Protein AF-0000000080083173 (afdb_homodimer)

InterPro domains:
  IPR003280 Two pore domain potassium channel [PR01333] (122-150)
  IPR003280 Two pore domain potassium channel [PR01333] (221-230)
  IPR003280 Two pore domain potassium channel [PTHR11003] (15-273)
  IPR013099 Potassium channel domain [PF07885] (100-165)
  IPR013099 Potassium channel domain [PF07885] (188-260)

Nearest PDB structures (foldseek):
  8qz1-assembly1_A  TM=6.876E-01  e=3.865E-08  Homo sapiens
  3um7-assembly1_B  TM=7.511E-01  e=3.698E-07  Homo sapiens
  4xdk-assembly1_B  TM=6.452E-01  e=2.897E-08  Homo sapiens
  4xdj-assembly1_B  TM=6.324E-01  e=1.972E-08  Homo sapiens
  8qz4-assembly1_A  TM=6.664E-01  e=2.287E-07  Homo sapiens

Secondary structure (DSSP, 8-state):
--SHHHHHHHHHHHHHHHHHHHHHHHHHHHHHHHHHHHHHHHHHHHHHHHHHHHHHHHHHHHHHHTTS---HHHHHHHHHHHHHHHHHHHHTT---SSS--TTS-----S--HHHHHHHHHHHHTT----SS---SHHHHHHHHHHHHHHHHHHHHHHHHHHHHHHHHH---TT---HHHHHHHHHHHHHHHHHHHHHHHHHH-TT--HHHHHHHHHHHHTT---SSS---S-HHHHHHHHHHHHHHHHHHHHHHHHHHHHHHHHHHHHHHHS-HHHHHHHHH-/-TTHHHHHHHHHHHHHHHHHHHHHHHHHHHHHHHHHHHHHHHHHHHHHHHHHHHHHHHHHHHHHHTTS---HHHHHHHHHHHHHHHHHHHHTT---SSS--TTS-----S--HHHHHHHHHHHHTT----SS---SHHHHHHHHHHHHHHHHHHHHHHHHHHHHHHHHH---TTS--HHHHHHHHHHHHHHHHHHHHHHHHHH-TT--HHHHHHHHHHHHTT---SSS---S-HHHHHHHHHHHHHHHHHHHHHHHHHHHHHHHHHHHHHHHS-HHHHHHHHH-

Structure (mmCIF, N/CA/C/O backbone):
data_AF-0000000080083173-model_v1
#
loop_
_entity.id
_entity.type
_entity.pdbx_description
1 polymer 'Potassium channel domain-containing protein'
#
loop_
_atom_site.group_PDB
_atom_site.id
_atom_site.type_symbol
_atom_site.label_atom_id
_atom_site.label_alt_id
_atom_site.label_comp_id
_atom_site.label_asym_id
_atom_site.label_entity_id
_atom_site.label_seq_id
_atom_site.pdbx_PDB_ins_code
_atom_site.Cartn_x
_atom_site.Cartn_y
_atom_site.Cartn_z
_atom_site.occupancy
_atom_site.B_iso_or_equiv
_atom_site.auth_seq_id
_atom_site.auth_comp_id
_atom_site.auth_asym_id
_atom_site.auth_atom_id
_atom_site.pdbx_PDB_model_num
ATOM 1 N N . MET A 1 1 ? 15.328 51.938 -3.773 1 35.84 1 MET A N 1
ATOM 2 C CA . MET A 1 1 ? 16.094 50.781 -4.238 1 35.84 1 MET A CA 1
ATOM 3 C C . MET A 1 1 ? 16.422 49.844 -3.084 1 35.84 1 MET A C 1
ATOM 5 O O . MET A 1 1 ? 16.891 48.719 -3.301 1 35.84 1 MET A O 1
ATOM 9 N N . SER A 1 2 ? 16.531 50.281 -1.9 1 48.88 2 SER A N 1
ATOM 10 C CA . SER A 1 2 ? 16.984 49.594 -0.703 1 48.88 2 SER A CA 1
ATOM 11 C C . SER A 1 2 ? 15.938 48.562 -0.222 1 48.88 2 SER A C 1
ATOM 13 O O . SER A 1 2 ? 16.281 47.562 0.363 1 48.88 2 SER A O 1
ATOM 15 N N . ASN A 1 3 ? 14.695 48.844 -0.393 1 49.41 3 ASN A N 1
ATOM 16 C CA . ASN A 1 3 ? 13.625 48.031 0.17 1 49.41 3 ASN A CA 1
ATOM 17 C C . ASN A 1 3 ? 13.375 46.781 -0.666 1 49.41 3 ASN A C 1
ATOM 19 O O . ASN A 1 3 ? 12.5 45.969 -0.346 1 49.41 3 ASN A O 1
ATOM 23 N N . ILE A 1 4 ? 13.797 46.781 -1.938 1 50.59 4 ILE A N 1
ATOM 24 C CA . ILE A 1 4 ? 13.578 45.688 -2.879 1 50.59 4 ILE A CA 1
ATOM 25 C C . ILE A 1 4 ? 14.516 44.531 -2.555 1 50.59 4 ILE A C 1
ATOM 27 O O . ILE A 1 4 ? 14.18 43.375 -2.771 1 50.59 4 ILE A O 1
ATOM 31 N N . PHE A 1 5 ? 15.609 44.812 -1.948 1 50.97 5 PHE A N 1
ATOM 32 C CA . PHE A 1 5 ? 16.688 43.875 -1.733 1 50.97 5 PHE A CA 1
ATOM 33 C C . PHE A 1 5 ? 16.312 42.875 -0.644 1 50.97 5 PHE A C 1
ATOM 35 O O . PHE A 1 5 ? 16.531 41.656 -0.794 1 50.97 5 PHE A O 1
ATOM 42 N N . PRO A 1 6 ? 15.773 43.438 0.382 1 53.88 6 PRO A N 1
ATOM 43 C CA . PRO A 1 6 ? 15.422 42.469 1.415 1 53.88 6 PRO A CA 1
ATOM 44 C C . PRO A 1 6 ? 14.359 41.469 0.949 1 53.88 6 PRO A C 1
ATOM 46 O O . PRO A 1 6 ? 14.43 40.312 1.297 1 53.88 6 PRO A O 1
ATOM 49 N N . GLY A 1 7 ? 13.469 41.906 0.109 1 53.84 7 GLY A N 1
ATOM 50 C CA . GLY A 1 7 ? 12.445 41.031 -0.422 1 53.84 7 GLY A CA 1
ATOM 51 C C . GLY A 1 7 ? 12.992 40 -1.368 1 53.84 7 GLY A C 1
ATOM 52 O O . GLY A 1 7 ? 12.617 38.812 -1.293 1 53.84 7 GLY A O 1
ATOM 53 N N . PHE A 1 8 ? 13.922 40.469 -2.18 1 56 8 PHE A N 1
ATOM 54 C CA . PHE A 1 8 ? 14.539 39.562 -3.137 1 56 8 PHE A CA 1
ATOM 55 C C . PHE A 1 8 ? 15.344 38.5 -2.418 1 56 8 PHE A C 1
ATOM 57 O O . PHE A 1 8 ? 15.273 37.312 -2.768 1 56 8 PHE A O 1
ATOM 64 N N . LEU A 1 9 ? 16.172 38.906 -1.441 1 57.62 9 LEU A N 1
ATOM 65 C CA . LEU A 1 9 ? 16.984 37.938 -0.685 1 57.62 9 LEU A CA 1
ATOM 66 C C . LEU A 1 9 ? 16.109 36.969 0.101 1 57.62 9 LEU A C 1
ATOM 68 O O . LEU A 1 9 ? 16.422 35.812 0.222 1 57.62 9 LEU A O 1
ATOM 72 N N . ALA A 1 10 ? 15.039 37.5 0.64 1 58.56 10 ALA A N 1
ATOM 73 C CA . ALA A 1 10 ? 14.086 36.656 1.337 1 58.56 10 ALA A CA 1
ATOM 74 C C . ALA A 1 10 ? 13.469 35.625 0.385 1 58.56 10 ALA A C 1
ATOM 76 O O . ALA A 1 10 ? 13.32 34.469 0.73 1 58.56 10 ALA A O 1
ATOM 77 N N . ASN A 1 11 ? 13.188 36.031 -0.788 1 61.28 11 ASN A N 1
ATOM 78 C CA . ASN A 1 11 ? 12.648 35.125 -1.794 1 61.28 11 ASN A CA 1
ATOM 79 C C . ASN A 1 11 ? 13.688 34.094 -2.229 1 61.28 11 ASN A C 1
ATOM 81 O O . ASN A 1 11 ? 13.344 32.938 -2.457 1 61.28 11 ASN A O 1
ATOM 85 N N . LEU A 1 12 ? 14.82 34.562 -2.307 1 60.84 12 LEU A N 1
ATOM 86 C CA . LEU A 1 12 ? 15.898 33.656 -2.689 1 60.84 12 LEU A CA 1
ATOM 87 C C . LEU A 1 12 ? 16.141 32.625 -1.605 1 60.84 12 LEU A C 1
ATOM 89 O O . LEU A 1 12 ? 16.375 31.438 -1.907 1 60.84 12 LEU A O 1
ATOM 93 N N . ARG A 1 13 ? 16.062 33.094 -0.425 1 62.03 13 ARG A N 1
ATOM 94 C CA . ARG A 1 13 ? 16.234 32.188 0.708 1 62.03 13 ARG A CA 1
ATOM 95 C C . ARG A 1 13 ? 15.125 31.125 0.745 1 62.03 13 ARG A C 1
ATOM 97 O O . ARG A 1 13 ? 15.391 29.953 0.995 1 62.03 13 ARG A O 1
ATOM 104 N N . LEU A 1 14 ? 14 31.609 0.501 1 65.38 14 LEU A N 1
ATOM 105 C CA . LEU A 1 14 ? 12.875 30.688 0.469 1 65.38 14 LEU A CA 1
ATOM 106 C C . LEU A 1 14 ? 13.016 29.688 -0.674 1 65.38 14 LEU A C 1
ATOM 108 O O . LEU A 1 14 ? 12.75 28.5 -0.499 1 65.38 14 LEU A O 1
ATOM 112 N N . ALA A 1 15 ? 13.461 30.219 -1.705 1 69.5 15 ALA A N 1
ATOM 113 C CA . ALA A 1 15 ? 13.68 29.359 -2.867 1 69.5 15 ALA A CA 1
ATOM 114 C C . ALA A 1 15 ? 14.789 28.344 -2.604 1 69.5 15 ALA A C 1
ATOM 116 O O . ALA A 1 15 ? 14.688 27.188 -3.002 1 69.5 15 ALA A O 1
ATOM 117 N N . LEU A 1 16 ? 15.773 28.766 -1.965 1 74.81 16 LEU A N 1
ATOM 118 C CA . LEU A 1 16 ? 16.906 27.891 -1.664 1 74.81 16 LEU A CA 1
ATOM 119 C C . LEU A 1 16 ? 16.5 26.766 -0.722 1 74.81 16 LEU A C 1
ATOM 121 O O . LEU A 1 16 ? 16.938 25.625 -0.881 1 74.81 16 LEU A O 1
ATOM 125 N N . PHE A 1 17 ? 15.609 27.062 0.071 1 76.56 17 PHE A N 1
ATOM 126 C CA . PHE A 1 17 ? 15.148 26.047 1.013 1 76.56 17 PHE A CA 1
ATOM 127 C C . PHE A 1 17 ? 14.367 24.953 0.294 1 76.56 17 PHE A C 1
ATOM 129 O O . PHE A 1 17 ? 14.547 23.766 0.57 1 76.56 17 PHE A O 1
ATOM 136 N N . HIS A 1 18 ? 13.586 25.438 -0.551 1 81.94 18 HIS A N 1
ATOM 137 C CA . HIS A 1 18 ? 12.82 24.484 -1.334 1 81.94 18 HIS A CA 1
ATOM 138 C C . HIS A 1 18 ? 13.734 23.562 -2.135 1 81.94 18 HIS A C 1
ATOM 140 O O . HIS A 1 18 ? 13.508 22.344 -2.188 1 81.94 18 HIS A O 1
ATOM 146 N N . LEU A 1 19 ? 14.734 24.156 -2.615 1 87.81 19 LEU A N 1
ATOM 147 C CA . LEU A 1 19 ? 15.664 23.406 -3.453 1 87.81 19 LEU A CA 1
ATOM 148 C C . LEU A 1 19 ? 16.469 22.422 -2.619 1 87.81 19 LEU A C 1
ATOM 150 O O . LEU A 1 19 ? 16.75 21.312 -3.072 1 87.81 19 LEU A O 1
ATOM 154 N N . VAL A 1 20 ? 16.812 22.797 -1.486 1 88.75 20 VAL A N 1
ATOM 155 C CA . VAL A 1 20 ? 17.578 21.922 -0.607 1 88.75 20 VAL A CA 1
ATOM 156 C C . VAL A 1 20 ? 16.75 20.703 -0.233 1 88.75 20 VAL A C 1
ATOM 158 O O . VAL A 1 20 ? 17.266 19.578 -0.228 1 88.75 20 VAL A O 1
ATOM 161 N N . LEU A 1 21 ? 15.508 20.891 0.07 1 90.12 21 LEU A N 1
ATOM 162 C CA . LEU A 1 21 ? 14.625 19.781 0.434 1 90.12 21 LEU A CA 1
ATOM 163 C C . LEU A 1 21 ? 14.445 18.828 -0.74 1 90.12 21 LEU A C 1
ATOM 165 O O . LEU A 1 21 ? 14.484 17.609 -0.565 1 90.12 21 LEU A O 1
ATOM 169 N N . ILE A 1 22 ? 14.273 19.438 -1.854 1 93.94 22 ILE A N 1
ATOM 170 C CA . ILE A 1 22 ? 14.094 18.641 -3.055 1 93.94 22 ILE A CA 1
ATOM 171 C C . ILE A 1 22 ? 15.352 17.828 -3.328 1 93.94 22 ILE A C 1
ATOM 173 O O . ILE A 1 22 ? 15.281 16.625 -3.578 1 93.94 22 ILE A O 1
ATOM 177 N N . PHE A 1 23 ? 16.484 18.438 -3.25 1 95.31 23 PHE A N 1
ATOM 178 C CA . PHE A 1 23 ? 17.766 17.766 -3.502 1 95.31 23 PHE A CA 1
ATOM 179 C C . PHE A 1 23 ? 18.016 16.672 -2.469 1 95.31 23 PHE A C 1
ATOM 181 O O . PHE A 1 23 ? 18.484 15.594 -2.809 1 95.31 23 PHE A O 1
ATOM 188 N N . ALA A 1 24 ? 17.75 16.984 -1.252 1 95 24 ALA A N 1
ATOM 189 C CA . ALA A 1 24 ? 17.922 15.992 -0.189 1 95 24 ALA A CA 1
ATOM 190 C C . ALA A 1 24 ? 17.031 14.773 -0.425 1 95 24 ALA A C 1
ATOM 192 O O . ALA A 1 24 ? 17.469 13.633 -0.237 1 95 24 ALA A O 1
ATOM 193 N N . THR A 1 25 ? 15.828 15.008 -0.832 1 96.25 25 THR A N 1
ATOM 194 C CA . THR A 1 25 ? 14.898 13.922 -1.086 1 96.25 25 THR A CA 1
ATOM 195 C C . THR A 1 25 ? 15.352 13.086 -2.281 1 96.25 25 THR A C 1
ATOM 197 O O . THR A 1 25 ? 15.352 11.852 -2.223 1 96.25 25 THR A O 1
ATOM 200 N N . VAL A 1 26 ? 15.758 13.766 -3.342 1 97.06 26 VAL A N 1
ATOM 201 C CA . VAL A 1 26 ? 16.219 13.062 -4.539 1 97.06 26 VAL A CA 1
ATOM 202 C C . VAL A 1 26 ? 17.484 12.266 -4.227 1 97.06 26 VAL A C 1
ATOM 204 O O . VAL A 1 26 ? 17.609 11.109 -4.633 1 97.06 26 VAL A O 1
ATOM 207 N N . ALA A 1 27 ? 18.391 12.859 -3.502 1 98.06 27 ALA A N 1
ATOM 208 C CA . ALA A 1 27 ? 19.609 12.164 -3.1 1 98.06 27 ALA A CA 1
ATOM 209 C C . ALA A 1 27 ? 19.297 10.953 -2.232 1 98.06 27 ALA A C 1
ATOM 211 O O . ALA A 1 27 ? 19.922 9.898 -2.381 1 98.06 27 ALA A O 1
ATOM 212 N N . TYR A 1 28 ? 18.375 11.148 -1.348 1 97.94 28 TYR A N 1
ATOM 213 C CA . TYR A 1 28 ? 17.969 10.055 -0.476 1 97.94 28 TYR A CA 1
ATOM 214 C C . TYR A 1 28 ? 17.344 8.922 -1.28 1 97.94 28 TYR A C 1
ATOM 216 O O . TYR A 1 28 ? 17.578 7.746 -0.996 1 97.94 28 TYR A O 1
ATOM 224 N N . ILE A 1 29 ? 16.547 9.242 -2.291 1 98.25 29 ILE A N 1
ATOM 225 C CA . ILE A 1 29 ? 15.93 8.258 -3.172 1 98.25 29 ILE A CA 1
ATOM 226 C C . ILE A 1 29 ? 17 7.484 -3.93 1 98.25 29 ILE A C 1
ATOM 228 O O . ILE A 1 29 ? 16.984 6.25 -3.955 1 98.25 29 ILE A O 1
ATOM 232 N N . ILE A 1 30 ? 17.938 8.18 -4.469 1 98.12 30 ILE A N 1
ATOM 233 C CA . ILE A 1 30 ? 18.984 7.574 -5.285 1 98.12 30 ILE A CA 1
ATOM 234 C C . ILE A 1 30 ? 19.891 6.715 -4.41 1 98.12 30 ILE A C 1
ATOM 236 O O . ILE A 1 30 ? 20.234 5.586 -4.777 1 98.12 30 ILE A O 1
ATOM 240 N N . ALA A 1 31 ? 20.234 7.238 -3.238 1 98.38 31 ALA A N 1
ATOM 241 C CA . ALA A 1 31 ? 21.078 6.48 -2.318 1 98.38 31 ALA A CA 1
ATOM 242 C C . ALA A 1 31 ? 20.391 5.199 -1.869 1 98.38 31 ALA A C 1
ATOM 244 O O . ALA A 1 31 ? 21.016 4.137 -1.812 1 98.38 31 ALA A O 1
ATOM 245 N N . GLY A 1 32 ? 19.141 5.324 -1.536 1 98.56 32 GLY A N 1
ATOM 246 C CA . GLY A 1 32 ? 18.391 4.141 -1.164 1 98.56 32 GLY A CA 1
ATOM 247 C C . GLY A 1 32 ? 18.281 3.121 -2.283 1 98.56 32 GLY A C 1
ATOM 248 O O . GLY A 1 32 ? 18.438 1.92 -2.051 1 98.56 32 GLY A O 1
ATOM 249 N N . ALA A 1 33 ? 18.031 3.65 -3.479 1 98.19 33 ALA A N 1
ATOM 250 C CA . ALA A 1 33 ? 17.922 2.766 -4.637 1 98.19 33 ALA A CA 1
ATOM 251 C C . ALA A 1 33 ? 19.219 1.994 -4.852 1 98.19 33 ALA A C 1
ATOM 253 O O . ALA A 1 33 ? 19.203 0.782 -5.078 1 98.19 33 ALA A O 1
ATOM 254 N N . TYR A 1 34 ? 20.297 2.703 -4.742 1 98.12 34 TYR A N 1
ATOM 255 C CA . TYR A 1 34 ? 21.609 2.084 -4.918 1 98.12 34 TYR A CA 1
ATOM 256 C C . TYR A 1 34 ? 21.844 0.996 -3.879 1 98.12 34 TYR A C 1
ATOM 258 O O . TYR A 1 34 ? 22.281 -0.109 -4.215 1 98.12 34 TYR A O 1
ATOM 266 N N . LEU A 1 35 ? 21.547 1.239 -2.688 1 98.06 35 LEU A N 1
ATOM 267 C CA . LEU A 1 35 ? 21.781 0.29 -1.607 1 98.06 35 LEU A CA 1
ATOM 268 C C . LEU A 1 35 ? 20.844 -0.903 -1.713 1 98.06 35 LEU A C 1
ATOM 270 O O . LEU A 1 35 ? 21.25 -2.045 -1.479 1 98.06 35 LEU A O 1
ATOM 274 N N . PHE A 1 36 ? 19.625 -0.69 -2.074 1 98 36 PHE A N 1
ATOM 275 C CA . PHE A 1 36 ? 18.688 -1.793 -2.227 1 98 36 PHE A CA 1
ATOM 276 C C . PHE A 1 36 ? 19.125 -2.719 -3.359 1 98 36 PHE A C 1
ATOM 278 O O . PHE A 1 36 ? 18.969 -3.939 -3.258 1 98 36 PHE A O 1
ATOM 285 N N . THR A 1 37 ? 19.594 -2.104 -4.457 1 96.88 37 THR A N 1
ATOM 286 C CA . THR A 1 37 ? 20.062 -2.93 -5.562 1 96.88 37 THR A CA 1
ATOM 287 C C . THR A 1 37 ? 21.203 -3.848 -5.109 1 96.88 37 THR A C 1
ATOM 289 O O . THR A 1 37 ? 21.234 -5.027 -5.469 1 96.88 37 THR A O 1
ATOM 292 N N . LYS A 1 38 ? 22.078 -3.359 -4.293 1 96.25 38 LYS A N 1
ATOM 293 C CA . LYS A 1 38 ? 23.234 -4.129 -3.83 1 96.25 38 LYS A CA 1
ATOM 294 C C . LYS A 1 38 ? 22.812 -5.207 -2.836 1 96.25 38 LYS A C 1
ATOM 296 O O . LYS A 1 38 ? 23.312 -6.332 -2.885 1 96.25 38 LYS A O 1
ATOM 301 N N . ILE A 1 39 ? 21.875 -4.934 -2.057 1 96.31 39 ILE A N 1
ATOM 302 C CA . ILE A 1 39 ? 21.484 -5.832 -0.978 1 96.31 39 ILE A CA 1
ATOM 303 C C . ILE A 1 39 ? 20.562 -6.926 -1.523 1 96.31 39 ILE A C 1
ATOM 305 O O . ILE A 1 39 ? 20.688 -8.094 -1.148 1 96.31 39 ILE A O 1
ATOM 309 N N . GLU A 1 40 ? 19.656 -6.559 -2.408 1 96.38 40 GLU A N 1
ATOM 310 C CA . GLU A 1 40 ? 18.562 -7.465 -2.77 1 96.38 40 GLU A CA 1
ATOM 311 C C . GLU A 1 40 ? 18.875 -8.227 -4.055 1 96.38 40 GLU A C 1
ATOM 313 O O . GLU A 1 40 ? 18.25 -9.242 -4.352 1 96.38 40 GLU A O 1
ATOM 318 N N . HIS A 1 41 ? 19.828 -7.758 -4.812 1 92.81 41 HIS A N 1
ATOM 319 C CA . HIS A 1 41 ? 20.125 -8.375 -6.102 1 92.81 41 HIS A CA 1
ATOM 320 C C . HIS A 1 41 ? 20.406 -9.867 -5.945 1 92.81 41 HIS A C 1
ATOM 322 O O . HIS A 1 41 ? 19.734 -10.695 -6.547 1 92.81 41 HIS A O 1
ATOM 328 N N . GLN A 1 42 ? 21.391 -10.188 -5.086 1 91 42 GLN A N 1
ATOM 329 C CA . GLN A 1 42 ? 21.766 -11.586 -4.918 1 91 42 GLN A CA 1
ATOM 330 C C . GLN A 1 42 ? 20.688 -12.375 -4.191 1 91 42 GLN A C 1
ATOM 332 O O . GLN A 1 42 ? 20.453 -13.547 -4.488 1 91 42 GLN A O 1
ATOM 337 N N . ALA A 1 43 ? 20 -11.773 -3.277 1 92.88 43 ALA A N 1
ATOM 338 C CA . ALA A 1 43 ? 18.938 -12.445 -2.529 1 92.88 43 ALA A CA 1
ATOM 339 C C . ALA A 1 43 ? 17.812 -12.891 -3.455 1 92.88 43 ALA A C 1
ATOM 341 O O . ALA A 1 43 ? 17.281 -13.992 -3.311 1 92.88 43 ALA A O 1
ATOM 342 N N . GLU A 1 44 ? 17.422 -12.047 -4.383 1 90.94 44 GLU A N 1
ATOM 343 C CA . GLU A 1 44 ? 16.375 -12.391 -5.332 1 90.94 44 GLU A CA 1
ATOM 344 C C . GLU A 1 44 ? 16.797 -13.531 -6.25 1 90.94 44 GLU A C 1
ATOM 346 O O . GLU A 1 44 ? 16.016 -14.43 -6.543 1 90.94 44 GLU A O 1
ATOM 351 N N . LEU A 1 45 ? 18.031 -13.508 -6.688 1 89.38 45 LEU A N 1
ATOM 352 C CA . LEU A 1 45 ? 18.531 -14.57 -7.555 1 89.38 45 LEU A CA 1
ATOM 353 C C . LEU A 1 45 ? 18.547 -15.906 -6.824 1 89.38 45 LEU A C 1
ATOM 355 O O . LEU A 1 45 ? 18.219 -16.938 -7.406 1 89.38 45 LEU A O 1
ATOM 359 N N . ASP A 1 46 ? 18.953 -15.844 -5.586 1 90.06 46 ASP A N 1
ATOM 360 C CA . ASP A 1 46 ? 18.953 -17.062 -4.777 1 90.06 46 ASP A CA 1
ATOM 361 C C . ASP A 1 46 ? 17.531 -17.609 -4.625 1 90.06 46 ASP A C 1
ATOM 363 O O . ASP A 1 46 ? 17.328 -18.828 -4.645 1 90.06 46 ASP A O 1
ATOM 367 N N . ARG A 1 47 ? 16.609 -16.75 -4.453 1 88.56 47 ARG A N 1
ATOM 368 C CA . ARG A 1 47 ? 15.219 -17.172 -4.332 1 88.56 47 ARG A CA 1
ATOM 369 C C . ARG A 1 47 ? 14.719 -17.781 -5.633 1 88.56 47 ARG A C 1
ATOM 371 O O . ARG A 1 47 ? 14.016 -18.797 -5.613 1 88.56 47 ARG A O 1
ATOM 378 N N . TYR A 1 48 ? 15.062 -17.172 -6.738 1 86.31 48 TYR A N 1
ATOM 379 C CA . TYR A 1 48 ? 14.695 -17.719 -8.039 1 86.31 48 TYR A CA 1
ATOM 380 C C . TYR A 1 48 ? 15.266 -19.125 -8.227 1 86.31 48 TYR A C 1
ATOM 382 O O . TYR A 1 48 ? 14.578 -20.016 -8.719 1 86.31 48 TYR A O 1
ATOM 390 N N . GLN A 1 49 ? 16.469 -19.281 -7.801 1 87.31 49 GLN A N 1
ATOM 391 C CA . GLN A 1 49 ? 17.125 -20.578 -7.953 1 87.31 49 GLN A CA 1
ATOM 392 C C . GLN A 1 49 ? 16.453 -21.625 -7.078 1 87.31 49 GLN A C 1
ATOM 394 O O . GLN A 1 49 ? 16.312 -22.781 -7.492 1 87.31 49 GLN A O 1
ATOM 399 N N . SER A 1 50 ? 16.109 -21.234 -5.918 1 89 50 SER A N 1
ATOM 400 C CA . SER A 1 50 ? 15.43 -22.156 -5.023 1 89 50 SER A CA 1
ATOM 401 C C . SER A 1 50 ? 14.109 -22.641 -5.621 1 89 50 SER A C 1
ATOM 403 O O . SER A 1 50 ? 13.805 -23.844 -5.57 1 89 50 SER A O 1
ATOM 405 N N . TYR A 1 51 ? 13.359 -21.75 -6.188 1 88.5 51 TYR A N 1
ATOM 406 C CA . TYR A 1 51 ? 12.078 -22.125 -6.777 1 88.5 51 TYR A CA 1
ATOM 407 C C . TYR A 1 51 ? 12.289 -22.859 -8.094 1 88.5 51 TYR A C 1
ATOM 409 O O . TYR A 1 51 ? 11.508 -23.75 -8.445 1 88.5 51 TYR A O 1
ATOM 417 N N . HIS A 1 52 ? 13.352 -22.516 -8.789 1 85.81 52 HIS A N 1
ATOM 418 C CA . HIS A 1 52 ? 13.695 -23.234 -10.008 1 85.81 52 HIS A CA 1
ATOM 419 C C . HIS A 1 52 ? 13.883 -24.719 -9.734 1 85.81 52 HIS A C 1
ATOM 421 O O . HIS A 1 52 ? 13.398 -25.562 -10.492 1 85.81 52 HIS A O 1
ATOM 427 N N . SER A 1 53 ? 14.547 -25.047 -8.695 1 88.38 53 SER A N 1
ATOM 428 C CA . SER A 1 53 ? 14.773 -26.438 -8.32 1 88.38 53 SER A CA 1
ATOM 429 C C . SER A 1 53 ? 13.461 -27.141 -7.992 1 88.38 53 SER A C 1
ATOM 431 O O . SER A 1 53 ? 13.266 -28.297 -8.344 1 88.38 53 SER A O 1
ATOM 433 N N . ILE A 1 54 ? 12.602 -26.406 -7.367 1 89.5 54 ILE A N 1
ATOM 434 C CA . ILE A 1 54 ? 11.297 -26.953 -7.016 1 89.5 54 ILE A CA 1
ATOM 435 C C . ILE A 1 54 ? 10.508 -27.25 -8.289 1 89.5 54 ILE A C 1
ATOM 437 O O . ILE A 1 54 ? 9.898 -28.312 -8.414 1 89.5 54 ILE A O 1
ATOM 441 N N . TYR A 1 55 ? 10.555 -26.344 -9.242 1 87.75 55 TYR A N 1
ATOM 442 C CA . TYR A 1 55 ? 9.836 -26.516 -10.5 1 87.75 55 TYR A CA 1
ATOM 443 C C . TYR A 1 55 ? 10.391 -27.672 -11.305 1 87.75 55 TYR A C 1
ATOM 445 O O . TYR A 1 55 ? 9.633 -28.469 -11.875 1 87.75 55 TYR A O 1
ATOM 453 N N . LYS A 1 56 ? 11.703 -27.781 -11.305 1 87.06 56 LYS A N 1
ATOM 454 C CA . LYS A 1 56 ? 12.344 -28.891 -12.023 1 87.06 56 LYS A CA 1
ATOM 455 C C . LYS A 1 56 ? 11.953 -30.234 -11.414 1 87.06 56 LYS A C 1
ATOM 457 O O . LYS A 1 56 ? 11.695 -31.188 -12.148 1 87.06 56 LYS A O 1
ATOM 462 N N . ASN A 1 57 ? 11.953 -30.25 -10.156 1 88.31 57 ASN A N 1
ATOM 463 C CA . ASN A 1 57 ? 11.555 -31.469 -9.484 1 88.31 57 ASN A CA 1
ATOM 464 C C . ASN A 1 57 ? 10.102 -31.828 -9.797 1 88.31 57 ASN A C 1
ATOM 466 O O . ASN A 1 57 ? 9.766 -33 -9.93 1 88.31 57 ASN A O 1
ATOM 470 N N . PHE A 1 58 ? 9.273 -30.844 -9.891 1 87.81 58 PHE A N 1
ATOM 471 C CA . PHE A 1 58 ? 7.871 -31.062 -10.227 1 87.81 58 PHE A CA 1
ATOM 472 C C . PHE A 1 58 ? 7.734 -31.656 -11.625 1 87.81 58 PHE A C 1
ATOM 474 O O . PHE A 1 58 ? 6.98 -32.594 -11.8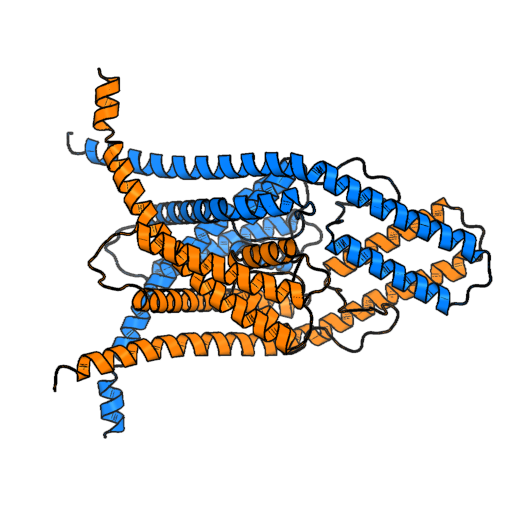44 1 87.81 58 PHE A O 1
ATOM 481 N N . VAL A 1 59 ? 8.438 -31.062 -12.562 1 84.5 59 VAL A N 1
ATOM 482 C CA . VAL A 1 59 ? 8.406 -31.531 -13.945 1 84.5 59 VAL A CA 1
ATOM 483 C C . VAL A 1 59 ? 8.898 -32.969 -14.016 1 84.5 59 VAL A C 1
ATOM 485 O O . VAL A 1 59 ? 8.305 -33.812 -14.695 1 84.5 59 VAL A O 1
ATOM 488 N N . HIS A 1 60 ? 9.969 -33.219 -13.258 1 84.25 60 HIS A N 1
ATOM 489 C CA . HIS A 1 60 ? 10.523 -34.562 -13.219 1 84.25 60 HIS A CA 1
ATOM 490 C C . HIS A 1 60 ? 9.5 -35.562 -12.68 1 84.25 60 HIS A C 1
ATOM 492 O O . HIS A 1 60 ? 9.336 -36.656 -13.25 1 84.25 60 HIS A O 1
ATOM 498 N N . ASN A 1 61 ? 8.781 -35.156 -11.695 1 83.06 61 ASN A N 1
ATOM 499 C CA . ASN A 1 61 ? 7.766 -36.031 -11.109 1 83.06 61 ASN A CA 1
ATOM 500 C C . ASN A 1 61 ? 6.594 -36.25 -12.062 1 83.06 61 ASN A C 1
ATOM 502 O O . ASN A 1 61 ? 6 -37.312 -12.094 1 83.06 61 ASN A O 1
ATOM 506 N N . LEU A 1 62 ? 6.266 -35.219 -12.773 1 79.44 62 LEU A N 1
ATOM 507 C CA . LEU A 1 62 ? 5.164 -35.312 -13.727 1 79.44 62 LEU A CA 1
ATOM 508 C C . LEU A 1 62 ? 5.516 -36.281 -14.867 1 79.44 62 LEU A C 1
ATOM 510 O O . LEU A 1 62 ? 4.664 -37.031 -15.328 1 79.44 62 LEU A O 1
ATOM 514 N N . ILE A 1 63 ? 6.746 -36.219 -15.305 1 75.81 63 ILE A N 1
ATOM 515 C CA . ILE A 1 63 ? 7.18 -37 -16.453 1 75.81 63 ILE A CA 1
ATOM 516 C C . ILE A 1 63 ? 7.43 -38.469 -16.031 1 75.81 63 ILE A C 1
ATOM 518 O O . ILE A 1 63 ? 6.965 -39.375 -16.703 1 75.81 63 ILE A O 1
ATOM 522 N N . TYR A 1 64 ? 8.211 -38.594 -15.055 1 71.69 64 TYR A N 1
ATOM 523 C CA . TYR A 1 64 ? 8.688 -39.906 -14.734 1 71.69 64 TYR A CA 1
ATOM 524 C C . TYR A 1 64 ? 7.648 -40.688 -13.93 1 71.69 64 TYR A C 1
ATOM 526 O O . TYR A 1 64 ? 7.594 -41.906 -13.992 1 71.69 64 TYR A O 1
ATOM 534 N N . ASP A 1 65 ? 6.883 -39.875 -13.164 1 63.31 65 ASP A N 1
ATOM 535 C CA . ASP A 1 65 ? 5.863 -40.625 -12.445 1 63.31 65 ASP A CA 1
ATOM 536 C C . ASP A 1 65 ? 4.664 -40.938 -13.344 1 63.31 65 ASP A C 1
ATOM 538 O O . ASP A 1 65 ? 3.807 -41.75 -13 1 63.31 65 ASP A O 1
ATOM 542 N N . SER A 1 66 ? 4.297 -40.125 -14.336 1 56.81 66 SER A N 1
ATOM 543 C CA . SER A 1 66 ? 3.193 -40.312 -15.273 1 56.81 66 SER A CA 1
ATOM 544 C C . SER A 1 66 ? 3.373 -41.594 -16.062 1 56.81 66 SER A C 1
ATOM 546 O O . SER A 1 66 ? 2.465 -42.031 -16.781 1 56.81 66 SER A O 1
ATOM 548 N N . SER A 1 67 ? 4.688 -42.094 -16.172 1 52.03 67 SER A N 1
ATOM 549 C CA . SER A 1 67 ? 4.82 -43.406 -16.828 1 52.03 67 SER A CA 1
ATOM 550 C C . SER A 1 67 ? 3.932 -44.438 -16.172 1 52.03 67 SER A C 1
ATOM 552 O O . SER A 1 67 ? 3.639 -45.469 -16.781 1 52.03 67 SER A O 1
ATOM 554 N N . GLY A 1 68 ? 3.393 -44.062 -14.992 1 55.66 68 GLY A N 1
ATOM 555 C CA . GLY A 1 68 ? 2.461 -45.031 -14.406 1 55.66 68 GLY A CA 1
ATOM 556 C C . GLY A 1 68 ? 1.019 -44.562 -14.461 1 55.66 68 GLY A C 1
ATOM 557 O O . GLY A 1 68 ? 0.749 -43.406 -14.797 1 55.66 68 GLY A O 1
ATOM 558 N N . ASN A 1 69 ? -0.02 -45.375 -14.562 1 62.28 69 ASN A N 1
ATOM 559 C CA . ASN A 1 69 ? -1.475 -45.281 -14.555 1 62.28 69 ASN A CA 1
ATOM 560 C C . ASN A 1 69 ? -1.96 -44.312 -13.461 1 62.28 69 ASN A C 1
ATOM 562 O O . ASN A 1 69 ? -2.398 -44.75 -12.398 1 62.28 69 ASN A O 1
ATOM 566 N N . ARG A 1 70 ? -1.622 -43.031 -13.609 1 70.88 70 ARG A N 1
ATOM 567 C CA . ARG A 1 70 ? -2.123 -42.125 -12.57 1 70.88 70 ARG A CA 1
ATOM 568 C C . ARG A 1 70 ? -3.619 -41.875 -12.734 1 70.88 70 ARG A C 1
ATOM 570 O O . ARG A 1 70 ? -4.113 -41.75 -13.859 1 70.88 70 ARG A O 1
ATOM 577 N N . SER A 1 71 ? -4.203 -42 -11.57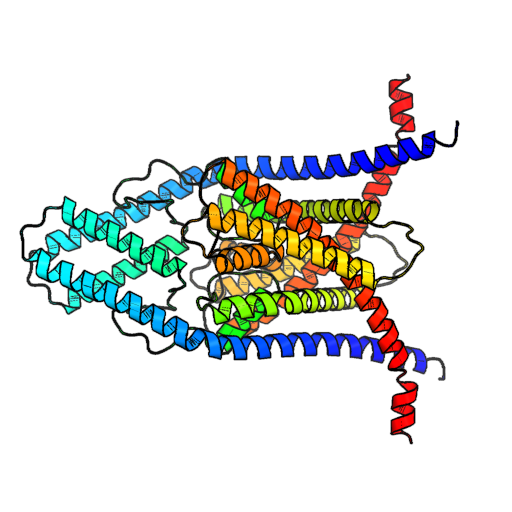8 1 77.56 71 SER A N 1
ATOM 578 C CA . SER A 1 71 ? -5.621 -41.625 -11.547 1 77.56 71 SER A CA 1
ATOM 579 C C . SER A 1 71 ? -5.82 -40.125 -11.719 1 77.56 71 SER A C 1
ATOM 581 O O . SER A 1 71 ? -4.902 -39.344 -11.477 1 77.56 71 SER A O 1
ATOM 583 N N . VAL A 1 72 ? -6.852 -39.75 -12.211 1 79.19 72 VAL A N 1
ATOM 584 C CA . VAL A 1 72 ? -7.238 -38.375 -12.406 1 79.19 72 VAL A CA 1
ATOM 585 C C . VAL A 1 72 ? -7.117 -37.594 -11.094 1 79.19 72 VAL A C 1
ATOM 587 O O . VAL A 1 72 ? -6.641 -36.469 -11.07 1 79.19 72 VAL A O 1
ATOM 590 N N . SER A 1 73 ? -7.395 -38.219 -10.016 1 82.31 73 SER A N 1
ATOM 591 C CA . SER A 1 73 ? -7.363 -37.594 -8.695 1 82.31 73 SER A CA 1
ATOM 592 C C . SER A 1 73 ? -5.934 -37.281 -8.273 1 82.31 73 SER A C 1
ATOM 594 O O . SER A 1 73 ? -5.684 -36.25 -7.629 1 82.31 73 SER A O 1
ATOM 596 N N . GLU A 1 74 ? -5.043 -38.062 -8.648 1 82.69 74 GLU A N 1
ATOM 597 C CA . GLU A 1 74 ? -3.641 -37.812 -8.305 1 82.69 74 GLU A CA 1
ATOM 598 C C . GLU A 1 74 ? -3.078 -36.625 -9.07 1 82.69 74 GLU A C 1
ATOM 600 O O . GLU A 1 74 ? -2.336 -35.812 -8.516 1 82.69 74 GLU A O 1
ATOM 605 N N . VAL A 1 75 ? -3.473 -36.594 -10.328 1 82.62 75 VAL A N 1
ATOM 606 C CA . VAL A 1 75 ? -3.016 -35.469 -11.148 1 82.62 75 VAL A CA 1
ATOM 607 C C . VAL A 1 75 ? -3.613 -34.156 -10.633 1 82.62 75 VAL A C 1
ATOM 609 O O . VAL A 1 75 ? -2.928 -33.125 -10.578 1 82.62 75 VAL A O 1
ATOM 612 N N . GLU A 1 76 ? -4.82 -34.25 -10.18 1 82.75 76 GLU A N 1
ATOM 613 C CA . GLU A 1 76 ? -5.488 -33.094 -9.625 1 82.75 76 GLU A CA 1
ATOM 614 C C . GLU A 1 76 ? -4.797 -32.594 -8.344 1 82.75 76 GLU A C 1
ATOM 616 O O . GLU A 1 76 ? -4.605 -31.406 -8.141 1 82.75 76 GLU A O 1
ATOM 621 N N . ASN A 1 77 ? -4.402 -33.5 -7.566 1 83.75 77 ASN A N 1
ATOM 622 C CA . ASN A 1 77 ? -3.701 -33.156 -6.336 1 83.75 77 ASN A CA 1
ATOM 623 C C . ASN A 1 77 ? -2.332 -32.531 -6.617 1 83.75 77 ASN A C 1
ATOM 625 O O . ASN A 1 77 ? -1.893 -31.641 -5.91 1 83.75 77 ASN A O 1
ATOM 629 N N . MET A 1 78 ? -1.717 -33.062 -7.629 1 84.38 78 MET A N 1
ATOM 630 C CA . MET A 1 78 ? -0.41 -32.531 -8.008 1 84.38 78 MET A CA 1
ATOM 631 C C . MET A 1 78 ? -0.53 -31.094 -8.516 1 84.38 78 MET A C 1
ATOM 633 O O . MET A 1 78 ? 0.303 -30.234 -8.195 1 84.38 78 MET A O 1
ATOM 637 N N . ILE A 1 79 ? -1.583 -30.922 -9.227 1 85.88 79 ILE A N 1
ATOM 638 C CA . ILE A 1 79 ? -1.799 -29.594 -9.789 1 85.88 79 ILE A CA 1
ATOM 639 C C . ILE A 1 79 ? -2.162 -28.609 -8.68 1 85.88 79 ILE A C 1
ATOM 641 O O . ILE A 1 79 ? -1.705 -27.469 -8.672 1 85.88 79 ILE A O 1
ATOM 645 N N . ASP A 1 80 ? -2.881 -29.031 -7.762 1 86.31 80 ASP A N 1
ATOM 646 C CA . ASP A 1 80 ? -3.217 -28.203 -6.613 1 86.31 80 ASP A CA 1
ATOM 647 C C . ASP A 1 80 ? -1.968 -27.828 -5.816 1 86.31 80 ASP A C 1
ATOM 649 O O . ASP A 1 80 ? -1.81 -26.688 -5.391 1 86.31 80 ASP A O 1
ATOM 653 N N . ALA A 1 81 ? -1.169 -28.812 -5.66 1 86.12 81 ALA A N 1
ATOM 654 C CA . ALA A 1 81 ? 0.08 -28.562 -4.941 1 86.12 81 ALA A CA 1
ATOM 655 C C . ALA A 1 81 ? 0.962 -27.578 -5.699 1 86.12 81 ALA A C 1
ATOM 657 O O . ALA A 1 81 ? 1.564 -26.688 -5.094 1 86.12 81 ALA A O 1
ATOM 658 N N . PHE A 1 82 ? 0.952 -27.75 -6.996 1 89.38 82 PHE A N 1
ATOM 659 C CA . PHE A 1 82 ? 1.766 -26.875 -7.824 1 89.38 82 PHE A CA 1
ATOM 660 C C . PHE A 1 82 ? 1.219 -25.453 -7.805 1 89.38 82 PHE A C 1
ATOM 662 O O . PHE A 1 82 ? 1.984 -24.484 -7.797 1 89.38 82 PHE A O 1
ATOM 669 N N . THR A 1 83 ? -0.039 -25.312 -7.824 1 89.31 83 THR A N 1
ATOM 670 C CA . THR A 1 83 ? -0.681 -24.016 -7.734 1 89.31 83 THR A CA 1
ATOM 671 C C . THR A 1 83 ? -0.333 -23.328 -6.414 1 89.31 83 THR A C 1
ATOM 673 O O . THR A 1 83 ? -0.033 -22.125 -6.391 1 89.31 83 THR A O 1
ATOM 676 N N . SER A 1 84 ? -0.306 -24.078 -5.371 1 88.12 84 SER A N 1
ATOM 677 C CA . SER A 1 84 ? 0.038 -23.531 -4.062 1 88.12 84 SER A CA 1
ATOM 678 C C . SER A 1 84 ? 1.486 -23.047 -4.023 1 88.12 84 SER A C 1
ATOM 680 O O . SER A 1 84 ? 1.793 -22.016 -3.414 1 88.12 84 SER A O 1
ATOM 682 N N . ILE A 1 85 ? 2.314 -23.766 -4.68 1 88.62 85 ILE A N 1
ATOM 683 C CA . ILE A 1 85 ? 3.723 -23.391 -4.762 1 88.62 85 ILE A CA 1
ATOM 684 C C . ILE A 1 85 ? 3.865 -22.094 -5.535 1 88.62 85 ILE A C 1
ATOM 686 O O . ILE A 1 85 ? 4.629 -21.203 -5.137 1 88.62 85 ILE A O 1
ATOM 690 N N . ASN A 1 86 ? 3.09 -21.969 -6.605 1 89.75 86 ASN A N 1
ATOM 691 C CA . ASN A 1 86 ? 3.148 -20.75 -7.41 1 89.75 86 ASN A CA 1
ATOM 692 C C . ASN A 1 86 ? 2.645 -19.547 -6.629 1 89.75 86 ASN A C 1
ATOM 694 O O . ASN A 1 86 ? 3.236 -18.469 -6.703 1 89.75 86 ASN A O 1
ATOM 698 N N . PHE A 1 87 ? 1.634 -19.703 -5.895 1 88.31 87 PHE A N 1
ATOM 699 C CA . PHE A 1 87 ? 1.081 -18.594 -5.113 1 88.31 87 PHE A CA 1
ATOM 700 C C . PHE A 1 87 ? 2.045 -18.172 -4.012 1 88.31 87 PHE A C 1
ATOM 702 O O . PHE A 1 87 ? 2.213 -16.984 -3.746 1 88.31 87 PHE A O 1
ATOM 709 N N . ARG A 1 88 ? 2.67 -19.141 -3.438 1 87.12 88 ARG A N 1
ATOM 710 C CA . ARG A 1 88 ? 3.682 -18.844 -2.434 1 87.12 88 ARG A CA 1
ATOM 711 C C . ARG A 1 88 ? 4.875 -18.125 -3.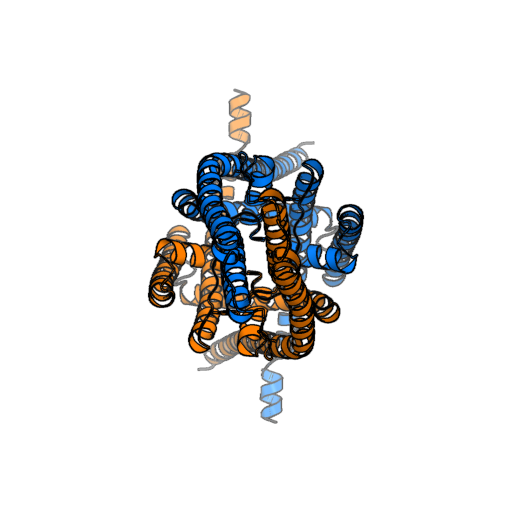061 1 87.12 88 ARG A C 1
ATOM 713 O O . ARG A 1 88 ? 5.441 -17.203 -2.461 1 87.12 88 ARG A O 1
ATOM 720 N N . ALA A 1 89 ? 5.227 -18.625 -4.215 1 88.31 89 ALA A N 1
ATOM 721 C CA . ALA A 1 89 ? 6.336 -18 -4.93 1 88.31 89 ALA A CA 1
ATOM 722 C C . ALA A 1 89 ? 6.031 -16.531 -5.234 1 88.31 89 ALA A C 1
ATOM 724 O O . ALA A 1 89 ? 6.891 -15.664 -5.07 1 88.31 89 ALA A O 1
ATOM 725 N N . PHE A 1 90 ? 4.828 -16.266 -5.602 1 88.06 90 PHE A N 1
ATOM 726 C CA . PHE A 1 90 ? 4.402 -14.898 -5.898 1 88.06 90 PHE A CA 1
ATOM 727 C C . PHE A 1 90 ? 4.434 -14.039 -4.641 1 88.06 90 PHE A C 1
ATOM 729 O O . PHE A 1 90 ? 4.949 -12.922 -4.664 1 88.06 90 PHE A O 1
ATOM 736 N N . LYS A 1 91 ? 3.943 -14.555 -3.615 1 86.25 91 LYS A N 1
ATOM 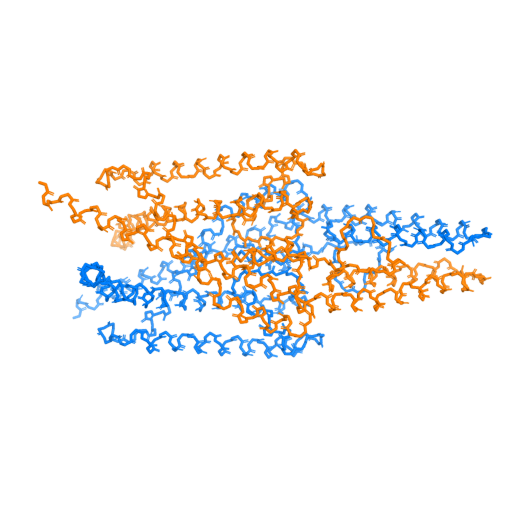737 C CA . LYS A 1 91 ? 3.898 -13.844 -2.342 1 86.25 91 LYS A CA 1
ATOM 738 C C . LYS A 1 91 ? 5.305 -13.555 -1.825 1 86.25 91 LYS A C 1
ATOM 740 O O . LYS A 1 91 ? 5.543 -12.516 -1.208 1 86.25 91 LYS A O 1
ATOM 745 N N . ASP A 1 92 ? 6.188 -14.484 -2.188 1 85.56 92 ASP A N 1
ATOM 746 C CA . ASP A 1 92 ? 7.562 -14.359 -1.724 1 85.56 92 ASP A CA 1
ATOM 747 C C . ASP A 1 92 ? 8.352 -13.391 -2.598 1 85.56 92 ASP A C 1
ATOM 749 O O . ASP A 1 92 ? 9.547 -13.172 -2.375 1 85.56 92 ASP A O 1
ATOM 753 N N . GLY A 1 93 ? 7.68 -12.898 -3.59 1 82.25 93 GLY A N 1
ATOM 754 C CA . GLY A 1 93 ? 8.328 -11.828 -4.328 1 82.25 93 GLY A CA 1
ATOM 755 C C . GLY A 1 93 ? 8.766 -12.242 -5.719 1 82.25 93 GLY A C 1
ATOM 756 O O . GLY A 1 93 ? 9.406 -11.469 -6.434 1 82.25 93 GLY A O 1
ATOM 757 N N . LEU A 1 94 ? 8.469 -13.492 -6.082 1 83.19 94 LEU A N 1
ATOM 758 C CA . LEU A 1 94 ? 8.789 -13.922 -7.441 1 83.19 94 LEU A CA 1
ATOM 759 C C . LEU A 1 94 ? 7.734 -13.438 -8.43 1 83.19 94 LEU A C 1
ATOM 761 O O . LEU A 1 94 ? 6.719 -14.109 -8.633 1 83.19 94 LEU A O 1
ATOM 765 N N . LYS A 1 95 ? 7.914 -12.266 -8.93 1 78.81 95 LYS A N 1
ATOM 766 C CA . LYS A 1 95 ? 6.965 -11.664 -9.859 1 78.81 95 LYS A CA 1
ATOM 767 C C . LYS A 1 95 ? 7.633 -11.336 -11.188 1 78.81 95 LYS A C 1
ATOM 769 O O . LYS A 1 95 ? 8.047 -10.195 -11.414 1 78.81 95 LYS A O 1
ATOM 774 N N . PRO A 1 96 ? 7.824 -12.336 -11.914 1 65.88 96 PRO A N 1
ATOM 775 C CA . PRO A 1 96 ? 8.594 -12.117 -13.141 1 65.88 96 PRO A CA 1
ATOM 776 C C . PRO A 1 96 ? 7.945 -11.078 -14.062 1 65.88 96 PRO A C 1
ATOM 778 O O . PRO A 1 96 ? 6.727 -10.891 -14.023 1 65.88 96 PRO A O 1
ATOM 781 N N . THR A 1 97 ? 8.906 -10.273 -14.617 1 62.94 97 THR A N 1
ATOM 782 C CA . THR A 1 97 ? 8.5 -9.312 -15.641 1 62.94 97 THR A CA 1
ATOM 783 C C . THR A 1 97 ? 8.422 -9.984 -17.016 1 62.94 97 THR A C 1
ATOM 785 O O . THR A 1 97 ? 9.398 -10.57 -17.469 1 62.94 97 THR A O 1
ATOM 788 N N . GLY A 1 98 ? 7.281 -10.172 -17.531 1 57.78 98 GLY A N 1
ATOM 789 C CA . GLY A 1 98 ? 7.148 -10.688 -18.875 1 57.78 98 GLY A CA 1
ATOM 790 C C . GLY A 1 98 ? 7.02 -12.195 -18.938 1 57.78 98 GLY A C 1
ATOM 791 O O . GLY A 1 98 ? 6.48 -12.812 -18.016 1 57.78 98 GLY A O 1
ATOM 792 N N . ARG A 1 99 ? 7.332 -12.789 -20.141 1 54.16 99 ARG A N 1
ATOM 793 C CA . ARG A 1 99 ? 7.215 -14.219 -20.391 1 54.16 99 ARG A CA 1
ATOM 794 C C . ARG A 1 99 ? 8.234 -15.008 -19.578 1 54.16 99 ARG A C 1
ATOM 796 O O . ARG A 1 99 ? 9.438 -14.797 -19.703 1 54.16 99 ARG A O 1
ATOM 803 N N . ILE A 1 100 ? 8.07 -15.266 -18.219 1 56.28 100 ILE A N 1
ATOM 804 C CA . ILE A 1 100 ? 9.062 -15.914 -17.375 1 56.28 100 ILE A CA 1
ATOM 805 C C . ILE A 1 100 ? 9.156 -17.391 -17.734 1 56.28 100 ILE A C 1
ATOM 807 O O . ILE A 1 100 ? 8.141 -18.094 -17.781 1 56.28 100 ILE A O 1
ATOM 811 N N . TYR A 1 101 ? 10.219 -17.719 -18.25 1 62.41 101 TYR A N 1
ATOM 812 C CA . TYR A 1 101 ? 10.656 -19.109 -18.312 1 62.41 101 TYR A CA 1
ATOM 813 C C . TYR A 1 101 ? 11.188 -19.578 -16.953 1 62.41 101 TYR A C 1
ATOM 815 O O . TYR A 1 101 ? 12.328 -19.266 -16.594 1 62.41 101 TYR A O 1
ATOM 823 N N . PHE A 1 102 ? 10.266 -20.031 -16.062 1 64.56 102 PHE A N 1
ATOM 824 C CA . PHE A 1 102 ? 10.617 -20.406 -14.703 1 64.56 102 PHE A CA 1
ATOM 825 C C . PHE A 1 102 ? 11.547 -21.609 -14.703 1 64.56 102 PHE A C 1
ATOM 827 O O . PHE A 1 102 ? 12.234 -21.875 -13.711 1 64.56 102 PHE A O 1
ATOM 834 N N . LEU A 1 103 ? 11.602 -22.172 -15.867 1 70.69 103 LEU A N 1
ATOM 835 C CA . LEU A 1 103 ? 12.445 -23.359 -15.914 1 70.69 103 LEU A CA 1
ATOM 836 C C . LEU A 1 103 ? 13.836 -23.016 -16.453 1 70.69 103 LEU A C 1
ATOM 838 O O . LEU A 1 103 ? 14.688 -23.906 -16.594 1 70.69 103 LEU A O 1
ATOM 842 N N . VAL A 1 104 ? 13.93 -21.734 -16.75 1 69.06 104 VAL A N 1
ATOM 843 C CA . VAL A 1 104 ? 15.266 -21.266 -17.094 1 69.06 104 VAL A CA 1
ATOM 844 C C . VAL A 1 104 ? 15.828 -20.406 -15.961 1 69.06 104 VAL A C 1
ATOM 846 O O . VAL A 1 104 ? 15.141 -19.531 -15.445 1 69.06 104 VAL A O 1
ATOM 849 N N . PRO A 1 105 ? 17 -20.844 -15.578 1 66.31 105 PRO A N 1
ATOM 850 C CA . PRO A 1 105 ? 17.609 -20.047 -14.508 1 66.31 105 PRO A CA 1
ATOM 851 C C . PRO A 1 105 ? 17.688 -18.562 -14.852 1 66.31 105 PRO A C 1
ATOM 853 O O . PRO A 1 105 ? 18.016 -18.203 -15.977 1 66.31 105 PRO A O 1
ATOM 856 N N . GLN A 1 106 ? 17.172 -17.797 -13.953 1 69.62 106 GLN A N 1
ATOM 857 C CA . GLN A 1 106 ? 17.219 -16.344 -14.156 1 69.62 106 GLN A CA 1
ATOM 858 C C . GLN A 1 106 ? 18.594 -15.789 -13.781 1 69.62 106 GLN A C 1
ATOM 860 O O . GLN A 1 106 ? 19.094 -16.062 -12.695 1 69.62 106 GLN A O 1
ATOM 865 N N . GLU A 1 107 ? 19.094 -15.086 -14.75 1 71.38 107 GLU A N 1
ATOM 866 C CA . GLU A 1 107 ? 20.438 -14.547 -14.508 1 71.38 107 GLU A CA 1
ATOM 867 C C . GLU A 1 107 ? 20.359 -13.086 -14.07 1 71.38 107 GLU A C 1
ATOM 869 O O . GLU A 1 107 ? 21.344 -12.523 -13.594 1 71.38 107 GLU A O 1
ATOM 874 N N . THR A 1 108 ? 19.141 -12.57 -14.25 1 78.69 108 THR A N 1
ATOM 875 C CA . THR A 1 108 ? 19.047 -11.164 -13.891 1 78.69 108 THR A CA 1
ATOM 876 C C . THR A 1 108 ? 17.953 -10.938 -12.859 1 78.69 108 THR A C 1
ATOM 878 O O . THR A 1 108 ? 16.938 -11.641 -12.859 1 78.69 108 THR A O 1
ATOM 881 N N . SER A 1 109 ? 18.328 -10.031 -11.945 1 86.5 109 SER A N 1
ATOM 882 C CA . SER A 1 109 ? 17.391 -9.641 -10.898 1 86.5 109 SER A CA 1
ATOM 883 C C . SER A 1 109 ? 16.516 -8.484 -11.359 1 86.5 109 SER A C 1
ATOM 885 O O . SER A 1 109 ? 16.859 -7.754 -12.289 1 86.5 109 SER A O 1
ATOM 887 N N . ARG A 1 110 ? 15.391 -8.352 -10.766 1 88.94 110 ARG A N 1
ATOM 888 C CA . ARG A 1 110 ? 14.492 -7.238 -11.055 1 88.94 110 ARG A CA 1
ATOM 889 C C . ARG A 1 110 ? 14.969 -5.953 -10.398 1 88.94 110 ARG A C 1
ATOM 891 O O . ARG A 1 110 ? 14.453 -4.871 -10.68 1 88.94 110 ARG A O 1
ATOM 898 N N . TRP A 1 111 ? 15.891 -6.164 -9.547 1 92.12 111 TRP A N 1
ATOM 899 C CA . TRP A 1 111 ? 16.422 -5.012 -8.828 1 92.12 111 TRP A CA 1
ATOM 900 C C . TRP A 1 111 ? 17.453 -4.273 -9.672 1 92.12 111 TRP A C 1
ATOM 902 O O . TRP A 1 111 ? 18.641 -4.23 -9.328 1 92.12 111 TRP A O 1
ATOM 912 N N . SER A 1 112 ? 16.922 -3.615 -10.719 1 91.44 112 SER A N 1
ATOM 913 C CA . SER A 1 112 ? 17.734 -2.658 -11.477 1 91.44 112 SER A CA 1
ATOM 914 C C . SER A 1 112 ? 17.688 -1.274 -10.836 1 91.44 112 SER A C 1
ATOM 916 O O . SER A 1 112 ? 16.859 -1.013 -9.961 1 91.44 112 SER A O 1
ATOM 918 N N . MET A 1 113 ? 18.562 -0.422 -11.281 1 94.19 113 MET A N 1
ATOM 919 C CA . MET A 1 113 ? 18.625 0.915 -10.695 1 94.19 113 MET A CA 1
ATOM 920 C C . MET A 1 113 ? 17.297 1.645 -10.883 1 94.19 113 MET A C 1
ATOM 922 O O . MET A 1 113 ? 16.766 2.242 -9.938 1 94.19 113 MET A O 1
ATOM 926 N N . ILE A 1 114 ? 16.688 1.521 -12.031 1 93.38 114 ILE A N 1
ATOM 927 C CA . ILE A 1 114 ? 15.461 2.248 -12.32 1 93.38 114 ILE A CA 1
ATOM 928 C C . ILE A 1 114 ? 14.312 1.655 -11.5 1 93.38 114 ILE A C 1
ATOM 930 O O . ILE A 1 114 ? 13.492 2.391 -10.945 1 93.38 114 ILE A O 1
ATOM 934 N N . SER A 1 115 ? 14.266 0.339 -11.461 1 93.19 115 SER A N 1
ATOM 935 C CA . SER A 1 115 ? 13.219 -0.299 -10.664 1 93.19 115 SER A CA 1
ATOM 936 C C . SER A 1 115 ? 13.391 0.004 -9.18 1 93.19 115 SER A C 1
ATOM 938 O O . SER A 1 115 ? 12.398 0.158 -8.461 1 93.19 115 SER A O 1
ATOM 940 N N . ALA A 1 116 ? 14.664 0.086 -8.781 1 96.12 116 ALA A N 1
ATOM 941 C CA . ALA A 1 116 ? 14.945 0.403 -7.387 1 96.12 116 ALA A CA 1
ATOM 942 C C . ALA A 1 116 ? 14.555 1.843 -7.059 1 96.12 116 ALA A C 1
ATOM 944 O O . ALA A 1 116 ? 14.07 2.129 -5.965 1 96.12 116 ALA A O 1
ATOM 945 N N . ILE A 1 117 ? 14.758 2.725 -7.98 1 97.12 117 ILE A N 1
ATOM 946 C CA . ILE A 1 117 ? 14.367 4.117 -7.781 1 97.12 117 ILE A CA 1
ATOM 947 C C . ILE A 1 117 ? 12.844 4.215 -7.684 1 97.12 117 ILE A C 1
ATOM 949 O O . ILE A 1 117 ? 12.32 4.949 -6.844 1 97.12 117 ILE A O 1
ATOM 953 N N . PHE A 1 118 ? 12.188 3.502 -8.523 1 96.12 118 PHE A N 1
ATOM 954 C CA . PHE A 1 118 ? 10.727 3.473 -8.469 1 96.12 118 PHE A CA 1
ATOM 955 C C . PHE A 1 118 ? 10.25 2.92 -7.129 1 96.12 118 PHE A C 1
ATOM 957 O O . PHE A 1 118 ? 9.336 3.471 -6.516 1 96.12 118 PHE A O 1
ATOM 964 N N . PHE A 1 119 ? 10.938 1.915 -6.68 1 96.44 119 PHE A N 1
ATOM 965 C CA . PHE A 1 119 ? 10.625 1.297 -5.398 1 96.44 119 PHE A CA 1
ATOM 966 C C . PHE A 1 119 ? 10.82 2.289 -4.258 1 96.44 119 PHE A C 1
ATOM 968 O O . PHE A 1 119 ? 9.938 2.455 -3.412 1 96.44 119 PHE A O 1
ATOM 975 N N . THR A 1 120 ? 11.914 2.871 -4.254 1 98.06 120 THR A N 1
ATOM 976 C CA . THR A 1 120 ? 12.211 3.803 -3.17 1 98.06 120 THR A CA 1
ATOM 977 C C . THR A 1 120 ? 11.258 4.992 -3.201 1 98.06 120 THR A C 1
ATOM 979 O O . THR A 1 120 ? 10.836 5.48 -2.152 1 98.06 120 THR A O 1
ATOM 982 N N . THR A 1 121 ? 10.914 5.461 -4.371 1 97.38 121 THR A N 1
ATOM 983 C CA . THR A 1 121 ? 9.945 6.543 -4.492 1 97.38 121 THR A CA 1
ATOM 984 C C . THR A 1 121 ? 8.602 6.137 -3.893 1 97.38 121 THR A C 1
ATOM 986 O O . THR A 1 121 ? 8 6.898 -3.131 1 97.38 121 THR A O 1
ATOM 989 N N . THR A 1 122 ? 8.172 4.957 -4.195 1 96.62 122 THR A N 1
ATOM 990 C CA . THR A 1 122 ? 6.879 4.492 -3.701 1 96.62 122 THR A CA 1
ATOM 991 C C . THR A 1 122 ? 6.93 4.258 -2.193 1 96.62 122 THR A C 1
ATOM 993 O O . THR A 1 122 ? 5.949 4.508 -1.489 1 96.62 122 THR A O 1
ATOM 996 N N . VAL A 1 123 ? 8.039 3.842 -1.689 1 97.62 123 VAL A N 1
ATOM 997 C CA . VAL A 1 123 ? 8.195 3.654 -0.251 1 97.62 123 VAL A CA 1
ATOM 998 C C . VAL A 1 123 ? 8.133 5.008 0.456 1 97.62 123 VAL A C 1
ATOM 1000 O O . VAL A 1 123 ? 7.383 5.172 1.425 1 97.62 123 VAL A O 1
ATOM 1003 N N . LEU A 1 124 ? 8.875 5.93 -0.107 1 97.56 124 LEU A N 1
ATOM 1004 C CA . LEU A 1 124 ? 9.008 7.215 0.57 1 97.56 124 LEU A CA 1
ATOM 1005 C C . LEU A 1 124 ? 7.727 8.031 0.436 1 97.56 124 LEU A C 1
ATOM 1007 O O . LEU A 1 124 ? 7.488 8.961 1.219 1 97.56 124 LEU A O 1
ATOM 1011 N N . THR A 1 125 ? 6.891 7.703 -0.51 1 96.38 125 THR A N 1
ATOM 1012 C CA . THR A 1 125 ? 5.602 8.367 -0.66 1 96.38 125 THR A CA 1
ATOM 1013 C C . THR A 1 125 ? 4.484 7.523 -0.051 1 96.38 125 THR A C 1
ATOM 1015 O O . THR A 1 125 ? 3.303 7.82 -0.234 1 96.38 125 THR A O 1
ATOM 1018 N N . SER A 1 126 ? 4.816 6.387 0.558 1 96.12 126 SER A N 1
ATOM 1019 C CA . SER A 1 126 ? 3.949 5.496 1.324 1 96.12 126 SER A CA 1
ATOM 1020 C C . SER A 1 126 ? 2.904 4.836 0.431 1 96.12 126 SER A C 1
ATOM 1022 O O . SER A 1 126 ? 1.779 4.582 0.866 1 96.12 126 SER A O 1
ATOM 1024 N N . ILE A 1 127 ? 3.045 4.676 -0.799 1 96.06 127 ILE A N 1
ATOM 1025 C CA . ILE A 1 127 ? 2.119 4.02 -1.715 1 96.06 127 ILE A CA 1
ATOM 1026 C C . ILE A 1 127 ? 2.258 2.504 -1.59 1 96.06 127 ILE A C 1
ATOM 1028 O O . ILE A 1 127 ? 1.262 1.796 -1.427 1 96.06 127 ILE A O 1
ATOM 1032 N N . GLY A 1 128 ? 3.355 1.889 -1.594 1 93.94 128 GLY A N 1
ATOM 1033 C CA . GLY A 1 128 ? 3.676 0.488 -1.369 1 93.94 128 GLY A CA 1
ATOM 1034 C C . GLY A 1 128 ? 2.959 -0.449 -2.322 1 93.94 128 GLY A C 1
ATOM 1035 O O . GLY A 1 128 ? 2.166 -1.29 -1.894 1 93.94 128 GLY A O 1
ATOM 1036 N N . TYR A 1 129 ? 3.26 -0.502 -3.57 1 93.44 129 TYR A N 1
ATOM 1037 C CA . TYR A 1 129 ? 2.604 -1.348 -4.559 1 93.44 129 TYR A CA 1
ATOM 1038 C C . TYR A 1 129 ? 2.83 -2.824 -4.254 1 93.44 129 TYR A C 1
ATOM 1040 O O . TYR A 1 129 ? 2.025 -3.676 -4.641 1 93.44 129 TYR A O 1
ATOM 1048 N N . GLY A 1 130 ? 3.988 -3.164 -3.699 1 92.19 130 GLY A N 1
ATOM 1049 C CA . GLY A 1 130 ? 4.285 -4.539 -3.326 1 92.19 130 GLY A CA 1
ATOM 1050 C C . GLY A 1 130 ? 4.859 -5.355 -4.469 1 92.19 130 GLY A C 1
ATOM 1051 O O . GLY A 1 130 ? 5.051 -6.566 -4.34 1 92.19 130 GLY A O 1
ATOM 1052 N N . ASN A 1 131 ? 5.074 -4.734 -5.668 1 89.44 131 ASN A N 1
ATOM 1053 C CA . ASN A 1 131 ? 5.68 -5.438 -6.793 1 89.44 131 ASN A CA 1
ATOM 1054 C C . ASN A 1 131 ? 7.141 -5.781 -6.52 1 89.44 131 ASN A C 1
ATOM 1056 O O . ASN A 1 131 ? 7.609 -6.855 -6.891 1 89.44 131 ASN A O 1
ATOM 1060 N N . LEU A 1 132 ? 7.836 -4.918 -5.973 1 91.81 132 LEU A N 1
ATOM 1061 C CA . LEU A 1 132 ? 9.188 -5.121 -5.457 1 91.81 132 LEU A CA 1
ATOM 1062 C C . LEU A 1 132 ? 9.211 -4.98 -3.938 1 91.81 132 LEU A C 1
ATOM 1064 O O . LEU A 1 132 ? 8.711 -3.994 -3.393 1 91.81 132 LEU A O 1
ATOM 1068 N N . ILE A 1 133 ? 9.656 -6.031 -3.32 1 93.56 133 ILE A N 1
ATOM 1069 C CA . ILE A 1 133 ? 9.68 -6.016 -1.861 1 93.56 133 ILE A CA 1
ATOM 1070 C C . ILE A 1 133 ? 11.023 -6.539 -1.364 1 93.56 133 ILE A C 1
ATOM 1072 O O . ILE A 1 133 ? 11.656 -7.375 -2.02 1 93.56 133 ILE A O 1
ATOM 1076 N N . PRO A 1 134 ? 11.461 -6.039 -0.271 1 94.94 134 PRO A N 1
ATOM 1077 C CA . PRO A 1 134 ? 12.656 -6.641 0.321 1 94.94 134 PRO A CA 1
ATOM 1078 C C . PRO A 1 134 ? 12.414 -8.062 0.816 1 94.94 134 PRO A C 1
ATOM 1080 O O . PRO A 1 134 ? 11.469 -8.312 1.564 1 94.94 134 PRO A O 1
ATOM 1083 N N . ILE A 1 135 ? 13.258 -8.922 0.391 1 93.44 135 ILE A N 1
ATOM 1084 C CA . ILE A 1 135 ? 13.055 -10.32 0.766 1 93.44 135 ILE A CA 1
ATOM 1085 C C . ILE A 1 135 ? 14.188 -10.781 1.685 1 93.44 135 ILE A C 1
ATOM 1087 O O . ILE A 1 135 ? 14.008 -11.711 2.479 1 93.44 135 ILE A O 1
ATOM 1091 N N . SER A 1 136 ? 15.328 -10.117 1.62 1 94.75 136 SER A N 1
ATOM 1092 C CA . SER A 1 136 ? 16.453 -10.492 2.463 1 94.75 136 SER A CA 1
ATOM 1093 C C . SER A 1 136 ? 16.344 -9.875 3.854 1 94.75 136 SER A C 1
ATOM 1095 O O . SER A 1 136 ? 15.633 -8.883 4.039 1 94.75 136 SER A O 1
ATOM 1097 N N . THR A 1 137 ? 17.016 -10.516 4.848 1 95.44 137 THR A N 1
ATOM 1098 C CA . THR A 1 137 ? 17.047 -9.984 6.207 1 95.44 137 THR A CA 1
ATOM 1099 C C . THR A 1 137 ? 17.656 -8.586 6.234 1 95.44 137 THR A C 1
ATOM 1101 O O . THR A 1 137 ? 17.109 -7.68 6.867 1 95.44 137 THR A O 1
ATOM 1104 N N . GLY A 1 138 ? 18.75 -8.484 5.52 1 96.31 138 GLY A N 1
ATOM 1105 C CA . GLY A 1 138 ? 19.375 -7.176 5.434 1 96.31 138 GLY A CA 1
ATOM 1106 C C . GLY A 1 138 ? 18.5 -6.133 4.766 1 96.31 138 GLY A C 1
ATOM 1107 O O . GLY A 1 138 ? 18.484 -4.973 5.18 1 96.31 138 GLY A O 1
ATOM 1108 N N . GLY A 1 139 ? 17.781 -6.539 3.693 1 97 139 GLY A N 1
ATOM 1109 C CA . GLY A 1 139 ? 16.891 -5.633 3.002 1 97 139 GLY A CA 1
ATOM 1110 C C . GLY A 1 139 ? 15.742 -5.148 3.875 1 97 139 GLY A C 1
ATOM 1111 O O . GLY A 1 139 ? 15.383 -3.967 3.846 1 97 139 GLY A O 1
ATOM 1112 N N . LYS A 1 140 ? 15.203 -6.031 4.719 1 96.62 140 LYS A N 1
ATOM 1113 C CA . LYS A 1 140 ? 14.109 -5.664 5.613 1 96.62 140 LYS A CA 1
ATOM 1114 C C . LYS A 1 140 ? 14.578 -4.699 6.695 1 96.62 140 LYS A C 1
ATOM 1116 O O . LYS A 1 140 ? 13.898 -3.721 7.004 1 96.62 140 LYS A O 1
ATOM 1121 N N . ILE A 1 141 ? 15.703 -4.977 7.258 1 96.94 141 ILE A N 1
ATOM 1122 C CA . ILE A 1 141 ? 16.281 -4.105 8.273 1 96.94 141 ILE A CA 1
ATOM 1123 C C . ILE A 1 141 ? 16.562 -2.727 7.68 1 96.94 141 ILE A C 1
ATOM 1125 O O . ILE A 1 141 ? 16.203 -1.703 8.273 1 96.94 141 ILE A O 1
ATOM 1129 N N . PHE A 1 142 ? 17.188 -2.736 6.535 1 97.81 142 PHE A N 1
ATOM 1130 C CA . PHE A 1 142 ? 17.484 -1.478 5.859 1 97.81 142 PHE A CA 1
ATOM 1131 C C . PHE A 1 142 ? 16.203 -0.716 5.543 1 97.81 142 PHE A C 1
ATOM 1133 O O . PHE A 1 142 ? 16.141 0.506 5.699 1 97.81 142 PHE A O 1
ATOM 1140 N N . CYS A 1 143 ? 15.203 -1.421 5.055 1 97.38 143 CYS A N 1
ATOM 1141 C CA . CYS A 1 143 ? 13.938 -0.792 4.707 1 97.38 143 CYS A CA 1
ATOM 1142 C C . CYS A 1 143 ? 13.328 -0.08 5.91 1 97.38 143 CYS A C 1
ATOM 1144 O O . CYS A 1 143 ? 12.805 1.025 5.781 1 97.38 143 CYS A O 1
ATOM 1146 N N . VAL A 1 144 ? 13.453 -0.713 7.078 1 95 144 VAL A N 1
ATOM 1147 C CA . VAL A 1 144 ? 12.922 -0.146 8.312 1 95 144 VAL A CA 1
ATOM 1148 C C . VAL A 1 144 ? 13.625 1.175 8.617 1 95 144 VAL A C 1
ATOM 1150 O O . VAL A 1 144 ? 12.977 2.207 8.789 1 95 144 VAL A O 1
ATOM 1153 N N . GLY A 1 145 ? 14.906 1.157 8.625 1 95.25 145 GLY A N 1
ATOM 1154 C CA . GLY A 1 145 ? 15.664 2.373 8.875 1 95.25 145 GLY A CA 1
ATOM 1155 C C . GLY A 1 145 ? 15.461 3.428 7.801 1 95.25 145 GLY A C 1
ATOM 1156 O O . GLY A 1 145 ? 15.32 4.613 8.109 1 95.25 145 GLY A O 1
ATOM 1157 N N . TYR A 1 146 ? 15.438 2.98 6.562 1 97.12 146 TYR A N 1
ATOM 1158 C CA . TYR A 1 146 ? 15.281 3.846 5.395 1 97.12 146 TYR A CA 1
ATOM 1159 C C . TYR A 1 146 ? 13.945 4.578 5.438 1 97.12 146 TYR A C 1
ATOM 1161 O O . TYR A 1 146 ? 13.883 5.777 5.152 1 97.12 146 TYR A O 1
ATOM 1169 N N . ALA A 1 147 ? 12.938 3.867 5.859 1 95.69 147 ALA A N 1
ATOM 1170 C CA . ALA A 1 147 ? 11.586 4.422 5.855 1 95.69 147 ALA A CA 1
ATOM 1171 C C . ALA A 1 147 ? 11.398 5.418 6.996 1 95.69 147 ALA A C 1
ATOM 1173 O O . ALA A 1 147 ? 10.734 6.445 6.832 1 95.69 147 ALA A O 1
ATOM 1174 N N . ILE A 1 148 ? 11.945 5.172 8.141 1 92.38 148 ILE A N 1
ATOM 1175 C CA . ILE A 1 148 ? 11.781 5.992 9.336 1 92.38 148 ILE A CA 1
ATOM 1176 C C . ILE A 1 148 ? 12.258 7.418 9.055 1 92.38 148 ILE A C 1
ATOM 1178 O O . ILE A 1 148 ? 11.617 8.383 9.469 1 92.38 148 ILE A O 1
ATOM 1182 N N . PHE A 1 149 ? 13.281 7.535 8.234 1 92 149 PHE A N 1
ATOM 1183 C CA . PHE A 1 149 ? 13.844 8.852 7.984 1 92 149 PHE A CA 1
ATOM 1184 C C . PHE A 1 149 ? 13.359 9.406 6.648 1 92 149 PHE A C 1
ATOM 1186 O O . PHE A 1 149 ? 13.125 10.609 6.516 1 92 149 PHE A O 1
ATOM 1193 N N . GLY A 1 150 ? 13.25 8.57 5.766 1 95.62 150 GLY A N 1
ATOM 1194 C CA . GLY A 1 150 ? 12.945 9.008 4.41 1 95.62 150 GLY A CA 1
ATOM 1195 C C . GLY A 1 150 ? 11.516 9.477 4.246 1 95.62 150 GLY A C 1
ATOM 1196 O O . GLY A 1 150 ? 11.25 10.445 3.525 1 95.62 150 GLY A O 1
ATOM 1197 N N . ILE A 1 151 ? 10.555 8.805 4.879 1 94 151 ILE A N 1
ATOM 1198 C CA . ILE A 1 151 ? 9.148 9.125 4.676 1 94 151 ILE A CA 1
ATOM 1199 C C . ILE A 1 151 ? 8.844 10.508 5.242 1 94 151 ILE A C 1
ATOM 1201 O O . ILE A 1 151 ? 8.305 11.375 4.543 1 94 151 ILE A O 1
ATOM 1205 N N . PRO A 1 152 ? 9.25 10.836 6.496 1 89.31 152 PRO A N 1
ATOM 1206 C CA . PRO A 1 152 ? 9.031 12.195 6.988 1 89.31 152 PRO A CA 1
ATOM 1207 C C . PRO A 1 152 ? 9.719 13.25 6.125 1 89.31 152 PRO A C 1
ATOM 1209 O O . PRO A 1 152 ? 9.141 14.32 5.875 1 89.31 152 PRO A O 1
ATOM 1212 N N . LEU A 1 153 ? 10.898 12.992 5.719 1 91.69 153 LEU A N 1
ATOM 1213 C CA . LEU A 1 153 ? 11.609 13.914 4.844 1 91.69 153 LEU A CA 1
ATOM 1214 C C . LEU A 1 153 ? 10.797 14.195 3.58 1 91.69 153 LEU A C 1
ATOM 1216 O O . LEU A 1 153 ? 10.641 15.352 3.182 1 91.69 153 LEU A O 1
ATOM 1220 N N . THR A 1 154 ? 10.312 13.195 2.963 1 94.56 154 THR A N 1
ATOM 1221 C CA . THR A 1 154 ? 9.57 13.336 1.716 1 94.56 154 THR A CA 1
ATOM 1222 C C . THR A 1 154 ? 8.242 14.055 1.951 1 94.56 154 THR A C 1
ATOM 1224 O O . THR A 1 154 ? 7.836 14.898 1.151 1 94.56 154 THR A O 1
ATOM 1227 N N . LEU A 1 155 ? 7.605 13.68 3.033 1 90.81 155 LEU A N 1
ATOM 1228 C CA . LEU A 1 155 ? 6.328 14.32 3.352 1 90.81 155 LEU A CA 1
ATOM 1229 C C . LEU A 1 155 ? 6.508 15.812 3.566 1 90.81 155 LEU A C 1
ATOM 1231 O O . LEU A 1 155 ? 5.68 16.609 3.117 1 90.81 155 LEU A O 1
ATOM 1235 N N . VAL A 1 156 ? 7.535 16.156 4.266 1 87.94 156 VAL A N 1
ATOM 1236 C CA . VAL A 1 156 ? 7.832 17.578 4.496 1 87.94 156 VAL A CA 1
ATOM 1237 C C . VAL A 1 156 ? 8.133 18.266 3.17 1 87.94 156 VAL A C 1
ATOM 1239 O O . VAL A 1 156 ? 7.695 19.391 2.941 1 87.94 156 VAL A O 1
ATOM 1242 N N . THR A 1 157 ? 8.875 17.641 2.387 1 91.81 157 THR A N 1
ATOM 1243 C CA . THR A 1 157 ? 9.203 18.188 1.079 1 91.81 157 THR A CA 1
ATOM 1244 C C . THR A 1 157 ? 7.945 18.422 0.25 1 91.81 157 THR A C 1
ATOM 1246 O O . THR A 1 157 ? 7.77 19.484 -0.347 1 91.81 157 THR A O 1
ATOM 1249 N N . ILE A 1 158 ? 7.074 17.453 0.24 1 92.81 158 ILE A N 1
ATOM 1250 C CA . ILE A 1 158 ? 5.836 17.547 -0.524 1 92.81 158 ILE A CA 1
ATOM 1251 C C . ILE A 1 158 ? 4.965 18.656 0.038 1 92.81 158 ILE A C 1
ATOM 1253 O O . ILE A 1 158 ? 4.398 19.453 -0.718 1 92.81 158 ILE A O 1
ATOM 1257 N N . ALA A 1 159 ? 4.891 18.719 1.313 1 87.38 159 ALA A N 1
ATOM 1258 C CA . ALA A 1 159 ? 4.105 19.766 1.959 1 87.38 159 ALA A CA 1
ATOM 1259 C C . ALA A 1 159 ? 4.656 21.156 1.618 1 87.38 159 ALA A C 1
ATOM 1261 O O . ALA A 1 159 ? 3.893 22.094 1.384 1 87.38 159 ALA A O 1
ATOM 1262 N N . ASP A 1 160 ? 5.949 21.234 1.71 1 87.44 160 ASP A N 1
ATOM 1263 C CA . ASP A 1 160 ? 6.621 22.484 1.384 1 87.44 160 ASP A CA 1
ATOM 1264 C C . ASP A 1 160 ? 6.332 22.906 -0.056 1 87.44 160 ASP A C 1
ATOM 1266 O O . ASP A 1 160 ? 6.055 24.078 -0.323 1 87.44 160 ASP A O 1
ATOM 1270 N N . LEU A 1 161 ? 6.363 22.062 -0.958 1 90.94 161 LEU A N 1
ATOM 1271 C CA . LEU A 1 161 ? 6.098 22.359 -2.363 1 90.94 161 LEU A CA 1
ATOM 1272 C C . LEU A 1 161 ? 4.629 22.688 -2.584 1 90.94 161 LEU A C 1
ATOM 1274 O O . LEU A 1 161 ? 4.297 23.516 -3.428 1 90.94 161 LEU A O 1
ATOM 1278 N N . ALA A 1 162 ? 3.789 21.953 -1.883 1 89.44 162 ALA A N 1
ATOM 1279 C CA . ALA A 1 162 ? 2.361 22.25 -1.971 1 89.44 162 ALA A CA 1
ATOM 1280 C C . ALA A 1 162 ? 2.072 23.688 -1.536 1 89.44 162 ALA A C 1
ATOM 1282 O O . ALA A 1 162 ? 1.283 24.391 -2.174 1 89.44 162 ALA A O 1
ATOM 1283 N N . LYS A 1 163 ? 2.68 24.047 -0.464 1 84.12 163 LYS A N 1
ATOM 1284 C CA . LYS A 1 163 ? 2.525 25.422 0.016 1 84.12 163 LYS A CA 1
ATOM 1285 C C . LYS A 1 163 ? 3.055 26.422 -1.006 1 84.12 163 LYS A C 1
ATOM 1287 O O . LYS A 1 163 ? 2.461 27.484 -1.206 1 84.12 163 LYS A O 1
ATOM 1292 N N . PHE A 1 164 ? 4.148 26.062 -1.556 1 84 164 PHE A N 1
ATOM 1293 C CA . PHE A 1 164 ? 4.738 26.906 -2.582 1 84 164 PHE A CA 1
ATOM 1294 C C . PHE A 1 164 ? 3.773 27.109 -3.746 1 84 164 PHE A C 1
ATOM 1296 O O . PHE A 1 164 ? 3.59 28.219 -4.227 1 84 164 PHE A O 1
ATOM 1303 N N . VAL A 1 165 ? 3.189 26.078 -4.184 1 85.25 165 VAL A N 1
ATOM 1304 C CA . VAL A 1 165 ? 2.24 26.125 -5.293 1 85.25 165 VAL A CA 1
ATOM 1305 C C . VAL A 1 165 ? 1 26.922 -4.875 1 85.25 165 VAL A C 1
ATOM 1307 O O . VAL A 1 165 ? 0.453 27.688 -5.664 1 85.25 165 VAL A O 1
ATOM 1310 N N . ALA A 1 166 ? 0.552 26.719 -3.707 1 82.88 166 ALA A N 1
ATOM 1311 C CA . ALA A 1 166 ? -0.594 27.453 -3.176 1 82.88 166 ALA A CA 1
ATOM 1312 C C . ALA A 1 166 ? -0.341 28.953 -3.199 1 82.88 166 ALA A C 1
ATOM 1314 O O . ALA A 1 166 ? -1.223 29.734 -3.57 1 82.88 166 ALA A O 1
ATOM 1315 N N . ASP A 1 167 ? 0.8 29.297 -2.738 1 77.94 167 ASP A N 1
ATOM 1316 C CA . ASP A 1 167 ? 1.169 30.703 -2.686 1 77.94 167 ASP A CA 1
ATOM 1317 C C . ASP A 1 167 ? 1.225 31.312 -4.086 1 77.94 167 ASP A C 1
ATOM 1319 O O . ASP A 1 167 ? 0.937 32.5 -4.27 1 77.94 167 ASP A O 1
ATOM 1323 N N . MET A 1 168 ? 1.603 30.5 -4.949 1 77.56 168 MET A N 1
ATOM 1324 C CA . MET A 1 168 ? 1.665 30.969 -6.332 1 77.56 168 MET A CA 1
ATOM 1325 C C . MET A 1 168 ? 0.266 31.141 -6.914 1 77.56 168 MET A C 1
ATOM 1327 O O . MET A 1 168 ? 0.035 32.031 -7.75 1 77.56 168 MET A O 1
ATOM 1331 N N . LEU A 1 169 ? -0.561 30.188 -6.531 1 71.5 169 LEU A N 1
ATOM 1332 C CA . LEU A 1 169 ? -1.928 30.25 -7.039 1 71.5 169 LEU A CA 1
ATOM 1333 C C . LEU A 1 169 ? -2.74 31.312 -6.309 1 71.5 169 LEU A C 1
ATOM 1335 O O . LEU A 1 169 ? -3.725 31.828 -6.844 1 71.5 169 LEU A O 1
ATOM 1339 N N . ILE A 1 170 ? -2.615 31.406 -4.859 1 60.34 170 ILE A N 1
ATOM 1340 C CA . ILE A 1 170 ? -3.346 32.375 -4.027 1 60.34 170 ILE A CA 1
ATOM 1341 C C . ILE A 1 170 ? -3.047 33.781 -4.484 1 60.34 170 ILE A C 1
ATOM 1343 O O . ILE A 1 170 ? -1.896 34.219 -4.445 1 60.34 170 ILE A O 1
ATOM 1347 N N . MET A 1 171 ? -3.811 34.156 -5.379 1 52.78 171 MET A N 1
ATOM 1348 C CA . MET A 1 171 ? -4.016 35.594 -5.52 1 52.78 171 MET A CA 1
ATOM 1349 C C . MET A 1 171 ? -4.211 36.25 -4.16 1 52.78 171 MET A C 1
ATOM 1351 O O . MET A 1 171 ? -4.438 35.562 -3.16 1 52.78 171 MET A O 1
ATOM 1355 N N . ASP A 1 172 ? -4.785 37.469 -3.914 1 44.34 172 ASP A N 1
ATOM 1356 C CA . ASP A 1 172 ? -4.914 38.344 -2.76 1 44.34 172 ASP A CA 1
ATOM 1357 C C . ASP A 1 172 ? -5.395 37.562 -1.531 1 44.34 172 ASP A C 1
ATOM 1359 O O . ASP A 1 172 ? -6.5 37.031 -1.528 1 44.34 172 ASP A O 1
ATOM 1363 N N . PRO A 1 173 ? -4.395 37.031 -0.778 1 45.34 173 PRO A N 1
ATOM 1364 C CA . PRO A 1 173 ? -4.715 36.344 0.482 1 45.34 173 PRO A CA 1
ATOM 1365 C C . PRO A 1 173 ? -5.973 36.906 1.145 1 45.34 173 PRO A C 1
ATOM 1367 O O . PRO A 1 173 ? -6.484 36.312 2.1 1 45.34 173 PRO A O 1
ATOM 1370 N N . THR A 1 174 ? -6.074 38.188 1.013 1 42.53 174 THR A N 1
ATOM 1371 C CA . THR A 1 174 ? -7.168 38.875 1.696 1 42.53 174 THR A CA 1
ATOM 1372 C C . THR A 1 174 ? -8.516 38.344 1.212 1 42.53 174 THR A C 1
ATOM 1374 O O . THR A 1 174 ? -9.555 38.656 1.8 1 42.53 174 THR A O 1
ATOM 1377 N N . GLU A 1 175 ? -8.633 38.219 -0.076 1 45.88 175 GLU A N 1
ATOM 1378 C CA . GLU A 1 175 ? -9.984 37.969 -0.558 1 45.88 175 GLU A CA 1
ATOM 1379 C C . GLU A 1 175 ? -10.398 36.5 -0.341 1 45.88 175 GLU A C 1
ATOM 1381 O O . GLU A 1 175 ? -9.672 35.594 -0.72 1 45.88 175 GLU A O 1
ATOM 1386 N N . ASP A 1 176 ? -11.117 36.125 0.629 1 46.78 176 ASP A N 1
ATOM 1387 C CA . ASP A 1 176 ? -11.742 35.094 1.45 1 46.78 176 ASP A CA 1
ATOM 1388 C C . ASP A 1 176 ? -12.234 33.938 0.591 1 46.78 176 ASP A C 1
ATOM 1390 O O . ASP A 1 176 ? -12.953 33.062 1.076 1 46.78 176 ASP A O 1
ATOM 1394 N N . PRO A 1 177 ? -12.789 33.969 -0.663 1 54.72 177 PRO A N 1
ATOM 1395 C CA . PRO A 1 177 ? -13.836 32.969 -0.811 1 54.72 177 PRO A CA 1
ATOM 1396 C C . PRO A 1 177 ? -13.273 31.531 -0.854 1 54.72 177 PRO A C 1
ATOM 1398 O O . PRO A 1 177 ? -12.594 31.172 -1.818 1 54.72 177 PRO A O 1
ATOM 1401 N N . LYS A 1 178 ? -12.969 30.891 0.428 1 60.66 178 LYS A N 1
ATOM 1402 C CA . LYS A 1 178 ? -12.406 29.594 0.778 1 60.66 178 LYS A CA 1
ATOM 1403 C C . LYS A 1 178 ? -12.992 28.484 -0.087 1 60.66 178 LYS A C 1
ATOM 1405 O O . LYS A 1 178 ? -12.273 27.594 -0.552 1 60.66 178 LYS A O 1
ATOM 1410 N N . THR A 1 179 ? -14.164 28.734 -0.645 1 67.31 179 THR A N 1
ATOM 1411 C CA . THR A 1 179 ? -14.852 27.703 -1.403 1 67.31 179 THR A CA 1
ATOM 1412 C C . THR A 1 179 ? -14.391 27.688 -2.855 1 67.31 179 THR A C 1
ATOM 1414 O O . THR A 1 179 ? -14.203 26.625 -3.447 1 67.31 179 THR A O 1
ATOM 1417 N N . GLY A 1 180 ? -14.133 28.828 -3.396 1 74.94 180 GLY A N 1
ATOM 1418 C CA . GLY A 1 180 ? -13.68 28.906 -4.773 1 74.94 180 GLY A CA 1
ATOM 1419 C C . GLY A 1 180 ? -12.312 28.281 -4.988 1 74.94 180 GLY A C 1
ATOM 1420 O O . GLY A 1 180 ? -12.094 27.578 -5.973 1 74.94 180 GLY A O 1
ATOM 1421 N N . ARG A 1 181 ? -11.484 28.453 -4.031 1 77.38 181 ARG A N 1
ATOM 1422 C CA . ARG A 1 181 ? -10.141 27.906 -4.117 1 77.38 181 ARG A CA 1
ATOM 1423 C C . ARG A 1 181 ? -10.172 26.375 -3.994 1 77.38 181 ARG A C 1
ATOM 1425 O O . ARG A 1 181 ? -9.438 25.688 -4.695 1 77.38 181 ARG A O 1
ATOM 1432 N N . GLN A 1 182 ? -10.961 25.969 -3.098 1 79.94 182 GLN A N 1
ATOM 1433 C CA . GLN A 1 182 ? -11.109 24.531 -2.912 1 79.94 182 GLN A CA 1
ATOM 1434 C C . GLN A 1 182 ? -11.578 23.859 -4.195 1 79.94 182 GLN A C 1
ATOM 1436 O O . GLN A 1 182 ? -11.039 22.812 -4.59 1 79.94 182 GLN A O 1
ATOM 1441 N N . LEU A 1 183 ? -12.516 24.453 -4.77 1 83.38 183 LEU A N 1
ATOM 1442 C CA . LEU A 1 183 ? -13.055 23.906 -6.008 1 83.38 183 LEU A CA 1
ATOM 1443 C C . LEU A 1 183 ? -12.008 23.906 -7.113 1 83.38 183 LEU A C 1
ATOM 1445 O O . LEU A 1 183 ? -11.906 22.953 -7.891 1 83.38 183 LEU A O 1
ATOM 1449 N N . LEU A 1 184 ? -11.289 24.906 -7.18 1 86 184 LEU A N 1
ATOM 1450 C CA . LEU A 1 184 ? -10.266 25.031 -8.211 1 86 184 LEU A CA 1
ATOM 1451 C C . LEU A 1 184 ? -9.211 23.938 -8.062 1 86 184 LEU A C 1
ATOM 1453 O O . LEU A 1 184 ? -8.82 23.312 -9.047 1 86 184 LEU A O 1
ATOM 1457 N N . VAL A 1 185 ? -8.719 23.781 -6.852 1 86.94 185 VAL A N 1
ATOM 1458 C CA . VAL A 1 185 ? -7.691 22.781 -6.598 1 86.94 185 VAL A CA 1
ATOM 1459 C C . VAL A 1 185 ? -8.227 21.391 -6.922 1 86.94 185 VAL A C 1
ATOM 1461 O O . VAL A 1 185 ? -7.52 20.562 -7.492 1 86.94 185 VAL A O 1
ATOM 1464 N N . LEU A 1 186 ? -9.438 21.172 -6.605 1 88.38 186 LEU A N 1
ATOM 1465 C CA . LEU A 1 186 ? -10.055 19.875 -6.867 1 88.38 186 LEU A CA 1
ATOM 1466 C C . LEU A 1 186 ? -10.211 19.625 -8.367 1 88.38 186 LEU A C 1
ATOM 1468 O O . LEU A 1 186 ? -9.992 18.516 -8.844 1 88.38 186 LEU A O 1
ATOM 1472 N N . VAL A 1 187 ? -10.555 20.672 -9.062 1 90.94 187 VAL A N 1
ATOM 1473 C CA . VAL A 1 187 ? -10.688 20.578 -10.516 1 90.94 187 VAL A CA 1
ATOM 1474 C C . VAL A 1 187 ? -9.328 20.297 -11.148 1 90.94 187 VAL A C 1
ATOM 1476 O O . VAL A 1 187 ? -9.219 19.484 -12.062 1 90.94 187 VAL A O 1
ATOM 1479 N N . PHE A 1 188 ? -8.289 20.953 -10.609 1 91.75 188 PHE A N 1
ATOM 1480 C CA . PHE A 1 188 ? -6.938 20.719 -11.109 1 91.75 188 PHE A CA 1
ATOM 1481 C C . PHE A 1 188 ? -6.492 19.297 -10.828 1 91.75 188 PHE A C 1
ATOM 1483 O O . PHE A 1 188 ? -5.855 18.656 -11.672 1 91.75 188 PHE A O 1
ATOM 1490 N N . LEU A 1 189 ? -6.812 18.875 -9.656 1 93.5 189 LEU A N 1
ATOM 1491 C CA . LEU A 1 189 ? -6.445 17.5 -9.297 1 93.5 189 LEU A CA 1
ATOM 1492 C C . LEU A 1 189 ? -7.18 16.5 -10.172 1 93.5 189 LEU A C 1
ATOM 1494 O O . LEU A 1 189 ? -6.574 15.547 -10.672 1 93.5 189 LEU A O 1
ATOM 1498 N N . LEU A 1 190 ? -8.414 16.719 -10.398 1 93.75 190 LEU A N 1
ATOM 1499 C CA . LEU A 1 190 ? -9.203 15.82 -11.234 1 93.75 190 LEU A CA 1
ATOM 1500 C C . LEU A 1 190 ? -8.734 15.867 -12.68 1 93.75 190 LEU A C 1
ATOM 1502 O O . LEU A 1 190 ? -8.688 14.836 -13.352 1 93.75 190 LEU A O 1
ATOM 1506 N N . GLY A 1 191 ? -8.508 17.047 -13.172 1 96 191 GLY A N 1
ATOM 1507 C CA . GLY A 1 191 ? -7.945 17.172 -14.508 1 96 191 GLY A CA 1
ATOM 1508 C C . GLY A 1 191 ? -6.621 16.453 -14.672 1 96 191 GLY A C 1
ATOM 1509 O O . GLY A 1 191 ? -6.414 15.75 -15.664 1 96 191 GLY A O 1
ATOM 1510 N N . TYR A 1 192 ? -5.77 16.688 -13.672 1 96.69 192 TYR A N 1
ATOM 1511 C CA . TYR A 1 192 ? -4.473 16.016 -13.688 1 96.69 192 TYR A CA 1
ATOM 1512 C C . TYR A 1 192 ? -4.645 14.5 -13.711 1 96.69 192 TYR A C 1
ATOM 1514 O O . TYR A 1 192 ? -3.963 13.797 -14.461 1 96.69 192 TYR A O 1
ATOM 1522 N N . MET A 1 193 ? -5.512 14 -12.906 1 96.19 193 MET A N 1
ATOM 1523 C CA . MET A 1 193 ? -5.766 12.562 -12.844 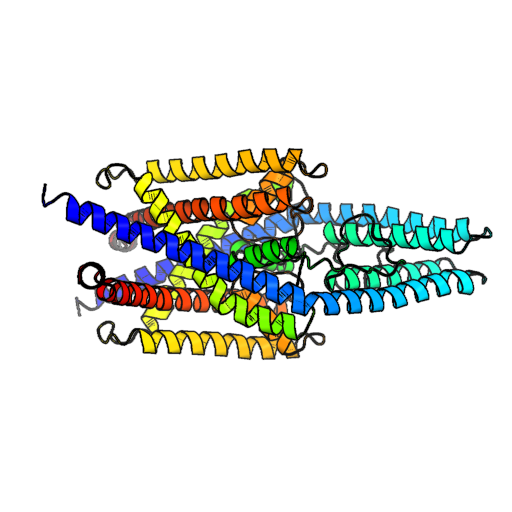1 96.19 193 MET A CA 1
ATOM 1524 C C . MET A 1 193 ? -6.332 12.047 -14.156 1 96.19 193 MET A C 1
ATOM 1526 O O . MET A 1 193 ? -5.98 10.953 -14.609 1 96.19 193 MET A O 1
ATOM 1530 N N . THR A 1 194 ? -7.199 12.805 -14.789 1 96.5 194 THR A N 1
ATOM 1531 C CA . THR A 1 194 ? -7.82 12.398 -16.047 1 96.5 194 THR A CA 1
ATOM 1532 C C . THR A 1 194 ? -6.789 12.344 -17.172 1 96.5 194 THR A C 1
ATOM 1534 O O . THR A 1 194 ? -6.742 11.383 -17.938 1 96.5 194 THR A O 1
ATOM 1537 N N . ILE A 1 195 ? -5.969 13.336 -17.266 1 97 195 ILE A N 1
ATOM 1538 C CA . ILE A 1 195 ? -4.926 13.367 -18.281 1 97 195 ILE A CA 1
ATOM 1539 C C . ILE A 1 195 ? -3.967 12.195 -18.078 1 97 195 ILE A C 1
ATOM 1541 O O . ILE A 1 195 ? -3.619 11.492 -19.031 1 97 195 ILE A O 1
ATOM 1545 N N . SER A 1 196 ? -3.592 12.023 -16.844 1 96.56 196 SER A N 1
ATOM 1546 C CA . SER A 1 196 ? -2.691 10.914 -16.531 1 96.56 196 SER A CA 1
ATOM 1547 C C . SER A 1 196 ? -3.334 9.57 -16.875 1 96.56 196 SER A C 1
ATOM 1549 O O . SER A 1 196 ? -2.67 8.664 -17.391 1 96.56 196 SER A O 1
ATOM 1551 N N . ALA A 1 197 ? -4.613 9.461 -16.531 1 96.69 197 ALA A N 1
ATOM 1552 C CA . ALA A 1 197 ? -5.328 8.227 -16.844 1 96.69 197 ALA A CA 1
ATOM 1553 C C . ALA A 1 197 ? -5.355 7.953 -18.344 1 96.69 197 ALA A C 1
ATOM 1555 O O . ALA A 1 197 ? -5.227 6.805 -18.766 1 96.69 197 ALA A O 1
ATOM 1556 N N . CYS A 1 198 ? -5.5 8.961 -19.141 1 96.25 198 CYS A N 1
ATOM 1557 C CA . CYS A 1 198 ? -5.461 8.812 -20.578 1 96.25 198 CYS A CA 1
ATOM 1558 C C . CYS A 1 198 ? -4.098 8.312 -21.047 1 96.25 198 CYS A C 1
ATOM 1560 O O . CYS A 1 198 ? -4.012 7.406 -21.875 1 96.25 198 CYS A O 1
ATOM 1562 N N . VAL A 1 199 ? -3.09 8.859 -20.484 1 94.81 199 VAL A N 1
ATOM 1563 C CA . VAL A 1 199 ? -1.729 8.477 -20.859 1 94.81 199 VAL A CA 1
ATOM 1564 C C . VAL A 1 199 ? -1.489 7.016 -20.469 1 94.81 199 VAL A C 1
ATOM 1566 O O . VAL A 1 199 ? -0.954 6.238 -21.266 1 94.81 199 VAL A O 1
ATOM 1569 N N . TYR A 1 200 ? -1.937 6.598 -19.25 1 95.25 200 TYR A N 1
ATOM 1570 C CA . TYR A 1 200 ? -1.74 5.223 -18.812 1 95.25 200 TYR A CA 1
ATOM 1571 C C . TYR A 1 200 ? -2.555 4.254 -19.656 1 95.25 200 TYR A C 1
ATOM 1573 O O . TYR A 1 200 ? -2.125 3.125 -19.906 1 95.25 200 TYR A O 1
ATOM 1581 N N . THR A 1 201 ? -3.721 4.68 -20.109 1 95.06 201 THR A N 1
ATOM 1582 C CA . THR A 1 201 ? -4.555 3.836 -20.953 1 95.06 201 THR A CA 1
ATOM 1583 C C . THR A 1 201 ? -3.879 3.576 -22.297 1 95.06 201 THR A C 1
ATOM 1585 O O . THR A 1 201 ? -3.982 2.479 -22.844 1 95.06 201 THR A O 1
ATOM 1588 N N . ILE A 1 202 ? -3.172 4.555 -22.812 1 93.06 202 ILE A N 1
ATOM 1589 C CA . ILE A 1 202 ? -2.49 4.441 -24.094 1 93.06 202 ILE A CA 1
ATOM 1590 C C . ILE A 1 202 ? -1.233 3.586 -23.938 1 93.06 202 ILE A C 1
ATOM 1592 O O . ILE A 1 202 ? -0.923 2.764 -24.812 1 93.06 202 ILE A O 1
ATOM 1596 N N . LEU A 1 203 ? -0.566 3.652 -22.812 1 90.88 203 LEU A N 1
ATOM 1597 C CA . LEU A 1 203 ? 0.733 3.014 -22.625 1 90.88 203 LEU A CA 1
ATOM 1598 C C . LEU A 1 203 ? 0.574 1.604 -22.062 1 90.88 203 LEU A C 1
ATOM 1600 O O . LEU A 1 203 ? 1.49 0.785 -22.156 1 90.88 203 LEU A O 1
ATOM 1604 N N . GLU A 1 204 ? -0.507 1.37 -21.391 1 90.94 204 GLU A N 1
ATOM 1605 C CA . GLU A 1 204 ? -0.809 0.038 -20.875 1 90.94 204 GLU A CA 1
ATOM 1606 C C . GLU A 1 204 ? -1.971 -0.597 -21.625 1 90.94 204 GLU A C 1
ATOM 1608 O O . GLU A 1 204 ? -3.135 -0.377 -21.297 1 90.94 204 GLU A O 1
ATOM 1613 N N . PRO A 1 205 ? -1.692 -1.459 -22.5 1 87.81 205 PRO A N 1
ATOM 1614 C CA . PRO A 1 205 ? -2.727 -1.977 -23.406 1 87.81 205 PRO A CA 1
ATOM 1615 C C . PRO A 1 205 ? -3.773 -2.816 -22.672 1 87.81 205 PRO A C 1
ATOM 1617 O O . PRO A 1 205 ? -4.91 -2.932 -23.141 1 87.81 205 PRO A O 1
ATOM 1620 N N . MET A 1 206 ? -3.443 -3.273 -21.516 1 87.88 206 MET A N 1
ATOM 1621 C CA . MET A 1 206 ? -4.395 -4.145 -20.828 1 87.88 206 MET A CA 1
ATOM 1622 C C . MET A 1 206 ? -5.246 -3.357 -19.844 1 87.88 206 MET A C 1
ATOM 1624 O O . MET A 1 206 ? -6.07 -3.932 -19.141 1 87.88 206 MET A O 1
ATOM 1628 N N . TRP A 1 207 ? -5.035 -2.049 -19.797 1 93.19 207 TRP A N 1
ATOM 1629 C CA . TRP A 1 207 ? -5.789 -1.226 -18.859 1 93.19 207 TRP A CA 1
ATOM 1630 C C . TRP A 1 207 ? -6.926 -0.496 -19.562 1 93.19 207 TRP A C 1
ATOM 1632 O O . TRP A 1 207 ? -6.711 0.163 -20.594 1 93.19 207 TRP A O 1
ATOM 1642 N N . SER A 1 208 ? -8.117 -0.618 -19.094 1 95.56 208 SER A N 1
ATOM 1643 C CA . SER A 1 208 ? -9.195 0.273 -19.516 1 95.56 208 SER A CA 1
ATOM 1644 C C . SER A 1 208 ? -9.023 1.663 -18.906 1 95.56 208 SER A C 1
ATOM 1646 O O . SER A 1 208 ? -8.188 1.866 -18.031 1 95.56 208 SER A O 1
ATOM 1648 N N . PHE A 1 209 ? -9.766 2.586 -19.422 1 96.38 209 PHE A N 1
ATOM 1649 C CA . PHE A 1 209 ? -9.711 3.926 -18.844 1 96.38 209 PHE A CA 1
ATOM 1650 C C . PHE A 1 209 ? -10.07 3.902 -17.359 1 96.38 209 PHE A C 1
ATOM 1652 O O . PHE A 1 209 ? -9.453 4.602 -16.562 1 96.38 209 PHE A O 1
ATOM 1659 N N . LEU A 1 210 ? -11.031 3.096 -17.016 1 96.38 210 LEU A N 1
ATOM 1660 C CA . LEU A 1 210 ? -11.422 2.992 -15.617 1 96.38 210 LEU A CA 1
ATOM 1661 C C . LEU A 1 210 ? -10.281 2.443 -14.773 1 96.38 210 LEU A C 1
ATOM 1663 O O . LEU A 1 210 ? -10.031 2.922 -13.664 1 96.38 210 LEU A O 1
ATOM 1667 N N . ASP A 1 211 ? -9.578 1.473 -15.32 1 96.19 211 ASP A N 1
ATOM 1668 C CA . ASP A 1 211 ? -8.43 0.915 -14.617 1 96.19 211 ASP A CA 1
ATOM 1669 C C . ASP A 1 211 ? -7.363 1.981 -14.375 1 96.19 211 ASP A C 1
ATOM 1671 O O . ASP A 1 211 ? -6.801 2.066 -13.281 1 96.19 211 ASP A O 1
ATOM 1675 N N . SER A 1 212 ? -7.184 2.736 -15.43 1 96.69 212 SER A N 1
ATOM 1676 C CA . SER A 1 212 ? -6.168 3.777 -15.336 1 96.69 212 SER A CA 1
ATOM 1677 C C . SER A 1 212 ? -6.57 4.855 -14.336 1 96.69 212 SER A C 1
ATOM 1679 O O . SER A 1 212 ? -5.742 5.316 -13.547 1 96.69 212 SER A O 1
ATOM 1681 N N . PHE A 1 213 ? -7.781 5.293 -14.406 1 96.94 213 PHE A N 1
ATOM 1682 C CA . PHE A 1 213 ? -8.273 6.305 -13.477 1 96.94 213 PHE A CA 1
ATOM 1683 C C . PHE A 1 213 ? -8.242 5.789 -12.047 1 96.94 213 PHE A C 1
ATOM 1685 O O . PHE A 1 213 ? -7.852 6.508 -11.125 1 96.94 213 PHE A O 1
ATOM 1692 N N . TYR A 1 214 ? -8.719 4.562 -11.906 1 96.56 214 TYR A N 1
ATOM 1693 C CA . TYR A 1 214 ? -8.664 3.871 -10.617 1 96.56 214 TYR A CA 1
ATOM 1694 C C . TYR A 1 214 ? -7.242 3.812 -10.086 1 96.56 214 TYR A C 1
ATOM 1696 O O . TYR A 1 214 ? -6.996 4.117 -8.914 1 96.56 214 TYR A O 1
ATOM 1704 N N . PHE A 1 215 ? -6.324 3.52 -10.914 1 96.81 215 PHE A N 1
ATOM 1705 C CA . PHE A 1 215 ? -4.91 3.453 -10.555 1 96.81 215 PHE A CA 1
ATOM 1706 C C . PHE A 1 215 ? -4.406 4.809 -10.078 1 96.81 215 PHE A C 1
ATOM 1708 O O . PHE A 1 215 ? -3.727 4.902 -9.055 1 96.81 215 PHE A O 1
ATOM 1715 N N . CYS A 1 216 ? -4.75 5.797 -10.836 1 97.12 216 CYS A N 1
ATOM 1716 C CA . CYS A 1 216 ? -4.289 7.141 -10.508 1 97.12 216 CYS A CA 1
ATOM 1717 C C . CYS A 1 216 ? -4.816 7.582 -9.156 1 97.12 216 CYS A C 1
ATOM 1719 O O . CYS A 1 216 ? -4.062 8.094 -8.328 1 97.12 216 CYS A O 1
ATOM 1721 N N . LEU A 1 217 ? -6.043 7.348 -8.906 1 96.19 217 LEU A N 1
ATOM 1722 C CA . LEU A 1 217 ? -6.66 7.781 -7.656 1 96.19 217 LEU A CA 1
ATOM 1723 C C . LEU A 1 217 ? -6.066 7.031 -6.469 1 96.19 217 LEU A C 1
ATOM 1725 O O . LEU A 1 217 ? -5.688 7.648 -5.469 1 96.19 217 LEU A O 1
ATOM 1729 N N . VAL A 1 218 ? -5.945 5.719 -6.598 1 96.5 218 VAL A N 1
ATOM 1730 C CA . VAL A 1 218 ? -5.445 4.863 -5.527 1 96.5 218 VAL A CA 1
ATOM 1731 C C . VAL A 1 218 ? -3.986 5.207 -5.23 1 96.5 218 VAL A C 1
ATOM 1733 O O . VAL A 1 218 ? -3.559 5.172 -4.074 1 96.5 218 VAL A O 1
ATOM 1736 N N . SER A 1 219 ? -3.281 5.586 -6.246 1 96.75 219 SER A N 1
ATOM 1737 C CA . SER A 1 219 ? -1.876 5.934 -6.07 1 96.75 219 SER A CA 1
ATOM 1738 C C . SER A 1 219 ? -1.725 7.316 -5.445 1 96.75 219 SER A C 1
ATOM 1740 O O . SER A 1 219 ? -0.896 7.512 -4.551 1 96.75 219 SER A O 1
ATOM 1742 N N . LEU A 1 220 ? -2.553 8.25 -5.875 1 96.69 220 LEU A N 1
ATOM 1743 C CA . LEU A 1 220 ? -2.4 9.625 -5.414 1 96.69 220 LEU A CA 1
ATOM 1744 C C . LEU A 1 220 ? -2.961 9.789 -4.004 1 96.69 220 LEU A C 1
ATOM 1746 O O . LEU A 1 220 ? -2.57 10.711 -3.279 1 96.69 220 LEU A O 1
ATOM 1750 N N . LEU A 1 221 ? -3.848 8.914 -3.613 1 95.12 221 LEU A N 1
ATOM 1751 C CA . LEU A 1 221 ? -4.297 8.875 -2.225 1 95.12 221 LEU A CA 1
ATOM 1752 C C . LEU A 1 221 ? -3.402 7.965 -1.391 1 95.12 221 LEU A C 1
ATOM 1754 O O . LEU A 1 221 ? -3.676 7.73 -0.211 1 95.12 221 LEU A O 1
ATOM 1758 N N . THR A 1 222 ? -2.352 7.406 -1.972 1 95.56 222 THR A N 1
ATOM 1759 C CA . THR A 1 222 ? -1.246 6.629 -1.421 1 95.56 222 THR A CA 1
ATOM 1760 C C . THR A 1 222 ? -1.749 5.312 -0.836 1 95.56 222 THR A C 1
ATOM 1762 O O . THR A 1 222 ? -1.176 4.797 0.124 1 95.56 222 THR A O 1
ATOM 1765 N N . VAL A 1 223 ? -2.9 4.801 -1.259 1 96.06 223 VAL A N 1
ATOM 1766 C CA . VAL A 1 223 ? -3.398 3.488 -0.86 1 96.06 223 VAL A CA 1
ATOM 1767 C C . VAL A 1 223 ? -2.529 2.395 -1.48 1 96.06 223 VAL A C 1
ATOM 1769 O O . VAL A 1 223 ? -1.929 1.591 -0.765 1 96.06 223 VAL A O 1
ATOM 1772 N N . GLY A 1 224 ? -2.354 2.361 -2.787 1 94.62 224 GLY A N 1
ATOM 1773 C CA . GLY A 1 224 ? -1.454 1.467 -3.498 1 94.62 224 GLY A CA 1
ATOM 1774 C C . GLY A 1 224 ? -1.765 0.001 -3.266 1 94.62 224 GLY A C 1
ATOM 1775 O O . GLY A 1 224 ? -0.994 -0.707 -2.613 1 94.62 224 GLY A O 1
ATOM 1776 N N . PHE A 1 225 ? -2.67 -0.587 -3.945 1 93.94 225 PHE A N 1
ATOM 1777 C CA . PHE A 1 225 ? -3.057 -1.983 -3.783 1 93.94 225 PHE A CA 1
ATOM 1778 C C . PHE A 1 225 ? -2.008 -2.91 -4.383 1 93.94 225 PHE A C 1
ATOM 1780 O O . PHE A 1 225 ? -1.869 -4.059 -3.961 1 93.94 225 PHE A O 1
ATOM 1787 N N . GLY A 1 226 ? -1.41 -2.434 -5.43 1 92.38 226 GLY A N 1
ATOM 1788 C CA . GLY A 1 226 ? -0.397 -3.238 -6.098 1 92.38 226 GLY A CA 1
ATOM 1789 C C . GLY A 1 226 ? -0.965 -4.129 -7.184 1 92.38 226 GLY A C 1
ATOM 1790 O O . GLY A 1 226 ? -0.239 -4.93 -7.781 1 92.38 226 GLY A O 1
ATOM 1791 N N . ASP A 1 227 ? -2.289 -4.059 -7.445 1 91.38 227 ASP A N 1
ATOM 1792 C CA . ASP A 1 227 ? -2.891 -4.816 -8.539 1 91.38 227 ASP A CA 1
ATOM 1793 C C . ASP A 1 227 ? -2.535 -4.203 -9.891 1 91.38 227 ASP A C 1
ATOM 1795 O O . ASP A 1 227 ? -2.385 -4.922 -10.883 1 91.38 227 ASP A O 1
ATOM 1799 N N . LEU A 1 228 ? -2.422 -2.895 -9.875 1 91 228 LEU A N 1
ATOM 1800 C CA . LEU A 1 228 ? -1.974 -2.162 -11.055 1 91 228 LEU A CA 1
ATOM 1801 C C . LEU A 1 228 ? -0.742 -1.321 -10.742 1 91 228 LEU A C 1
ATOM 1803 O O . LEU A 1 228 ? -0.714 -0.61 -9.734 1 91 228 LEU A O 1
ATOM 1807 N N . TYR A 1 229 ? 0.261 -1.526 -11.461 1 88.56 229 TYR A N 1
ATOM 1808 C CA . TYR A 1 229 ? 1.468 -0.718 -11.328 1 88.56 229 TYR A CA 1
ATOM 1809 C C . TYR A 1 229 ? 2.211 -0.631 -12.656 1 88.56 229 TYR A C 1
ATOM 1811 O O . TYR A 1 229 ? 2.131 -1.545 -13.477 1 88.56 229 TYR A O 1
ATOM 1819 N N . PRO A 1 230 ? 2.805 0.451 -12.836 1 86.62 230 PRO A N 1
ATOM 1820 C CA . PRO A 1 230 ? 3.51 0.616 -14.117 1 86.62 230 PRO A CA 1
ATOM 1821 C C . PRO A 1 230 ? 4.723 -0.302 -14.242 1 86.62 230 PRO A C 1
ATOM 1823 O O . PRO A 1 230 ? 5.484 -0.458 -13.281 1 86.62 230 PRO A O 1
ATOM 1826 N N . SER A 1 231 ? 4.715 -1.092 -15.258 1 79.5 231 SER A N 1
ATOM 1827 C CA . SER A 1 231 ? 5.852 -1.942 -15.594 1 79.5 231 SER A CA 1
ATOM 1828 C C . SER A 1 231 ? 6.207 -1.825 -17.078 1 79.5 231 SER A C 1
ATOM 1830 O O . SER A 1 231 ? 5.328 -1.842 -17.938 1 79.5 231 SER A O 1
ATOM 1832 N N . GLY A 1 232 ? 7.316 -1.244 -17.344 1 77.94 232 GLY A N 1
ATOM 1833 C CA . GLY A 1 232 ? 7.68 -1.093 -18.734 1 77.94 232 GLY A CA 1
ATOM 1834 C C . GLY A 1 232 ? 9.062 -0.498 -18.938 1 77.94 232 GLY A C 1
ATOM 1835 O O . GLY A 1 232 ? 10.016 -0.889 -18.266 1 77.94 232 GLY A O 1
ATOM 1836 N N . THR A 1 233 ? 9.062 0.437 -19.812 1 80.75 233 THR A N 1
ATOM 1837 C CA . THR A 1 233 ? 10.336 1.035 -20.188 1 80.75 233 THR A CA 1
ATOM 1838 C C . THR A 1 233 ? 10.836 1.991 -19.109 1 80.75 233 THR A C 1
ATOM 1840 O O . THR A 1 233 ? 10.078 2.373 -18.219 1 80.75 233 THR A O 1
ATOM 1843 N N . VAL A 1 234 ? 12.086 2.307 -19.203 1 83.25 234 VAL A N 1
ATOM 1844 C CA . VAL A 1 234 ? 12.727 3.219 -18.266 1 83.25 234 VAL A CA 1
ATOM 1845 C C . VAL A 1 234 ? 12.008 4.566 -18.281 1 83.25 234 VAL A C 1
ATOM 1847 O O . VAL A 1 234 ? 11.695 5.125 -17.234 1 83.25 234 VAL A O 1
ATOM 1850 N N . GLU A 1 235 ? 11.719 5.039 -19.484 1 82.81 235 GLU A N 1
ATOM 1851 C CA . GLU A 1 235 ? 11.062 6.332 -19.625 1 82.81 235 GLU A CA 1
ATOM 1852 C C . GLU A 1 235 ? 9.672 6.32 -18.984 1 82.81 235 GLU A C 1
ATOM 1854 O O . GLU A 1 235 ? 9.281 7.285 -18.328 1 82.81 235 GLU A O 1
ATOM 1859 N N . TYR A 1 236 ? 9.039 5.238 -19.156 1 88.25 236 TYR A N 1
ATOM 1860 C CA . TYR A 1 236 ? 7.691 5.082 -18.625 1 88.25 236 TYR A CA 1
ATOM 1861 C C . TYR A 1 236 ? 7.711 5.098 -17.094 1 88.25 236 TYR A C 1
ATOM 1863 O O . TYR A 1 236 ? 6.879 5.75 -16.469 1 88.25 236 TYR A O 1
ATOM 1871 N N . MET A 1 237 ? 8.711 4.492 -16.562 1 88.5 237 MET A N 1
ATOM 1872 C CA . MET A 1 237 ? 8.828 4.43 -15.102 1 88.5 237 MET A CA 1
ATOM 1873 C C . MET A 1 237 ? 9.219 5.789 -14.531 1 88.5 237 MET A C 1
ATOM 1875 O O . MET A 1 237 ? 8.695 6.199 -13.492 1 88.5 237 MET A O 1
ATOM 1879 N N . LEU A 1 238 ? 10.078 6.453 -15.219 1 88.44 238 LEU A N 1
ATOM 1880 C CA . LEU A 1 238 ? 10.5 7.777 -14.773 1 88.44 238 LEU A CA 1
ATOM 1881 C C . LEU A 1 238 ? 9.344 8.766 -14.828 1 88.44 238 LEU A C 1
ATOM 1883 O O . LEU A 1 238 ? 9.148 9.562 -13.906 1 88.44 238 LEU A O 1
ATOM 1887 N N . CYS A 1 239 ? 8.578 8.68 -15.883 1 90.62 239 CYS A N 1
ATOM 1888 C CA . CYS A 1 239 ? 7.41 9.547 -16.016 1 90.62 239 CYS A CA 1
ATOM 1889 C C . CYS A 1 239 ? 6.395 9.258 -14.906 1 90.62 239 CYS A C 1
ATOM 1891 O O . CYS A 1 239 ? 5.727 10.172 -14.414 1 90.62 239 CYS A O 1
ATOM 1893 N N . SER A 1 240 ? 6.344 8 -14.562 1 93.88 240 SER A N 1
ATOM 1894 C CA . SER A 1 240 ? 5.426 7.621 -13.492 1 93.88 240 SER A CA 1
ATOM 1895 C C . SER A 1 240 ? 5.871 8.195 -12.148 1 93.88 240 SER A C 1
ATOM 1897 O O . SER A 1 240 ? 5.039 8.523 -11.305 1 93.88 240 SER A O 1
ATOM 1899 N N . ILE A 1 241 ? 7.172 8.359 -11.945 1 95.12 241 ILE A N 1
ATOM 1900 C CA . ILE A 1 241 ? 7.707 8.961 -10.734 1 95.12 241 ILE A CA 1
ATOM 1901 C C . ILE A 1 241 ? 7.301 10.43 -10.664 1 95.12 241 ILE A C 1
ATOM 1903 O O . ILE A 1 241 ? 6.844 10.906 -9.625 1 95.12 241 ILE A O 1
ATOM 1907 N N . VAL A 1 242 ? 7.402 11.062 -11.773 1 94.19 242 VAL A N 1
ATOM 1908 C CA . VAL A 1 242 ? 7.016 12.469 -11.852 1 94.19 242 VAL A CA 1
ATOM 1909 C C . VAL A 1 242 ? 5.516 12.609 -11.602 1 94.19 242 VAL A C 1
ATOM 1911 O O . VAL A 1 242 ? 5.082 13.508 -10.883 1 94.19 242 VAL A O 1
ATOM 1914 N N . PHE A 1 243 ? 4.77 11.711 -12.188 1 95.75 243 PHE A N 1
ATOM 1915 C CA . PHE A 1 243 ? 3.328 11.68 -11.961 1 95.75 243 PHE A CA 1
ATOM 1916 C C . PHE A 1 243 ? 3.016 11.602 -10.469 1 95.75 243 PHE A C 1
ATOM 1918 O O . PHE A 1 243 ? 2.145 12.32 -9.977 1 95.75 243 PHE A O 1
ATOM 1925 N N . ILE A 1 244 ? 3.736 10.781 -9.773 1 96 244 ILE A N 1
ATOM 1926 C CA . ILE A 1 244 ? 3.479 10.547 -8.359 1 96 244 ILE A CA 1
ATOM 1927 C C . ILE A 1 244 ? 3.766 11.812 -7.562 1 96 244 ILE A C 1
ATOM 1929 O O . ILE A 1 244 ? 2.924 12.273 -6.785 1 96 244 ILE A O 1
ATOM 1933 N N . PHE A 1 245 ? 4.871 12.43 -7.809 1 96.62 245 PHE A N 1
ATOM 1934 C CA . PHE A 1 245 ? 5.262 13.586 -7.012 1 96.62 245 PHE A CA 1
ATOM 1935 C C . PHE A 1 245 ? 4.348 14.773 -7.297 1 96.62 245 PHE A C 1
ATOM 1937 O O . PHE A 1 245 ? 3.875 15.43 -6.367 1 96.62 245 PHE A O 1
ATOM 1944 N N . ILE A 1 246 ? 4.055 15.016 -8.555 1 96.12 246 ILE A N 1
ATOM 1945 C CA . ILE A 1 246 ? 3.168 16.109 -8.914 1 96.12 246 ILE A CA 1
ATOM 1946 C C . ILE A 1 246 ? 1.775 15.867 -8.344 1 96.12 246 ILE A C 1
ATOM 1948 O O . ILE A 1 246 ? 1.155 16.766 -7.777 1 96.12 246 ILE A O 1
ATOM 1952 N N . GLY A 1 247 ? 1.329 14.688 -8.516 1 96.88 247 GLY A N 1
ATOM 1953 C CA . GLY A 1 247 ? 0.021 14.328 -7.992 1 96.88 247 GLY A CA 1
ATOM 1954 C C . GLY A 1 247 ? -0.08 14.469 -6.488 1 96.88 247 GLY A C 1
ATOM 1955 O O . GLY A 1 247 ? -1.102 14.93 -5.969 1 96.88 247 GLY A O 1
ATOM 1956 N N . LEU A 1 248 ? 0.944 14.078 -5.777 1 96.81 248 LEU A N 1
ATOM 1957 C CA . LEU A 1 248 ? 0.931 14.148 -4.32 1 96.81 248 LEU A CA 1
ATOM 1958 C C . LEU A 1 248 ? 0.962 15.594 -3.842 1 96.81 248 LEU A C 1
ATOM 1960 O O . LEU A 1 248 ? 0.372 15.922 -2.812 1 96.81 248 LEU A O 1
ATOM 1964 N N . ILE A 1 249 ? 1.67 16.406 -4.57 1 94.25 249 ILE A N 1
ATOM 1965 C CA . ILE A 1 249 ? 1.663 17.828 -4.262 1 94.25 249 ILE A CA 1
ATOM 1966 C C . ILE A 1 249 ? 0.245 18.391 -4.395 1 94.25 249 ILE A C 1
ATOM 1968 O O . ILE A 1 249 ? -0.245 19.078 -3.5 1 94.25 249 ILE A O 1
ATOM 1972 N N . LEU A 1 250 ? -0.416 18.031 -5.453 1 93.75 250 LEU A N 1
ATOM 1973 C CA . LEU A 1 250 ? -1.771 18.5 -5.703 1 93.75 250 LEU A CA 1
ATOM 1974 C C . LEU A 1 250 ? -2.742 17.953 -4.668 1 93.75 250 LEU A C 1
ATOM 1976 O O . LEU A 1 250 ? -3.645 18.656 -4.215 1 93.75 250 LEU A O 1
ATOM 1980 N N . THR A 1 251 ? -2.568 16.719 -4.359 1 93.81 251 THR A N 1
ATOM 1981 C CA . THR A 1 251 ? -3.438 16.109 -3.359 1 93.81 251 THR A CA 1
ATOM 1982 C C . THR A 1 251 ? -3.234 16.766 -1.997 1 93.81 251 THR A C 1
ATOM 1984 O O . THR A 1 251 ? -4.199 17.016 -1.269 1 93.81 251 THR A O 1
ATOM 1987 N N . THR A 1 252 ? -1.993 16.969 -1.621 1 89.81 252 THR A N 1
ATOM 1988 C CA . THR A 1 252 ? -1.693 17.641 -0.366 1 89.81 252 THR A CA 1
ATOM 1989 C C . THR A 1 252 ? -2.305 19.047 -0.348 1 89.81 252 THR A C 1
ATOM 1991 O O . THR A 1 252 ? -2.846 19.484 0.671 1 89.81 252 THR A O 1
ATOM 1994 N N . LEU A 1 253 ? -2.23 19.734 -1.445 1 87.81 253 LEU A N 1
ATOM 1995 C CA . LEU A 1 253 ? -2.846 21.047 -1.578 1 87.81 253 LEU A CA 1
ATOM 1996 C C . LEU A 1 253 ? -4.355 20.969 -1.386 1 87.81 253 LEU A C 1
ATOM 1998 O O . LEU A 1 253 ? -4.949 21.812 -0.726 1 87.81 253 LEU A O 1
ATOM 2002 N N . ALA A 1 254 ? -4.918 20 -1.95 1 87.88 254 ALA A N 1
ATOM 2003 C CA . ALA A 1 254 ? -6.363 19.812 -1.839 1 87.88 254 ALA A CA 1
ATOM 2004 C C . ALA A 1 254 ? -6.773 19.562 -0.39 1 87.88 254 ALA A C 1
ATOM 2006 O O . ALA A 1 254 ? -7.785 20.094 0.072 1 87.88 254 ALA A O 1
ATOM 2007 N N . VAL A 1 255 ? -6.004 18.797 0.32 1 82.94 255 VAL A N 1
ATOM 2008 C CA . VAL A 1 255 ? -6.293 18.5 1.717 1 82.94 255 VAL A CA 1
ATOM 2009 C C . VAL A 1 255 ? -6.113 19.75 2.57 1 82.94 255 VAL A C 1
ATOM 2011 O O . VAL A 1 255 ? -6.906 20 3.479 1 82.94 255 VAL A O 1
ATOM 2014 N N . ASP A 1 256 ? -5.137 20.453 2.291 1 77.38 256 ASP A N 1
ATOM 2015 C CA . ASP A 1 256 ? -4.859 21.672 3.043 1 77.38 256 ASP A CA 1
ATOM 2016 C C . ASP A 1 256 ? -5.996 22.688 2.885 1 77.38 256 ASP A C 1
ATOM 2018 O O . ASP A 1 256 ? -6.434 23.297 3.865 1 77.38 256 ASP A O 1
ATOM 2022 N N . VAL A 1 257 ? -6.414 22.812 1.659 1 75.31 257 VAL A N 1
ATOM 2023 C CA . VAL A 1 257 ? -7.461 23.797 1.38 1 75.31 257 VAL A CA 1
ATOM 2024 C C . VAL A 1 257 ? -8.789 23.312 1.962 1 75.31 257 VAL A C 1
ATOM 2026 O O . VAL A 1 257 ? -9.578 24.109 2.465 1 75.31 257 VAL A O 1
ATOM 2029 N N . SER A 1 258 ? -9.031 22.031 1.934 1 74.56 258 SER A N 1
ATOM 2030 C CA . SER A 1 258 ? -10.266 21.469 2.461 1 74.56 258 SER A CA 1
ATOM 2031 C C . SER A 1 258 ? -10.281 21.5 3.984 1 74.56 258 SER A C 1
ATOM 2033 O O . SER A 1 258 ? -11.344 21.625 4.598 1 74.56 258 SER A O 1
ATOM 2035 N N . GLY A 1 259 ? -9.156 21.125 4.598 1 65.5 259 GLY A N 1
ATOM 2036 C CA . GLY A 1 259 ? -9.062 21.188 6.047 1 65.5 259 GLY A CA 1
ATOM 2037 C C . GLY A 1 259 ? -9.383 22.562 6.602 1 65.5 259 GLY A C 1
ATOM 2038 O O . GLY A 1 259 ? -10.086 22.688 7.605 1 65.5 259 GLY A O 1
ATOM 2039 N N . SER A 1 260 ? -9.023 23.594 5.922 1 60.03 260 SER A N 1
ATOM 2040 C CA . SER A 1 260 ? -9.297 24.969 6.363 1 60.03 260 SER A CA 1
ATOM 2041 C C . SER A 1 260 ? -10.789 25.281 6.273 1 60.03 260 SER A C 1
ATOM 2043 O O . SER A 1 260 ? -11.344 25.922 7.172 1 60.03 260 SER A O 1
ATOM 2045 N N . VAL A 1 261 ? -11.32 24.75 5.281 1 56.38 261 VAL A N 1
ATOM 2046 C CA . VAL A 1 261 ? -12.75 24.984 5.094 1 56.38 261 VAL A CA 1
ATOM 2047 C C . VAL A 1 261 ? -13.547 24.172 6.102 1 56.38 261 VAL A C 1
ATOM 2049 O O . VAL A 1 261 ? -14.547 24.641 6.648 1 56.38 261 VAL A O 1
ATOM 2052 N N . GLY A 1 262 ? -13.07 22.906 6.285 1 57.16 262 GLY A N 1
ATOM 2053 C CA . GLY A 1 262 ? -13.742 22.047 7.246 1 57.16 262 GLY A CA 1
ATOM 2054 C C . GLY A 1 262 ? -13.719 22.609 8.664 1 57.16 262 GLY A C 1
ATOM 2055 O O . GLY A 1 262 ? -14.727 22.578 9.359 1 57.16 262 GLY A O 1
ATOM 2056 N N . ILE A 1 263 ? -12.633 23.094 9.078 1 54.53 263 ILE A N 1
ATOM 2057 C CA . ILE A 1 263 ? -12.516 23.688 10.406 1 54.53 263 ILE A CA 1
ATOM 2058 C C . ILE A 1 263 ? -13.398 24.922 10.5 1 54.53 263 ILE A C 1
ATOM 2060 O O . ILE A 1 263 ? -14.086 25.125 11.508 1 54.53 263 ILE A O 1
ATOM 2064 N N . ALA A 1 264 ? -13.422 25.672 9.422 1 49.75 264 ALA A N 1
ATOM 2065 C CA . ALA A 1 264 ? -14.258 26.859 9.398 1 49.75 264 ALA A CA 1
ATOM 2066 C C . ALA A 1 264 ? -15.742 26.5 9.477 1 49.75 264 ALA A C 1
ATOM 2068 O O . ALA A 1 264 ? -16.516 27.156 10.188 1 49.75 264 ALA A O 1
ATOM 2069 N N . LYS A 1 265 ? -16.031 25.516 8.805 1 52.22 265 LYS A N 1
ATOM 2070 C CA . LYS A 1 265 ? -17.422 25.062 8.812 1 52.22 265 LYS A CA 1
ATOM 2071 C C . LYS A 1 265 ? -17.797 24.453 10.164 1 52.22 265 LYS A C 1
ATOM 2073 O O . LYS A 1 265 ? -18.906 24.656 10.656 1 52.22 265 LYS A O 1
ATOM 2078 N N . MET A 1 266 ? -16.922 23.688 10.648 1 53.34 266 MET A N 1
ATOM 2079 C CA . MET A 1 266 ? -17.172 23.078 11.961 1 53.34 266 MET A CA 1
ATOM 2080 C C . MET A 1 266 ? -17.344 24.156 13.023 1 53.34 266 MET A C 1
ATOM 2082 O O . MET A 1 266 ? -18.203 24.031 13.906 1 53.34 266 MET A O 1
ATOM 2086 N N . HIS A 1 267 ? -16.547 25.141 12.93 1 49.94 267 HIS A N 1
ATOM 2087 C CA . HIS A 1 267 ? -16.703 26.266 13.844 1 49.94 267 HIS A CA 1
ATOM 2088 C C . HIS A 1 267 ? -18.016 27 13.609 1 49.94 267 HIS A C 1
ATOM 2090 O O . HIS A 1 267 ? -18.672 27.438 14.57 1 49.94 267 HIS A O 1
ATOM 2096 N N . SER A 1 268 ? -18.406 26.969 12.375 1 49.09 268 SER A N 1
ATOM 2097 C CA . SER A 1 268 ? -19.672 27.609 12.062 1 49.09 268 SER A CA 1
ATOM 2098 C C . SER A 1 268 ? -20.859 26.781 12.547 1 49.09 268 SER A C 1
ATOM 2100 O O . SER A 1 268 ? -21.828 27.312 13.07 1 49.09 268 SER A O 1
ATOM 2102 N N . ILE A 1 269 ? -20.688 25.484 12.297 1 49.69 269 ILE A N 1
ATOM 2103 C CA . ILE A 1 269 ? -21.719 24.578 12.781 1 49.69 269 ILE A CA 1
ATOM 2104 C C . ILE A 1 269 ? -21.703 24.562 14.312 1 49.69 269 ILE A C 1
ATOM 2106 O O . ILE A 1 269 ? -22.766 24.547 14.938 1 49.69 269 ILE A O 1
ATOM 2110 N N . GLY A 1 270 ? -20.516 24.375 14.859 1 45.25 270 GLY A N 1
ATOM 2111 C CA . GLY A 1 270 ? -20.391 24.453 16.312 1 45.25 270 GLY A CA 1
ATOM 2112 C C . GLY A 1 270 ? -20.969 25.734 16.875 1 45.25 270 GLY A C 1
ATOM 2113 O O . GLY A 1 270 ? -21.641 25.719 17.906 1 45.25 270 GLY A O 1
ATOM 2114 N N . ARG A 1 271 ? -20.703 26.781 16.141 1 48.31 271 ARG A N 1
ATOM 2115 C CA . ARG A 1 271 ? -21.297 28.047 16.578 1 48.31 271 ARG A CA 1
ATOM 2116 C C . ARG A 1 271 ? -22.812 28.031 16.406 1 48.31 271 ARG A C 1
ATOM 2118 O O . ARG A 1 271 ? -23.531 28.656 17.188 1 48.31 271 ARG A O 1
ATOM 2125 N N . GLY A 1 272 ? -23.109 27.297 15.352 1 45.12 272 GLY A N 1
ATOM 2126 C CA . GLY A 1 272 ? -24.547 27.188 15.141 1 45.12 272 GLY A CA 1
ATOM 2127 C C . GLY A 1 272 ? -25.219 26.25 16.125 1 45.12 272 GLY A C 1
ATOM 2128 O O . GLY A 1 272 ? -26.391 26.438 16.453 1 45.12 272 GLY A O 1
ATOM 2129 N N . PHE A 1 273 ? -24.547 25.109 16.234 1 41.72 273 PHE A N 1
ATOM 2130 C CA . PHE A 1 273 ? -25.062 24.219 17.281 1 41.72 273 PHE A CA 1
ATOM 2131 C C . PHE A 1 273 ? -24.906 24.844 18.656 1 41.72 273 PHE A C 1
ATOM 2133 O O . PHE A 1 273 ? -23.953 24.531 19.375 1 41.72 273 PHE A O 1
ATOM 2140 N N . ASP A 1 274 ? -24.844 26.031 18.922 1 39.88 274 ASP A N 1
ATOM 2141 C CA . ASP A 1 274 ? -25.031 26.688 20.219 1 39.88 274 ASP A CA 1
ATOM 2142 C C . ASP A 1 274 ? -25.891 25.828 21.141 1 39.88 274 ASP A C 1
ATOM 2144 O O . ASP A 1 274 ? -27.078 25.609 20.875 1 39.88 274 ASP A O 1
ATOM 2148 N N . ALA A 1 275 ? -25.312 24.859 21.75 1 42.12 275 ALA A N 1
ATOM 2149 C CA . ALA A 1 275 ? -25.797 24.016 22.844 1 42.12 275 ALA A CA 1
ATOM 2150 C C . ALA A 1 275 ? -26.812 24.75 23.703 1 42.12 275 ALA A C 1
ATOM 2152 O O . ALA A 1 275 ? -27.766 24.141 24.188 1 42.12 275 ALA A O 1
ATOM 2153 N N . MET A 1 276 ? -26.516 25.922 23.859 1 43.34 276 MET A N 1
ATOM 2154 C CA . MET A 1 276 ? -27.438 26.688 24.688 1 43.34 276 MET A CA 1
ATOM 2155 C C . MET A 1 276 ? -28.828 26.719 24.078 1 43.34 276 MET A C 1
ATOM 2157 O O . MET A 1 276 ? -29.844 26.641 24.797 1 43.34 276 MET A O 1
ATOM 2161 N N . LYS A 1 277 ? -28.906 26.812 22.766 1 48.31 277 LYS A N 1
ATOM 2162 C CA . LYS A 1 277 ? -30.219 26.828 22.156 1 48.31 277 LYS A CA 1
ATOM 2163 C C . LYS A 1 277 ? -30.859 25.453 22.172 1 48.31 277 LYS A C 1
ATOM 2165 O O . LYS A 1 277 ? -32.062 25.312 22.438 1 48.31 277 LYS A O 1
ATOM 2170 N N . MET A 1 278 ? -30.016 24.438 22.031 1 42.62 278 MET A N 1
ATOM 2171 C CA . MET A 1 278 ? -30.562 23.094 22.094 1 42.62 278 MET A CA 1
ATOM 2172 C C . MET A 1 278 ? -30.938 22.719 23.531 1 42.62 278 MET A C 1
ATOM 2174 O O . MET A 1 278 ? -31.984 22.125 23.781 1 42.62 278 MET A O 1
ATOM 2178 N N . LEU A 1 279 ? -30.062 23.031 24.484 1 42.19 279 LEU A N 1
ATOM 2179 C CA . LEU A 1 279 ? -30.406 22.859 25.891 1 42.19 279 LEU A CA 1
ATOM 2180 C C . LEU A 1 279 ? -31.609 23.734 26.266 1 42.19 279 LEU A C 1
ATOM 2182 O O . LEU A 1 279 ? -32.5 23.281 26.984 1 42.19 279 LEU A O 1
ATOM 2186 N N . ASN A 1 280 ? -31.641 24.891 25.812 1 48.53 280 ASN A N 1
ATOM 2187 C CA . ASN A 1 280 ? -32.812 25.75 26.078 1 48.53 280 ASN A CA 1
ATOM 2188 C C . ASN A 1 280 ? -34.062 25.219 25.375 1 48.53 280 ASN A C 1
ATOM 2190 O O . ASN A 1 280 ? -35.156 25.312 25.922 1 48.53 280 ASN A O 1
ATOM 2194 N N . ALA A 1 281 ? -33.844 24.578 24.219 1 48.19 281 ALA A N 1
ATOM 2195 C CA . ALA A 1 281 ? -34.969 23.969 23.531 1 48.19 281 ALA A CA 1
ATOM 2196 C C . ALA A 1 281 ? -35.438 22.703 24.25 1 48.19 281 ALA A C 1
ATOM 2198 O O . ALA A 1 281 ? -36.656 22.406 24.266 1 48.19 281 ALA A O 1
ATOM 2199 N N . LEU A 1 282 ? -34.531 22.016 24.766 1 43.81 282 LEU A N 1
ATOM 2200 C CA . LEU A 1 282 ? -34.938 20.844 25.562 1 43.81 282 LEU A CA 1
ATOM 2201 C C . LEU A 1 282 ? -35.5 21.281 26.906 1 43.81 282 LEU A C 1
ATOM 2203 O O . LEU A 1 282 ? -36.25 20.516 27.531 1 43.81 282 LEU A O 1
ATOM 2207 N N . ARG A 1 283 ? -35.062 22.359 27.438 1 45.06 283 ARG A N 1
ATOM 2208 C CA . ARG A 1 283 ? -35.656 22.875 28.672 1 45.06 283 ARG A CA 1
ATOM 2209 C C . ARG A 1 283 ? -37 23.562 28.422 1 45.06 283 ARG A C 1
ATOM 2211 O O . ARG A 1 283 ? -37.75 23.828 29.359 1 45.06 283 ARG A O 1
ATOM 2218 N N . SER A 1 284 ? -37.156 23.875 27.141 1 40.16 284 SER A N 1
ATOM 2219 C CA . SER A 1 284 ? -38.5 24.391 26.938 1 40.16 284 SER A CA 1
ATOM 2220 C C . SER A 1 284 ? -39.469 23.266 26.625 1 40.16 284 SER A C 1
ATOM 2222 O O . SER A 1 284 ? -40.656 23.344 26.984 1 40.16 284 SER A O 1
ATOM 2224 N N . MET B 1 1 ? -18.844 29 41.5 1 36.5 1 MET B N 1
ATOM 2225 C CA . MET B 1 1 ? -19.516 27.875 40.875 1 36.5 1 MET B CA 1
ATOM 2226 C C . MET B 1 1 ? -19.797 28.156 39.406 1 36.5 1 MET B C 1
ATOM 2228 O O . MET B 1 1 ? -20.172 27.266 38.656 1 36.5 1 MET B O 1
ATOM 2232 N N . SER B 1 2 ? -19.969 29.359 39 1 49.22 2 SER B N 1
ATOM 2233 C CA . SER B 1 2 ? -20.406 29.828 37.688 1 49.22 2 SER B CA 1
ATOM 2234 C C . SER B 1 2 ? -19.312 29.641 36.656 1 49.22 2 SER B C 1
ATOM 2236 O O . SER B 1 2 ? -19.594 29.422 35.469 1 49.22 2 SER B O 1
ATOM 2238 N N . ASN B 1 3 ? -18.094 29.75 37.031 1 49.5 3 ASN B N 1
ATOM 2239 C CA . ASN B 1 3 ? -17 29.75 36.062 1 49.5 3 ASN B CA 1
ATOM 2240 C C . ASN B 1 3 ? -16.625 28.328 35.625 1 49.5 3 ASN B C 1
ATOM 2242 O O . ASN B 1 3 ? -15.719 28.156 34.812 1 49.5 3 ASN B O 1
ATOM 2246 N N . ILE B 1 4 ? -17 27.328 36.438 1 50.91 4 ILE B N 1
ATOM 2247 C CA . ILE B 1 4 ? -16.656 25.922 36.188 1 50.91 4 ILE B CA 1
ATOM 2248 C C . ILE B 1 4 ? -17.516 25.375 35.062 1 50.91 4 ILE B C 1
ATOM 2250 O O . ILE B 1 4 ? -17.062 24.531 34.281 1 50.91 4 ILE B O 1
ATOM 2254 N N . PHE B 1 5 ? -18.641 25.953 34.875 1 50.81 5 PHE B N 1
ATOM 2255 C CA . PHE B 1 5 ? -19.656 25.422 33.938 1 50.81 5 PHE B CA 1
ATOM 2256 C C . PHE B 1 5 ? -19.25 25.672 32.5 1 50.81 5 PHE B C 1
ATOM 2258 O O . PHE B 1 5 ? -19.375 24.781 31.656 1 50.81 5 PHE B O 1
ATOM 2265 N N . PRO B 1 6 ? -18.766 26.875 32.312 1 53.88 6 PRO B N 1
ATOM 2266 C CA . PRO B 1 6 ? -18.391 27.078 30.922 1 53.88 6 PRO B CA 1
ATOM 2267 C C . PRO B 1 6 ? -17.25 26.172 30.484 1 53.88 6 PRO B C 1
ATOM 2269 O O . PRO B 1 6 ? -17.234 25.688 29.344 1 53.88 6 PRO B O 1
ATOM 2272 N N . GLY B 1 7 ? -16.359 25.875 31.375 1 53.88 7 GLY B N 1
ATOM 2273 C CA . GLY B 1 7 ? -15.25 24.984 31.062 1 53.88 7 GLY B CA 1
ATOM 2274 C C . GLY B 1 7 ? -15.695 23.547 30.828 1 53.88 7 GLY B C 1
ATOM 2275 O O . GLY B 1 7 ? -15.234 22.906 29.891 1 53.88 7 GLY B O 1
ATOM 2276 N N . PHE B 1 8 ? -16.625 23.156 31.688 1 56.09 8 PHE B N 1
ATOM 2277 C CA . PHE B 1 8 ? -17.141 21.797 31.562 1 56.09 8 PHE B CA 1
ATOM 2278 C C . PHE B 1 8 ? -17.891 21.625 30.25 1 56.09 8 PHE B C 1
ATOM 2280 O O . PHE B 1 8 ? -17.719 20.609 29.562 1 56.09 8 PHE B O 1
ATOM 2287 N N . LEU B 1 9 ? -18.781 22.578 29.922 1 57.69 9 LEU B N 1
ATOM 2288 C CA . LEU B 1 9 ? -19.547 22.5 28.688 1 57.69 9 LEU B CA 1
ATOM 2289 C C . LEU B 1 9 ? -18.625 22.562 27.469 1 57.69 9 LEU B C 1
ATOM 2291 O O . LEU B 1 9 ? -18.859 21.891 26.469 1 57.69 9 LEU B O 1
ATOM 2295 N N . ALA B 1 10 ? -17.625 23.391 27.578 1 58.62 10 ALA B N 1
ATOM 2296 C CA . ALA B 1 10 ? -16.625 23.453 26.5 1 58.62 10 ALA B CA 1
ATOM 2297 C C . ALA B 1 10 ? -15.898 22.125 26.344 1 58.62 10 ALA B C 1
ATOM 2299 O O . ALA B 1 10 ? -15.68 21.656 25.219 1 58.62 10 ALA B O 1
ATOM 2300 N N . ASN B 1 11 ? -15.617 21.516 27.406 1 61.44 11 ASN B N 1
ATOM 2301 C CA . ASN B 1 11 ? -14.984 20.203 27.359 1 61.44 11 ASN B CA 1
ATOM 2302 C C . ASN B 1 11 ? -15.922 19.141 26.797 1 61.44 11 ASN B C 1
ATOM 2304 O O . ASN B 1 11 ? -15.492 18.25 26.062 1 61.44 11 ASN B O 1
ATOM 2308 N N . LEU B 1 12 ? -17.094 19.281 27.172 1 60.91 12 LEU B N 1
ATOM 2309 C CA . LEU B 1 12 ? -18.078 18.328 26.688 1 60.91 12 LEU B CA 1
ATOM 2310 C C . LEU B 1 12 ? -18.281 18.5 25.188 1 60.91 12 LEU B C 1
ATOM 2312 O O . LEU B 1 12 ? -18.422 17.5 24.453 1 60.91 12 LEU B O 1
ATOM 2316 N N . ARG B 1 13 ? -18.266 19.719 24.797 1 62.19 13 ARG B N 1
ATOM 2317 C CA . ARG B 1 13 ? -18.406 20 23.375 1 62.19 13 ARG B CA 1
ATOM 2318 C C . ARG B 1 13 ? -17.234 19.453 22.594 1 62.19 13 ARG B C 1
ATOM 2320 O O . ARG B 1 13 ? -17.406 18.875 21.516 1 62.19 13 ARG B O 1
ATOM 2327 N N . LEU B 1 14 ? -16.141 19.641 23.141 1 65.62 14 LEU B N 1
ATOM 2328 C CA . LEU B 1 14 ? -14.938 19.125 22.5 1 65.62 14 LEU B CA 1
ATOM 2329 C C . LEU B 1 14 ? -14.977 17.594 22.453 1 65.62 14 LEU B C 1
ATOM 2331 O O . LEU B 1 14 ? -14.633 17 21.422 1 65.62 14 LEU B O 1
ATOM 2335 N N . ALA B 1 15 ? -15.422 17.109 23.5 1 69.94 15 ALA B N 1
ATOM 2336 C CA . ALA B 1 15 ? -15.539 15.648 23.562 1 69.94 15 ALA B CA 1
ATOM 2337 C C . ALA B 1 15 ? -16.578 15.133 22.578 1 69.94 15 ALA B C 1
ATOM 2339 O O . ALA B 1 15 ? -16.391 14.102 21.938 1 69.94 15 ALA B O 1
ATOM 2340 N N . LEU B 1 16 ? -17.609 15.828 22.469 1 74.81 16 LEU B N 1
ATOM 2341 C CA . LEU B 1 16 ? -18.688 15.422 21.562 1 74.81 16 LEU B CA 1
ATOM 2342 C C . LEU B 1 16 ? -18.234 15.461 20.109 1 74.81 16 LEU B C 1
ATOM 2344 O O . LEU B 1 16 ? -18.578 14.578 19.328 1 74.81 16 LEU B O 1
ATOM 2348 N N . PHE B 1 17 ? -17.391 16.312 19.859 1 77 17 PHE B N 1
ATOM 2349 C CA . PHE B 1 17 ? -16.906 16.422 18.484 1 77 17 PHE B CA 1
ATOM 2350 C C . PHE B 1 17 ? -16.016 15.234 18.141 1 77 17 PHE B C 1
ATOM 2352 O O . PHE B 1 17 ? -16.125 14.68 17.047 1 77 17 PHE B O 1
ATOM 2359 N N . HIS B 1 18 ? -15.242 14.953 19.078 1 82.19 18 HIS B N 1
ATOM 2360 C CA . HIS B 1 18 ? -14.383 13.797 18.859 1 82.19 18 HIS B CA 1
ATOM 2361 C C . HIS B 1 18 ? -15.203 12.523 18.641 1 82.19 18 HIS B C 1
ATOM 2363 O O . HIS B 1 18 ? -14.891 11.734 17.75 1 82.19 18 HIS B O 1
ATOM 2369 N N . LEU B 1 19 ? -16.219 12.469 19.375 1 88 19 LEU B N 1
ATOM 2370 C CA . LEU B 1 19 ? -17.062 11.281 19.312 1 88 19 LEU B CA 1
ATOM 2371 C C . LEU B 1 19 ? -17.828 11.227 18 1 88 19 LEU B C 1
ATOM 2373 O O . LEU B 1 19 ? -18.016 10.156 17.422 1 88 19 LEU B O 1
ATOM 2377 N N . VAL B 1 20 ? -18.234 12.312 17.547 1 88.81 20 VAL B N 1
ATOM 2378 C CA . VAL B 1 20 ? -18.969 12.375 16.281 1 88.81 20 VAL B CA 1
ATOM 2379 C C . VAL B 1 20 ? -18.078 11.938 15.133 1 88.81 20 VAL B C 1
ATOM 2381 O O . VAL B 1 20 ? -18.5 11.188 14.25 1 88.81 20 VAL B O 1
ATOM 2384 N N . LEU B 1 21 ? -16.859 12.391 15.133 1 90.31 21 LEU B N 1
ATOM 2385 C CA . LEU B 1 21 ? -15.914 12.031 14.078 1 90.31 21 LEU B CA 1
ATOM 2386 C C . LEU B 1 21 ? -15.617 10.531 14.102 1 90.31 21 LEU B C 1
ATOM 2388 O O . LEU B 1 21 ? -15.578 9.891 13.055 1 90.31 21 LEU B O 1
ATOM 2392 N N . ILE B 1 22 ? -15.461 10.094 15.289 1 94.06 22 ILE B N 1
ATOM 2393 C CA . ILE B 1 22 ? -15.172 8.672 15.445 1 94.06 22 ILE B CA 1
ATOM 2394 C C . ILE B 1 22 ? -16.359 7.852 14.953 1 94.06 22 ILE B C 1
ATOM 2396 O O . ILE B 1 22 ? -16.203 6.898 14.188 1 94.06 22 ILE B O 1
ATOM 2400 N N . PHE B 1 23 ? -17.547 8.211 15.344 1 95.38 23 PHE B N 1
ATOM 2401 C CA . PHE B 1 23 ? -18.75 7.496 14.945 1 95.38 23 PHE B CA 1
ATOM 2402 C C . PHE B 1 23 ? -18.953 7.574 13.438 1 95.38 23 PHE B C 1
ATOM 2404 O O . PHE B 1 23 ? -19.344 6.586 12.805 1 95.38 23 PHE B O 1
ATOM 2411 N N . ALA B 1 24 ? -18.75 8.727 12.898 1 95 24 ALA B N 1
ATOM 2412 C CA . ALA B 1 24 ? -18.891 8.906 11.453 1 95 24 ALA B CA 1
ATOM 2413 C C . ALA B 1 24 ? -17.922 8.008 10.695 1 95 24 ALA B C 1
ATOM 2415 O O . ALA B 1 24 ? -18.281 7.395 9.688 1 95 24 ALA B O 1
ATOM 2416 N N . THR B 1 25 ? -16.719 7.941 11.172 1 96.25 25 THR B N 1
ATOM 2417 C CA . THR B 1 25 ? -15.703 7.117 10.531 1 96.25 25 THR B CA 1
ATOM 2418 C C . THR B 1 25 ? -16.062 5.637 10.641 1 96.25 25 THR B C 1
ATOM 2420 O O . THR B 1 25 ? -15.969 4.898 9.656 1 96.25 25 THR B O 1
ATOM 2423 N N . VAL B 1 26 ? -16.484 5.227 11.828 1 97.12 26 VAL B N 1
ATOM 2424 C CA . VAL B 1 26 ? -16.844 3.828 12.047 1 97.12 26 VAL B CA 1
ATOM 2425 C C . VAL B 1 26 ? -18.062 3.471 11.188 1 97.12 26 VAL B C 1
ATOM 2427 O O . VAL B 1 26 ? -18.094 2.412 10.555 1 97.12 26 VAL B O 1
ATOM 2430 N N . ALA B 1 27 ? -19.031 4.336 11.148 1 98 27 ALA B N 1
ATOM 2431 C CA . ALA B 1 27 ? -20.219 4.113 10.32 1 98 27 ALA B CA 1
ATOM 2432 C C . ALA B 1 27 ? -19.844 4.031 8.844 1 98 27 ALA B C 1
ATOM 2434 O O . ALA B 1 27 ? -20.375 3.197 8.109 1 98 27 ALA B O 1
ATOM 2435 N N . TYR B 1 28 ? -18.969 4.895 8.453 1 97.88 28 TYR B N 1
ATOM 2436 C CA . TYR B 1 28 ? -18.516 4.898 7.066 1 97.88 28 TYR B CA 1
ATOM 2437 C C . TYR B 1 28 ? -17.781 3.607 6.73 1 97.88 28 TYR B C 1
ATOM 2439 O O . TYR B 1 28 ? -17.938 3.061 5.637 1 97.88 28 TYR B O 1
ATOM 2447 N N . ILE B 1 29 ? -16.984 3.09 7.648 1 98.25 29 ILE B N 1
ATOM 2448 C CA . ILE B 1 29 ? -16.266 1.836 7.48 1 98.25 29 ILE B CA 1
ATOM 2449 C C . ILE B 1 29 ? -17.25 0.682 7.332 1 98.25 29 ILE B C 1
ATOM 2451 O O . ILE B 1 29 ? -17.141 -0.12 6.402 1 98.25 29 ILE B O 1
ATOM 2455 N N . ILE B 1 30 ? -18.219 0.645 8.18 1 98.12 30 ILE B N 1
ATOM 2456 C CA . ILE B 1 30 ? -19.188 -0.448 8.203 1 98.12 30 ILE B CA 1
ATOM 2457 C C . ILE B 1 30 ? -20.062 -0.386 6.949 1 98.12 30 ILE B C 1
ATOM 2459 O O . ILE B 1 30 ? -20.312 -1.41 6.305 1 98.12 30 ILE B O 1
ATOM 2463 N N . ALA B 1 31 ? -20.484 0.823 6.59 1 98.38 31 ALA B N 1
ATOM 2464 C CA . ALA B 1 31 ? -21.297 0.988 5.391 1 98.38 31 ALA B CA 1
ATOM 2465 C C . ALA B 1 31 ? -20.531 0.568 4.141 1 98.38 31 ALA B C 1
ATOM 2467 O O . ALA B 1 31 ? -21.078 -0.112 3.27 1 98.38 31 ALA B O 1
ATOM 2468 N N . GLY B 1 32 ? -19.312 0.998 4.062 1 98.56 32 GLY B N 1
ATOM 2469 C CA . GLY B 1 32 ? -18.484 0.587 2.941 1 98.56 32 GLY B CA 1
ATOM 2470 C C . GLY B 1 32 ? -18.266 -0.913 2.875 1 98.56 32 GLY B C 1
ATOM 2471 O O . GLY B 1 32 ? -18.328 -1.509 1.799 1 98.56 32 GLY B O 1
ATOM 2472 N N . ALA B 1 33 ? -18.016 -1.481 4.059 1 98.19 33 ALA B N 1
ATOM 2473 C CA . ALA B 1 33 ? -17.812 -2.926 4.121 1 98.19 33 ALA B CA 1
ATOM 2474 C C . ALA B 1 33 ? -19.031 -3.68 3.625 1 98.19 33 ALA B C 1
ATOM 2476 O O . ALA B 1 33 ? -18.922 -4.621 2.838 1 98.19 33 ALA B O 1
ATOM 2477 N N . TYR B 1 34 ? -20.156 -3.219 4.062 1 98.12 34 TYR B N 1
ATOM 2478 C CA . TYR B 1 34 ? -21.406 -3.848 3.656 1 98.12 34 TYR B CA 1
ATOM 2479 C C . TYR B 1 34 ? -21.609 -3.758 2.148 1 98.12 34 TYR B C 1
ATOM 2481 O O . TYR B 1 34 ? -21.938 -4.75 1.498 1 98.12 34 TYR B O 1
ATOM 2489 N N . LEU B 1 35 ? -21.359 -2.662 1.577 1 98.12 35 LEU B N 1
ATOM 2490 C CA . LEU B 1 35 ? -21.562 -2.453 0.148 1 98.12 35 LEU B CA 1
ATOM 2491 C C . LEU B 1 35 ? -20.531 -3.225 -0.667 1 98.12 35 LEU B C 1
ATOM 2493 O O . LEU B 1 35 ? -20.859 -3.803 -1.706 1 98.12 35 LEU B O 1
ATOM 2497 N N . PHE B 1 36 ? -19.344 -3.279 -0.229 1 98 36 PHE B N 1
ATOM 2498 C CA . PHE B 1 36 ? -18.312 -4.027 -0.944 1 98 36 PHE B CA 1
ATOM 2499 C C . PHE B 1 36 ? -18.625 -5.52 -0.948 1 98 36 PHE B C 1
ATOM 2501 O O . PHE B 1 36 ? -18.406 -6.207 -1.944 1 98 36 PHE B O 1
ATOM 2508 N N . THR B 1 37 ? -19.125 -6 0.214 1 96.88 37 THR B N 1
ATOM 2509 C CA . THR B 1 37 ? -19.484 -7.414 0.271 1 96.88 37 THR B CA 1
ATOM 2510 C C . THR B 1 37 ? -20.562 -7.73 -0.761 1 96.88 37 THR B C 1
ATOM 2512 O O . THR B 1 37 ? -20.5 -8.758 -1.438 1 96.88 37 THR B O 1
ATOM 2515 N N . LYS B 1 38 ? -21.516 -6.867 -0.936 1 96.31 38 LYS B N 1
ATOM 2516 C CA . LYS B 1 38 ? -22.609 -7.09 -1.863 1 96.31 38 LYS B CA 1
ATOM 2517 C C . LYS B 1 38 ? -22.156 -6.984 -3.312 1 96.31 38 LYS B C 1
ATOM 2519 O O . LYS B 1 38 ? -22.562 -7.777 -4.16 1 96.31 38 LYS B O 1
ATOM 2524 N N . ILE B 1 39 ? -21.25 -6.137 -3.576 1 96.38 39 ILE B N 1
ATOM 2525 C CA . ILE B 1 39 ? -20.828 -5.855 -4.945 1 96.38 39 ILE B CA 1
ATOM 2526 C C . ILE B 1 39 ? -19.828 -6.902 -5.402 1 96.38 39 ILE B C 1
ATOM 2528 O O . ILE B 1 39 ? -19.875 -7.371 -6.543 1 96.38 39 ILE B O 1
ATOM 2532 N N . GLU B 1 40 ? -18.922 -7.277 -4.52 1 96.38 40 GLU B N 1
ATOM 2533 C CA . GLU B 1 40 ? -17.75 -8.047 -4.945 1 96.38 40 GLU B CA 1
ATOM 2534 C C . GLU B 1 40 ? -17.969 -9.547 -4.719 1 96.38 40 GLU B C 1
ATOM 2536 O O . GLU B 1 40 ? -17.25 -10.375 -5.285 1 96.38 40 GLU B O 1
ATOM 2541 N N . HIS B 1 41 ? -18.906 -9.898 -3.908 1 92.88 41 HIS B N 1
ATOM 2542 C CA . HIS B 1 41 ? -19.125 -11.297 -3.572 1 92.88 41 HIS B CA 1
ATOM 2543 C C . HIS B 1 41 ? -19.297 -12.148 -4.828 1 92.88 41 HIS B C 1
ATOM 2545 O O . HIS B 1 41 ? -18.547 -13.086 -5.062 1 92.88 41 HIS B O 1
ATOM 2551 N N . GLN B 1 42 ? -20.281 -11.766 -5.66 1 91 42 GLN B N 1
ATOM 2552 C CA . GLN B 1 42 ? -20.562 -12.555 -6.859 1 91 42 GLN B CA 1
ATOM 2553 C C . GLN B 1 42 ? -19.453 -12.406 -7.887 1 91 42 GLN B C 1
ATOM 2555 O O . GLN B 1 42 ? -19.125 -13.359 -8.594 1 91 42 GLN B O 1
ATOM 2560 N N . ALA B 1 43 ? -18.844 -11.273 -7.984 1 92.94 43 ALA B N 1
ATOM 2561 C CA . ALA B 1 43 ? -17.766 -11.039 -8.945 1 92.94 43 ALA B CA 1
ATOM 2562 C C . ALA B 1 43 ? -16.578 -11.953 -8.656 1 92.94 43 ALA B C 1
ATOM 2564 O O . ALA B 1 43 ? -15.961 -12.5 -9.586 1 92.94 43 ALA B O 1
ATOM 2565 N N . GLU B 1 44 ? -16.234 -12.102 -7.398 1 90.88 44 GLU B N 1
ATOM 2566 C CA . GLU B 1 44 ? -15.117 -12.969 -7.027 1 90.88 44 GLU B CA 1
ATOM 2567 C C . GLU B 1 44 ? -15.43 -14.43 -7.336 1 90.88 44 GLU B C 1
ATOM 2569 O O . GLU B 1 44 ? -14.57 -15.172 -7.824 1 90.88 44 GLU B O 1
ATOM 2574 N N . LEU B 1 45 ? -16.625 -14.844 -7.09 1 89.31 45 LEU B N 1
ATOM 2575 C CA . LEU B 1 45 ? -17.016 -16.219 -7.375 1 89.31 45 LEU B CA 1
ATOM 2576 C C . LEU B 1 45 ? -16.969 -16.5 -8.875 1 89.31 45 LEU B C 1
ATOM 2578 O O . LEU B 1 45 ? -16.547 -17.578 -9.289 1 89.31 45 LEU B O 1
ATOM 2582 N N . ASP B 1 46 ? -17.422 -15.547 -9.625 1 90.06 46 ASP B N 1
ATOM 2583 C CA . ASP B 1 46 ? -17.344 -15.688 -11.07 1 90.06 46 ASP B CA 1
ATOM 2584 C C . ASP B 1 46 ? -15.906 -15.812 -11.547 1 90.06 46 ASP B C 1
ATOM 2586 O O . ASP B 1 46 ? -15.617 -16.578 -12.469 1 90.06 46 ASP B O 1
ATOM 2590 N N . ARG B 1 47 ? -15.062 -15.062 -10.969 1 88.5 47 ARG B N 1
ATOM 2591 C CA . ARG B 1 47 ? -13.648 -15.133 -11.32 1 88.5 47 ARG B CA 1
ATOM 2592 C C . ARG B 1 47 ? -13.055 -16.484 -10.953 1 88.5 47 ARG B C 1
ATOM 2594 O O . ARG B 1 47 ? -12.281 -17.062 -11.727 1 88.5 47 ARG B O 1
ATOM 2601 N N . TYR B 1 48 ? -13.406 -16.984 -9.789 1 86.31 48 TYR B N 1
ATOM 2602 C CA . TYR B 1 48 ? -12.953 -18.297 -9.375 1 86.31 48 TYR B CA 1
ATOM 2603 C C . TYR B 1 48 ? -13.414 -19.375 -10.359 1 86.31 48 TYR B C 1
ATOM 2605 O O . TYR B 1 48 ? -12.648 -20.266 -10.719 1 86.31 48 TYR B O 1
ATOM 2613 N N . GLN B 1 49 ? -14.617 -19.234 -10.789 1 87.12 49 GLN B N 1
ATOM 2614 C CA . GLN B 1 49 ? -15.172 -20.219 -11.719 1 87.12 49 GLN B CA 1
ATOM 2615 C C . GLN B 1 49 ? -14.453 -20.156 -13.07 1 87.12 49 GLN B C 1
ATOM 2617 O O . GLN B 1 49 ? -14.211 -21.203 -13.688 1 87.12 49 GLN B O 1
ATOM 2622 N N . SER B 1 50 ? -14.164 -18.984 -13.492 1 89 50 SER B N 1
ATOM 2623 C CA . SER B 1 50 ? -13.453 -18.828 -14.75 1 89 50 SER B CA 1
ATOM 2624 C C . SER B 1 50 ? -12.086 -19.5 -14.695 1 89 50 SER B C 1
ATOM 2626 O O . SER B 1 50 ? -11.688 -20.188 -15.641 1 89 50 SER B O 1
ATOM 2628 N N . TYR B 1 51 ? -11.383 -19.312 -13.602 1 88.5 51 TYR B N 1
ATOM 2629 C CA . TYR B 1 51 ? -10.062 -19.922 -13.484 1 88.5 51 TYR B CA 1
ATOM 2630 C C . TYR B 1 51 ? -10.172 -21.422 -13.219 1 88.5 51 TYR B C 1
ATOM 2632 O O . TYR B 1 51 ? -9.32 -22.203 -13.656 1 88.5 51 TYR B O 1
ATOM 2640 N N . HIS B 1 52 ? -11.25 -21.812 -12.562 1 85.81 52 HIS B N 1
ATOM 2641 C CA . HIS B 1 52 ? -11.492 -23.234 -12.367 1 85.81 52 HIS B CA 1
ATOM 2642 C C . HIS B 1 52 ? -11.586 -23.969 -13.695 1 85.81 52 HIS B C 1
ATOM 2644 O O . HIS B 1 52 ? -11.016 -25.047 -13.852 1 85.81 52 HIS B O 1
ATOM 2650 N N . SER B 1 53 ? -12.25 -23.406 -14.625 1 88.31 53 SER B N 1
ATOM 2651 C CA . SER B 1 53 ? -12.383 -24.016 -15.953 1 88.31 53 SER B CA 1
ATOM 2652 C C . SER B 1 53 ? -11.031 -24.109 -16.656 1 88.31 53 SER B C 1
ATOM 2654 O O . SER B 1 53 ? -10.75 -25.109 -17.328 1 88.31 53 SER B O 1
ATOM 2656 N N . ILE B 1 54 ? -10.242 -23.109 -16.438 1 89.38 54 ILE B N 1
ATOM 2657 C CA . ILE B 1 54 ? -8.914 -23.094 -17.031 1 89.38 54 ILE B CA 1
ATOM 2658 C C . ILE B 1 54 ? -8.062 -24.203 -16.438 1 89.38 54 ILE B C 1
ATOM 2660 O O . ILE B 1 54 ? -7.375 -24.922 -17.156 1 89.38 54 ILE B O 1
ATOM 2664 N N . TYR B 1 55 ? -8.156 -24.375 -15.141 1 87.69 55 TYR B N 1
ATOM 2665 C CA . TYR B 1 55 ? -7.387 -25.406 -14.445 1 87.69 55 TYR B CA 1
ATOM 2666 C C . TYR B 1 55 ? -7.836 -26.797 -14.852 1 87.69 55 TYR B C 1
ATOM 2668 O O . TYR B 1 55 ? -7.004 -27.688 -15.078 1 87.69 55 TYR B O 1
ATOM 2676 N N . LYS B 1 56 ? -9.133 -26.953 -14.977 1 87 56 LYS B N 1
ATOM 2677 C CA . LYS B 1 56 ? -9.672 -28.25 -15.398 1 87 56 LYS B CA 1
ATOM 2678 C C . LYS B 1 56 ? -9.203 -28.594 -16.812 1 87 56 LYS B C 1
ATOM 2680 O O . LYS B 1 56 ? -8.859 -29.75 -17.078 1 87 56 LYS B O 1
ATOM 2685 N N . ASN B 1 57 ? -9.242 -27.641 -17.625 1 88.31 57 ASN B N 1
ATOM 2686 C CA . ASN B 1 57 ? -8.773 -27.859 -18.984 1 88.31 57 ASN B CA 1
ATOM 2687 C C . ASN B 1 57 ? -7.293 -28.234 -19.016 1 88.31 57 ASN B C 1
ATOM 2689 O O . ASN B 1 57 ? -6.875 -29.062 -19.828 1 88.31 57 ASN B O 1
ATOM 2693 N N . PHE B 1 58 ? -6.531 -27.609 -18.156 1 87.69 58 PHE B N 1
ATOM 2694 C CA . PHE B 1 58 ? -5.109 -27.922 -18.078 1 87.69 58 PHE B CA 1
ATOM 2695 C C . PHE B 1 58 ? -4.887 -29.359 -17.625 1 87.69 58 PHE B C 1
ATOM 2697 O O . PHE B 1 58 ? -4.059 -30.078 -18.203 1 87.69 58 PHE B O 1
ATOM 2704 N N . VAL B 1 59 ? -5.602 -29.766 -16.609 1 84.5 59 VAL B N 1
ATOM 2705 C CA . VAL B 1 59 ? -5.496 -31.125 -16.094 1 84.5 59 VAL B CA 1
ATOM 2706 C C . VAL B 1 59 ? -5.879 -32.125 -17.188 1 84.5 59 VAL B C 1
ATOM 2708 O O . VAL B 1 59 ? -5.199 -33.125 -17.375 1 84.5 59 VAL B O 1
ATOM 2711 N N . HIS B 1 60 ? -6.941 -31.766 -17.891 1 84.31 60 HIS B N 1
ATOM 2712 C CA . HIS B 1 60 ? -7.398 -32.625 -18.984 1 84.31 60 HIS B CA 1
ATOM 2713 C C . HIS B 1 60 ? -6.324 -32.781 -20.047 1 84.31 60 HIS B C 1
ATOM 2715 O O . HIS B 1 60 ? -6.055 -33.875 -20.531 1 84.31 60 HIS B O 1
ATOM 2721 N N . ASN B 1 61 ? -5.672 -31.703 -20.328 1 83.19 61 ASN B N 1
ATOM 2722 C CA . ASN B 1 61 ? -4.609 -31.734 -21.344 1 83.19 61 ASN B CA 1
ATOM 2723 C C . ASN B 1 61 ? -3.396 -32.531 -20.859 1 83.19 61 ASN B C 1
ATOM 2725 O O . ASN B 1 61 ? -2.729 -33.188 -21.656 1 83.19 61 ASN B O 1
ATOM 2729 N N . LEU B 1 62 ? -3.133 -32.406 -19.609 1 79.56 62 LEU B N 1
ATOM 2730 C CA . LEU B 1 62 ? -1.996 -33.094 -19.047 1 79.56 62 LEU B CA 1
ATOM 2731 C C . LEU B 1 62 ? -2.236 -34.625 -19.062 1 79.56 62 LEU B C 1
ATOM 2733 O O . LEU B 1 62 ? -1.318 -35.375 -19.328 1 79.56 62 LEU B O 1
ATOM 2737 N N . ILE B 1 63 ? -3.443 -35 -18.797 1 75.88 63 ILE B N 1
ATOM 2738 C CA . ILE B 1 63 ? -3.779 -36.406 -18.688 1 75.88 63 ILE B CA 1
ATOM 2739 C C . ILE B 1 63 ? -3.928 -37.031 -20.094 1 75.88 63 ILE B C 1
ATOM 2741 O O . ILE B 1 63 ? -3.367 -38.094 -20.375 1 75.88 63 ILE B O 1
ATOM 2745 N N . TYR B 1 64 ? -4.738 -36.406 -20.828 1 71.69 64 TYR B N 1
ATOM 2746 C CA . TYR B 1 64 ? -5.117 -37.031 -22.094 1 71.69 64 TYR B CA 1
ATOM 2747 C C . TYR B 1 64 ? -4.039 -36.812 -23.156 1 71.69 64 TYR B C 1
ATOM 2749 O O . TYR B 1 64 ? -3.881 -37.656 -24.047 1 71.69 64 TYR B O 1
ATOM 2757 N N . ASP B 1 65 ? -3.367 -35.656 -22.984 1 63.38 65 ASP B N 1
ATOM 2758 C CA . ASP B 1 65 ? -2.312 -35.5 -23.984 1 63.38 65 ASP B CA 1
ATOM 2759 C C . ASP B 1 65 ? -1.065 -36.281 -23.578 1 63.38 65 ASP B C 1
ATOM 2761 O O . ASP B 1 65 ? -0.154 -36.469 -24.391 1 63.38 65 ASP B O 1
ATOM 2765 N N . SER B 1 66 ? -0.744 -36.531 -22.297 1 56.81 66 SER B N 1
ATOM 2766 C CA . SER B 1 66 ? 0.394 -37.312 -21.812 1 56.81 66 SER B CA 1
ATOM 2767 C C . SER B 1 66 ? 0.327 -38.75 -22.297 1 56.81 66 SER B C 1
ATOM 2769 O O . SER B 1 66 ? 1.28 -39.5 -22.125 1 56.81 66 SER B O 1
ATOM 2771 N N . SER B 1 67 ? -0.943 -39.219 -22.672 1 52.25 67 SER B N 1
ATOM 2772 C CA . SER B 1 67 ? -0.971 -40.562 -23.25 1 52.25 67 SER B CA 1
ATOM 2773 C C . SER B 1 67 ? -0.03 -40.656 -24.438 1 52.25 67 SER B C 1
ATOM 2775 O O . SER B 1 67 ? 0.352 -41.781 -24.844 1 52.25 67 SER B O 1
ATOM 2777 N N . GLY B 1 68 ? 0.445 -39.469 -24.906 1 55.81 68 GLY B N 1
ATOM 2778 C CA . GLY B 1 68 ? 1.417 -39.562 -25.984 1 55.81 68 GLY B CA 1
ATOM 2779 C C . GLY B 1 68 ? 2.828 -39.219 -25.547 1 55.81 68 GLY B C 1
ATOM 2780 O O . GLY B 1 68 ? 3.035 -38.719 -24.438 1 55.81 68 GLY B O 1
ATOM 2781 N N . ASN B 1 69 ? 3.914 -39.719 -26.109 1 62.41 69 ASN B N 1
ATOM 2782 C CA . ASN B 1 69 ? 5.355 -39.562 -25.984 1 62.41 69 ASN B CA 1
ATOM 2783 C C . ASN B 1 69 ? 5.738 -38.094 -25.938 1 62.41 69 ASN B C 1
ATOM 2785 O O . ASN B 1 69 ? 6.172 -37.5 -26.938 1 62.41 69 ASN B O 1
ATOM 2789 N N . ARG B 1 70 ? 5.316 -37.406 -24.859 1 70.81 70 ARG B N 1
ATOM 2790 C CA . ARG B 1 70 ? 5.719 -36 -24.812 1 70.81 70 ARG B CA 1
ATOM 2791 C C . ARG B 1 70 ? 7.199 -35.875 -24.469 1 70.81 70 ARG B C 1
ATOM 2793 O O . ARG B 1 70 ? 7.719 -36.594 -23.625 1 70.81 70 ARG B O 1
ATOM 2800 N N . SER B 1 71 ? 7.746 -35 -25.25 1 77.56 71 SER B N 1
ATOM 2801 C CA . SER B 1 71 ? 9.133 -34.656 -24.953 1 77.56 71 SER B CA 1
ATOM 2802 C C . SER B 1 71 ? 9.227 -33.812 -23.688 1 77.56 71 SER B C 1
ATOM 2804 O O . SER B 1 71 ? 8.25 -33.188 -23.266 1 77.56 71 SER B O 1
ATOM 2806 N N . VAL B 1 72 ? 10.234 -33.875 -23.031 1 79.25 72 VAL B N 1
ATOM 2807 C CA . VAL B 1 72 ? 10.531 -33.125 -21.812 1 79.25 72 VAL B CA 1
ATOM 2808 C C . VAL B 1 72 ? 10.312 -31.641 -22.062 1 79.25 72 VAL B C 1
ATOM 2810 O O . VAL B 1 72 ? 9.75 -30.938 -21.219 1 79.25 72 VAL B O 1
ATOM 2813 N N . SER B 1 73 ? 10.602 -31.203 -23.219 1 82.31 73 SER B N 1
ATOM 2814 C CA . SER B 1 73 ? 10.477 -29.781 -23.578 1 82.31 73 SER B CA 1
ATOM 2815 C C . SER B 1 73 ? 9.016 -29.359 -23.641 1 82.31 73 SER B C 1
ATOM 2817 O O . SER B 1 73 ? 8.68 -28.234 -23.266 1 82.31 73 SER B O 1
ATOM 2819 N N . GLU B 1 74 ? 8.195 -30.203 -24.031 1 82.81 74 GLU B N 1
ATOM 2820 C CA . GLU B 1 74 ? 6.773 -29.891 -24.109 1 82.81 74 GLU B CA 1
ATOM 2821 C C . GLU B 1 74 ? 6.152 -29.766 -22.734 1 82.81 74 GLU B C 1
ATOM 2823 O O . GLU B 1 74 ? 5.336 -28.875 -22.484 1 82.81 74 GLU B O 1
ATOM 2828 N N . VAL B 1 75 ? 6.586 -30.672 -21.891 1 82.75 75 VAL B N 1
ATOM 2829 C CA . VAL B 1 75 ? 6.078 -30.641 -20.516 1 82.75 75 VAL B CA 1
ATOM 2830 C C . VAL B 1 75 ? 6.562 -29.375 -19.812 1 82.75 75 VAL B C 1
ATOM 2832 O O . VAL B 1 75 ? 5.801 -28.734 -19.094 1 82.75 75 VAL B O 1
ATOM 2835 N N . GLU B 1 76 ? 7.75 -29 -20.125 1 82.94 76 GLU B N 1
ATOM 2836 C CA . GLU B 1 76 ? 8.312 -27.781 -19.547 1 82.94 76 GLU B CA 1
ATOM 2837 C C . GLU B 1 76 ? 7.551 -26.547 -20.016 1 82.94 76 GLU B C 1
ATOM 2839 O O . GLU B 1 76 ? 7.27 -25.656 -19.219 1 82.94 76 GLU B O 1
ATOM 2844 N N . ASN B 1 77 ? 7.195 -26.531 -21.219 1 83.81 77 ASN B N 1
ATOM 2845 C CA . ASN B 1 77 ? 6.438 -25.422 -21.75 1 83.81 77 ASN B CA 1
ATOM 2846 C C . ASN B 1 77 ? 5.039 -25.344 -21.141 1 83.81 77 ASN B C 1
ATOM 2848 O O . ASN B 1 77 ? 4.516 -24.25 -20.906 1 83.81 77 ASN B O 1
ATOM 2852 N N . MET B 1 78 ? 4.492 -26.484 -20.922 1 84.56 78 MET B N 1
ATOM 2853 C CA . MET B 1 78 ? 3.162 -26.531 -20.328 1 84.56 78 MET B CA 1
ATOM 2854 C C . MET B 1 78 ? 3.197 -26.016 -18.891 1 84.56 78 MET B C 1
ATOM 2856 O O . MET B 1 78 ? 2.299 -25.297 -18.469 1 84.56 78 MET B O 1
ATOM 2860 N N . ILE B 1 79 ? 4.246 -26.391 -18.266 1 85.94 79 ILE B N 1
ATOM 2861 C CA . ILE B 1 79 ? 4.387 -25.969 -16.875 1 85.94 79 ILE B CA 1
ATOM 2862 C C . ILE B 1 79 ? 4.648 -24.469 -16.812 1 85.94 79 ILE B C 1
ATOM 2864 O O . ILE B 1 79 ? 4.109 -23.781 -15.945 1 85.94 79 ILE B O 1
ATOM 2868 N N . ASP B 1 80 ? 5.367 -24 -17.703 1 86.38 80 ASP B N 1
ATOM 2869 C CA . ASP B 1 80 ? 5.609 -22.547 -17.766 1 86.38 80 ASP B CA 1
ATOM 2870 C C . ASP B 1 80 ? 4.316 -21.797 -18.031 1 86.38 80 ASP B C 1
ATOM 2872 O O . ASP B 1 80 ? 4.062 -20.75 -17.422 1 86.38 80 ASP B O 1
ATOM 2876 N N . ALA B 1 81 ? 3.584 -22.328 -18.906 1 86.12 81 ALA B N 1
ATOM 2877 C CA . ALA B 1 81 ? 2.301 -21.703 -19.203 1 86.12 81 ALA B CA 1
ATOM 2878 C C . ALA B 1 81 ? 1.374 -21.734 -18 1 86.12 81 ALA B C 1
ATOM 2880 O O . ALA B 1 81 ? 0.696 -20.734 -17.719 1 86.12 81 ALA B O 1
ATOM 2881 N N . PHE B 1 82 ? 1.438 -22.844 -17.312 1 89.38 82 PHE B N 1
ATOM 2882 C CA . PHE B 1 82 ? 0.589 -22.984 -16.141 1 89.38 82 PHE B CA 1
ATOM 2883 C C . PHE B 1 82 ? 1.038 -22.031 -15.031 1 89.38 82 PHE B C 1
ATOM 2885 O O . PHE B 1 82 ? 0.208 -21.469 -14.312 1 89.38 82 PHE B O 1
ATOM 2892 N N . THR B 1 83 ? 2.283 -21.875 -14.883 1 89.25 83 THR B N 1
ATOM 2893 C CA . THR B 1 83 ? 2.83 -20.938 -13.906 1 89.25 83 THR B CA 1
ATOM 2894 C C . THR B 1 83 ? 2.393 -19.516 -14.219 1 89.25 83 THR B C 1
ATOM 2896 O O . THR B 1 83 ? 2.008 -18.766 -13.32 1 89.25 83 THR B O 1
ATOM 2899 N N . SER B 1 84 ? 2.381 -19.172 -15.453 1 88.06 84 SER B N 1
ATOM 2900 C CA . SER B 1 84 ? 1.957 -17.844 -15.867 1 88.06 84 SER B CA 1
ATOM 2901 C C . SER B 1 84 ? 0.478 -17.609 -15.57 1 88.06 84 SER B C 1
ATOM 2903 O O . SER B 1 84 ? 0.081 -16.516 -15.172 1 88.06 84 SER B O 1
ATOM 2905 N N . ILE B 1 85 ? -0.266 -18.625 -15.742 1 88.56 85 ILE B N 1
ATOM 2906 C CA . ILE B 1 85 ? -1.693 -18.547 -15.453 1 88.56 85 ILE B CA 1
ATOM 2907 C C . ILE B 1 85 ? -1.906 -18.344 -13.961 1 88.56 85 ILE B C 1
ATOM 2909 O O . ILE B 1 85 ? -2.742 -17.531 -13.555 1 88.56 85 ILE B O 1
ATOM 2913 N N . ASN B 1 86 ? -1.117 -19.031 -13.164 1 89.81 86 ASN B N 1
ATOM 2914 C CA . ASN B 1 86 ? -1.237 -18.906 -11.719 1 89.81 86 ASN B CA 1
ATOM 2915 C C . ASN B 1 86 ? -0.846 -17.5 -11.25 1 89.81 86 ASN B C 1
ATOM 2917 O O . ASN B 1 86 ? -1.508 -16.922 -10.391 1 89.81 86 ASN B O 1
ATOM 2921 N N . PHE B 1 87 ? 0.153 -16.969 -11.789 1 88.31 87 PHE B N 1
ATOM 2922 C CA . PHE B 1 87 ? 0.602 -15.633 -11.414 1 88.31 87 PHE B CA 1
ATOM 2923 C C . PHE B 1 87 ? -0.425 -14.578 -11.82 1 88.31 87 PHE B C 1
ATOM 2925 O O . PHE B 1 87 ? -0.687 -13.641 -11.062 1 88.31 87 PHE B O 1
ATOM 2932 N N . ARG B 1 88 ? -1.001 -14.773 -12.938 1 87.12 88 ARG B N 1
ATOM 2933 C CA . ARG B 1 88 ? -2.062 -13.875 -13.375 1 87.12 88 ARG B CA 1
ATOM 2934 C C . ARG B 1 88 ? -3.287 -13.992 -12.469 1 87.12 88 ARG B C 1
ATOM 2936 O O . ARG B 1 88 ? -3.934 -12.992 -12.156 1 87.12 88 ARG B O 1
ATOM 2943 N N . ALA B 1 89 ? -3.555 -15.234 -12.148 1 88.25 89 ALA B N 1
ATOM 2944 C CA . ALA B 1 89 ? -4.684 -15.469 -11.25 1 88.25 89 ALA B CA 1
ATOM 2945 C C . ALA B 1 89 ? -4.477 -14.766 -9.914 1 88.25 89 ALA B C 1
ATOM 2947 O O . ALA B 1 89 ? -5.398 -14.148 -9.375 1 88.25 89 ALA B O 1
ATOM 2948 N N . PHE B 1 90 ? -3.301 -14.805 -9.43 1 88 90 PHE B N 1
ATOM 2949 C CA . PHE B 1 90 ? -2.963 -14.148 -8.172 1 88 90 PHE B CA 1
ATOM 2950 C C . PHE B 1 90 ? -3.098 -12.633 -8.297 1 88 90 PHE B C 1
ATOM 2952 O O . PHE B 1 90 ? -3.693 -11.984 -7.438 1 88 90 PHE B O 1
ATOM 2959 N N . LYS B 1 91 ? -2.594 -12.133 -9.328 1 86.06 91 LYS B N 1
ATOM 2960 C CA . LYS B 1 91 ? -2.641 -10.695 -9.578 1 86.06 91 LYS B CA 1
ATOM 2961 C C . LYS B 1 91 ? -4.078 -10.211 -9.734 1 86.06 91 LYS B C 1
ATOM 2963 O O . LYS B 1 91 ? -4.41 -9.102 -9.32 1 86.06 91 LYS B O 1
ATOM 2968 N N . ASP B 1 92 ? -4.879 -11.125 -10.258 1 85.5 92 ASP B N 1
ATOM 2969 C CA . ASP B 1 92 ? -6.277 -10.781 -10.508 1 85.5 92 ASP B CA 1
ATOM 2970 C C . ASP B 1 92 ? -7.109 -10.906 -9.234 1 85.5 92 ASP B C 1
ATOM 2972 O O . ASP B 1 92 ? -8.32 -10.68 -9.25 1 85.5 92 ASP B O 1
ATOM 2976 N N . GLY B 1 93 ? -6.445 -11.336 -8.195 1 82.38 93 GLY B N 1
ATOM 2977 C CA . GLY B 1 93 ? -7.148 -11.273 -6.926 1 82.38 93 GLY B CA 1
ATOM 2978 C C . GLY B 1 93 ? -7.508 -12.641 -6.379 1 82.38 93 GLY B C 1
ATOM 2979 O O . GLY B 1 93 ? -8.18 -12.75 -5.352 1 82.38 93 GLY B O 1
ATOM 2980 N N . LEU B 1 94 ? -7.105 -13.688 -7.105 1 83.5 94 LEU B N 1
ATOM 2981 C CA . LEU B 1 94 ? -7.355 -15.031 -6.586 1 83.5 94 LEU B CA 1
ATOM 2982 C C . LEU B 1 94 ? -6.309 -15.414 -5.547 1 83.5 94 LEU B C 1
ATOM 2984 O O . LEU B 1 94 ? -5.246 -15.938 -5.898 1 83.5 94 LEU B O 1
ATOM 2988 N N . LYS B 1 95 ? -6.566 -15.086 -4.34 1 79.06 95 LYS B N 1
ATOM 2989 C CA . LYS B 1 95 ? -5.637 -15.352 -3.248 1 79.06 95 LYS B CA 1
ATOM 2990 C C . LYS B 1 95 ? -6.293 -16.219 -2.17 1 79.06 95 LYS B C 1
ATOM 2992 O O . LYS B 1 95 ? -6.773 -15.695 -1.16 1 79.06 95 LYS B O 1
ATOM 2997 N N . PRO B 1 96 ? -6.387 -17.422 -2.486 1 66.75 96 PRO B N 1
ATOM 2998 C CA . PRO B 1 96 ? -7.133 -18.266 -1.56 1 66.75 96 PRO B CA 1
ATOM 2999 C C . PRO B 1 96 ? -6.539 -18.266 -0.154 1 66.75 96 PRO B C 1
ATOM 3001 O O . PRO B 1 96 ? -5.336 -18.047 0.012 1 66.75 96 PRO B O 1
ATOM 3004 N N . THR B 1 97 ? -7.547 -18.266 0.792 1 63.09 97 THR B N 1
ATOM 3005 C CA . THR B 1 97 ? -7.18 -18.406 2.195 1 63.09 97 THR B CA 1
ATOM 3006 C C . THR B 1 97 ? -6.996 -19.891 2.555 1 63.09 97 THR B C 1
ATOM 3008 O O . THR B 1 97 ? -7.914 -20.688 2.379 1 63.09 97 THR B O 1
ATOM 3011 N N . GLY B 1 98 ? -5.816 -20.344 2.752 1 58.19 98 GLY B N 1
ATOM 3012 C CA . GLY B 1 98 ? -5.59 -21.703 3.211 1 58.19 98 GLY B CA 1
ATOM 3013 C C . GLY B 1 98 ? -5.352 -22.672 2.078 1 58.19 98 GLY B C 1
ATOM 3014 O O . GLY B 1 98 ? -4.797 -22.312 1.04 1 58.19 98 GLY B O 1
ATOM 3015 N N . ARG B 1 99 ? -5.57 -24.016 2.369 1 54.94 99 ARG B N 1
ATOM 3016 C CA . ARG B 1 99 ? -5.34 -25.094 1.424 1 54.94 99 ARG B CA 1
ATOM 3017 C C . ARG B 1 99 ? -6.309 -25.016 0.248 1 54.94 99 ARG B C 1
ATOM 3019 O O . ARG B 1 99 ? -7.527 -25 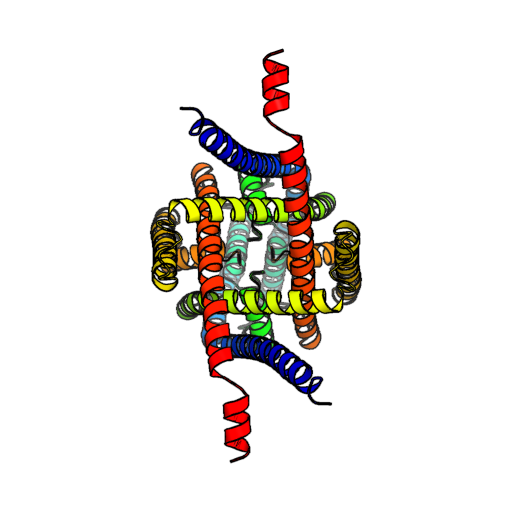0.439 1 54.94 99 ARG B O 1
ATOM 3026 N N . ILE B 1 100 ? -6.082 -24.172 -0.848 1 56.28 100 ILE B N 1
ATOM 3027 C CA . ILE B 1 100 ? -7.004 -23.953 -1.955 1 56.28 100 ILE B CA 1
ATOM 3028 C C . ILE B 1 100 ? -7.082 -25.203 -2.822 1 56.28 100 ILE B C 1
ATOM 3030 O O . ILE B 1 100 ? -6.055 -25.734 -3.266 1 56.28 100 ILE B O 1
ATOM 3034 N N . TYR B 1 101 ? -8.156 -25.812 -2.744 1 62.44 101 TYR B N 1
ATOM 3035 C CA . TYR B 1 101 ? -8.523 -26.781 -3.777 1 62.44 101 TYR B CA 1
ATOM 3036 C C . TYR B 1 101 ? -9.055 -26.062 -5.016 1 62.44 101 TYR B C 1
ATOM 3038 O O . TYR B 1 101 ? -10.219 -25.641 -5.047 1 62.44 101 TYR B O 1
ATOM 3046 N N . PHE B 1 102 ? -8.117 -25.625 -5.902 1 64.44 102 PHE B N 1
ATOM 3047 C CA . PHE B 1 102 ? -8.484 -24.844 -7.074 1 64.44 102 PHE B CA 1
ATOM 3048 C C . PHE B 1 102 ? -9.344 -25.656 -8.031 1 64.44 102 PHE B C 1
ATOM 3050 O O . PHE B 1 102 ? -10.055 -25.109 -8.875 1 64.44 102 PHE B O 1
ATOM 3057 N N . LEU B 1 103 ? -9.312 -26.922 -7.723 1 69.25 103 LEU B N 1
ATOM 3058 C CA . LEU B 1 103 ? -10.086 -27.75 -8.633 1 69.25 103 LEU B CA 1
ATOM 3059 C C . LEU B 1 103 ? -11.469 -28.047 -8.062 1 69.25 103 LEU B C 1
ATOM 3061 O O . LEU B 1 103 ? -12.258 -28.766 -8.68 1 69.25 103 LEU B O 1
ATOM 3065 N N . VAL B 1 104 ? -11.633 -27.484 -6.867 1 68 104 VAL B N 1
ATOM 3066 C CA . VAL B 1 104 ? -12.977 -27.547 -6.316 1 68 104 VAL B CA 1
ATOM 3067 C C . VAL B 1 104 ? -13.641 -26.172 -6.398 1 68 104 VAL B C 1
ATOM 3069 O O . VAL B 1 104 ? -13.031 -25.172 -6.035 1 68 104 VAL B O 1
ATOM 3072 N N . PRO B 1 105 ? -14.797 -26.25 -7.02 1 65.56 105 PRO B N 1
ATOM 3073 C CA . PRO B 1 105 ? -15.492 -24.953 -7.105 1 65.56 105 PRO B CA 1
ATOM 3074 C C . PRO B 1 105 ? -15.656 -24.281 -5.746 1 65.56 105 PRO B C 1
ATOM 3076 O O . PRO B 1 105 ? -15.992 -24.938 -4.762 1 65.56 105 PRO B O 1
ATOM 3079 N N . GLN B 1 106 ? -15.211 -23.078 -5.707 1 69.12 106 GLN B N 1
ATOM 3080 C CA . GLN B 1 106 ? -15.359 -22.312 -4.473 1 69.12 106 GLN B CA 1
ATOM 3081 C C . GLN B 1 106 ? -16.781 -21.766 -4.324 1 69.12 106 GLN B C 1
ATOM 3083 O O . GLN B 1 106 ? -17.297 -21.141 -5.25 1 69.12 106 GLN B O 1
ATOM 3088 N N . GLU B 1 107 ? -17.297 -22.125 -3.186 1 71.31 107 GLU B N 1
ATOM 3089 C CA . GLU B 1 107 ? -18.672 -21.688 -2.965 1 71.31 107 GLU B CA 1
ATOM 3090 C C . GLU B 1 107 ? -18.734 -20.422 -2.115 1 71.31 107 GLU B C 1
ATOM 3092 O O . GLU B 1 107 ? -19.766 -19.766 -2.025 1 71.31 107 GLU B O 1
ATOM 3097 N N . THR B 1 108 ? -17.562 -20.141 -1.568 1 79 108 THR B N 1
ATOM 3098 C CA . THR B 1 108 ? -17.594 -18.969 -0.708 1 79 108 THR B CA 1
ATOM 3099 C C . THR B 1 108 ? -16.547 -17.938 -1.151 1 79 108 THR B C 1
ATOM 3101 O O . THR B 1 108 ? -15.492 -18.312 -1.653 1 79 108 THR B O 1
ATOM 3104 N N . SER B 1 109 ? -17.016 -16.688 -1.06 1 86.75 109 SER B N 1
ATOM 3105 C CA . SER B 1 109 ? -16.141 -15.57 -1.39 1 86.75 109 SER B CA 1
ATOM 3106 C C . SER B 1 109 ? -15.336 -15.125 -0.177 1 86.75 109 SER B C 1
ATOM 3108 O O . SER B 1 109 ? -15.719 -15.398 0.964 1 86.75 109 SER B O 1
ATOM 3110 N N . ARG B 1 110 ? -14.258 -14.508 -0.408 1 89 110 ARG B N 1
ATOM 3111 C CA . ARG B 1 110 ? -13.43 -13.969 0.664 1 89 110 ARG B CA 1
ATOM 3112 C C . ARG B 1 110 ? -14.023 -12.68 1.217 1 89 110 ARG B C 1
ATOM 3114 O O . ARG B 1 110 ? -13.578 -12.172 2.25 1 89 110 ARG B O 1
ATOM 3121 N N . TRP B 1 111 ? -14.953 -12.219 0.487 1 92.25 111 TRP B N 1
ATOM 3122 C CA . TRP B 1 111 ? -15.594 -10.977 0.896 1 92.25 111 TRP B CA 1
ATOM 3123 C C . TRP B 1 111 ? -16.656 -11.234 1.967 1 92.25 111 TRP B C 1
ATOM 3125 O O . TRP B 1 111 ? -17.844 -11.031 1.732 1 92.25 111 TRP B O 1
ATOM 3135 N N . SER B 1 112 ? -16.141 -11.578 3.146 1 91.38 112 SER B N 1
ATOM 3136 C CA . SER B 1 112 ? -16.984 -11.609 4.336 1 91.38 112 SER B CA 1
ATOM 3137 C C . SER B 1 112 ? -17.062 -10.234 4.996 1 91.38 112 SER B C 1
ATOM 3139 O O . SER B 1 112 ? -16.281 -9.336 4.664 1 91.38 112 SER B O 1
ATOM 3141 N N . MET B 1 113 ? -17.984 -10.102 5.91 1 94.19 113 MET B N 1
ATOM 3142 C CA . MET B 1 113 ? -18.156 -8.805 6.559 1 94.19 113 MET B CA 1
ATOM 3143 C C . MET B 1 113 ? -16.875 -8.391 7.285 1 94.19 113 MET B C 1
ATOM 3145 O O . MET B 1 113 ? -16.438 -7.246 7.16 1 94.19 113 MET B O 1
ATOM 3149 N N . ILE B 1 114 ? -16.234 -9.312 7.941 1 93.31 114 ILE B N 1
ATOM 3150 C CA . ILE B 1 114 ? -15.047 -8.977 8.719 1 93.31 114 ILE B CA 1
ATOM 3151 C C . ILE B 1 114 ? -13.891 -8.641 7.785 1 93.31 114 ILE B C 1
ATOM 3153 O O . ILE B 1 114 ? -13.141 -7.691 8.023 1 93.31 114 ILE B O 1
ATOM 3157 N N . SER B 1 115 ? -13.75 -9.453 6.742 1 93.19 115 SER B N 1
ATOM 3158 C CA . SER B 1 115 ? -12.688 -9.172 5.781 1 93.19 115 SER B CA 1
ATOM 3159 C C . SER B 1 115 ? -12.93 -7.852 5.062 1 93.19 115 SER B C 1
ATOM 3161 O O . SER B 1 115 ? -11.977 -7.125 4.754 1 93.19 115 SER B O 1
ATOM 3163 N N . ALA B 1 116 ? -14.211 -7.582 4.824 1 96.12 116 ALA B N 1
ATOM 3164 C CA . ALA B 1 116 ? -14.57 -6.324 4.168 1 96.12 116 ALA B CA 1
ATOM 3165 C C . ALA B 1 116 ? -14.297 -5.133 5.082 1 96.12 116 ALA B C 1
ATOM 3167 O O . ALA B 1 116 ? -13.867 -4.074 4.617 1 96.12 116 ALA B O 1
ATOM 3168 N N . ILE B 1 117 ? -14.523 -5.297 6.34 1 97.12 117 ILE B N 1
ATOM 3169 C CA . ILE B 1 117 ? -14.242 -4.234 7.297 1 97.12 117 ILE B CA 1
ATOM 3170 C C . ILE B 1 117 ? -12.734 -3.984 7.363 1 97.12 117 ILE B C 1
ATOM 3172 O O . ILE B 1 117 ? -12.297 -2.834 7.406 1 97.12 117 ILE B O 1
ATOM 3176 N N . PHE B 1 118 ? -12 -5.035 7.371 1 96.12 118 PHE B N 1
ATOM 3177 C CA . PHE B 1 118 ? -10.547 -4.902 7.359 1 96.12 118 PHE B CA 1
ATOM 3178 C C . PHE B 1 118 ? -10.078 -4.191 6.094 1 96.12 118 PHE B C 1
ATOM 3180 O O . PHE B 1 118 ? -9.227 -3.299 6.156 1 96.12 118 PHE B O 1
ATOM 3187 N N . PHE B 1 119 ? -10.703 -4.531 5.016 1 96.44 119 PHE B N 1
ATOM 3188 C CA . PHE B 1 119 ? -10.391 -3.916 3.732 1 96.44 119 PHE B CA 1
ATOM 3189 C C . PHE B 1 119 ? -10.703 -2.424 3.76 1 96.44 119 PHE B C 1
ATOM 3191 O O . PHE B 1 119 ? -9.867 -1.604 3.377 1 96.44 119 PHE B O 1
ATOM 3198 N N . THR B 1 120 ? -11.828 -2.125 4.168 1 98.06 120 THR B N 1
ATOM 3199 C CA . THR B 1 120 ? -12.234 -0.723 4.18 1 98.06 120 THR B CA 1
ATOM 3200 C C . THR B 1 120 ? -11.375 0.081 5.148 1 98.06 120 THR B C 1
ATOM 3202 O O . THR B 1 120 ? -11.023 1.23 4.871 1 98.06 120 THR B O 1
ATOM 3205 N N . THR B 1 121 ? -11.023 -0.493 6.277 1 97.44 121 THR B N 1
ATOM 3206 C CA . THR B 1 121 ? -10.133 0.172 7.219 1 97.44 121 THR B CA 1
ATOM 3207 C C . THR B 1 121 ? -8.789 0.475 6.57 1 97.44 121 THR B C 1
ATOM 3209 O O . THR B 1 121 ? -8.273 1.588 6.691 1 97.44 121 THR B O 1
ATOM 3212 N N . THR B 1 122 ? -8.258 -0.471 5.867 1 96.69 122 THR B N 1
ATOM 3213 C CA . THR B 1 122 ? -6.957 -0.29 5.238 1 96.69 122 THR B CA 1
ATOM 3214 C C . THR B 1 122 ? -7.039 0.716 4.094 1 96.69 122 THR B C 1
ATOM 3216 O O . THR B 1 122 ? -6.109 1.494 3.877 1 96.69 122 THR B O 1
ATOM 3219 N N . VAL B 1 123 ? -8.125 0.752 3.416 1 97.62 123 VAL B N 1
ATOM 3220 C CA . VAL B 1 123 ? -8.32 1.727 2.348 1 97.62 123 VAL B CA 1
ATOM 3221 C C . VAL B 1 123 ? -8.383 3.135 2.936 1 97.62 123 VAL B C 1
ATOM 3223 O O . VAL B 1 123 ? -7.688 4.039 2.469 1 97.62 123 VAL B O 1
ATOM 3226 N N . LEU B 1 124 ? -9.172 3.238 3.977 1 97.62 124 LEU B N 1
ATOM 3227 C CA . LEU B 1 124 ? -9.422 4.566 4.527 1 97.62 124 LEU B CA 1
ATOM 3228 C C . LEU B 1 124 ? -8.203 5.078 5.285 1 97.62 124 LEU B C 1
ATOM 3230 O O . LEU B 1 124 ? -8.07 6.285 5.508 1 97.62 124 LEU B O 1
ATOM 3234 N N . THR B 1 125 ? -7.32 4.203 5.66 1 96.38 125 THR B N 1
ATOM 3235 C CA . THR B 1 125 ? -6.074 4.605 6.309 1 96.38 125 THR B CA 1
ATOM 3236 C C . THR B 1 125 ? -4.926 4.625 5.309 1 96.38 125 THR B C 1
ATOM 3238 O O . THR B 1 125 ? -3.762 4.762 5.695 1 96.38 125 THR B O 1
ATOM 3241 N N . SER B 1 126 ? -5.195 4.352 4.031 1 96.06 126 SER B N 1
ATOM 3242 C CA . SER B 1 126 ? -4.293 4.445 2.889 1 96.06 126 SER B CA 1
ATOM 3243 C C . SER B 1 126 ? -3.176 3.41 2.979 1 96.06 126 SER B C 1
ATOM 3245 O O . SER B 1 126 ? -2.053 3.662 2.539 1 96.06 126 SER B O 1
ATOM 3247 N N . ILE B 1 127 ? -3.268 2.355 3.646 1 96 127 ILE B N 1
ATOM 3248 C CA . ILE B 1 127 ? -2.268 1.298 3.752 1 96 127 ILE B CA 1
ATOM 3249 C C . ILE B 1 127 ? -2.303 0.427 2.498 1 96 127 ILE B C 1
ATOM 3251 O O . ILE B 1 127 ? -1.271 0.196 1.865 1 96 127 ILE B O 1
ATOM 3255 N N . GLY B 1 128 ? -3.33 -0.088 1.997 1 93.81 128 GLY B N 1
ATOM 3256 C CA . GLY B 1 128 ? -3.559 -0.84 0.773 1 93.81 128 GLY B CA 1
ATOM 3257 C C . GLY B 1 128 ? -2.734 -2.111 0.692 1 93.81 128 GLY B C 1
ATOM 3258 O O . GLY B 1 128 ? -1.891 -2.256 -0.194 1 93.81 128 GLY B O 1
ATOM 3259 N N . TYR B 1 129 ? -2.988 -3.123 1.415 1 93.5 129 TYR B N 1
ATOM 3260 C CA . TYR B 1 129 ? -2.236 -4.375 1.422 1 93.5 129 TYR B CA 1
ATOM 3261 C C . TYR B 1 129 ? -2.365 -5.094 0.085 1 93.5 129 TYR B C 1
ATOM 3263 O O . TYR B 1 129 ? -1.487 -5.871 -0.295 1 93.5 129 TYR B O 1
ATOM 3271 N N . GLY B 1 130 ? -3.508 -4.969 -0.564 1 92.31 130 GLY B N 1
ATOM 3272 C CA . GLY B 1 130 ? -3.717 -5.582 -1.866 1 92.31 130 GLY B CA 1
ATOM 3273 C C . GLY B 1 130 ? -4.188 -7.02 -1.777 1 92.31 130 GLY B C 1
ATOM 3274 O O . GLY B 1 130 ? -4.297 -7.707 -2.795 1 92.31 130 GLY B O 1
ATOM 3275 N N . ASN B 1 131 ? -4.402 -7.559 -0.544 1 89.56 131 ASN B N 1
ATOM 3276 C CA . ASN B 1 131 ? -4.914 -8.914 -0.385 1 89.56 131 ASN B CA 1
ATOM 3277 C C . ASN B 1 131 ? -6.359 -9.031 -0.865 1 89.56 131 ASN B C 1
ATOM 3279 O O . ASN B 1 131 ? -6.742 -10.039 -1.461 1 89.56 131 ASN B O 1
ATOM 3283 N N . LEU B 1 132 ? -7.129 -8.109 -0.594 1 92.06 132 LEU B N 1
ATOM 3284 C CA . LEU B 1 132 ? -8.477 -7.938 -1.125 1 92.06 132 LEU B CA 1
ATOM 3285 C C . LEU B 1 132 ? -8.562 -6.68 -1.985 1 92.06 132 LEU B C 1
ATOM 3287 O O . LEU B 1 132 ? -8.141 -5.602 -1.563 1 92.06 132 LEU B O 1
ATOM 3291 N N . ILE B 1 133 ? -8.961 -6.898 -3.197 1 93.69 133 ILE B N 1
ATOM 3292 C CA . ILE B 1 133 ? -9.039 -5.766 -4.117 1 93.69 133 ILE B CA 1
ATOM 3293 C C . ILE B 1 133 ? -10.359 -5.816 -4.883 1 93.69 133 ILE B C 1
ATOM 3295 O O . ILE B 1 133 ? -10.898 -6.895 -5.133 1 93.69 133 ILE B O 1
ATOM 3299 N N . PRO B 1 134 ? -10.867 -4.703 -5.215 1 95 134 PRO B N 1
ATOM 3300 C CA . PRO B 1 134 ? -12.039 -4.715 -6.098 1 95 134 PRO B CA 1
ATOM 3301 C C . PRO B 1 134 ? -11.719 -5.227 -7.5 1 95 134 PRO B C 1
ATOM 3303 O O . PRO B 1 134 ? -10.773 -4.742 -8.133 1 95 134 PRO B O 1
ATOM 3306 N N . ILE B 1 135 ? -12.484 -6.148 -7.914 1 93.44 135 ILE B N 1
ATOM 3307 C CA . ILE B 1 135 ? -12.188 -6.734 -9.219 1 93.44 135 ILE B CA 1
ATOM 3308 C C . ILE B 1 135 ? -13.312 -6.398 -10.203 1 93.44 135 ILE B C 1
ATOM 3310 O O . ILE B 1 135 ? -13.094 -6.367 -11.414 1 93.44 135 ILE B O 1
ATOM 3314 N N . SER B 1 136 ? -14.492 -6.109 -9.688 1 94.75 136 SER B N 1
ATOM 3315 C CA . SER B 1 136 ? -15.625 -5.781 -10.547 1 94.75 136 SER B CA 1
ATOM 3316 C C . SER B 1 136 ? -15.594 -4.312 -10.961 1 94.75 136 SER B C 1
ATOM 3318 O O . SER B 1 136 ? -14.977 -3.486 -10.289 1 94.75 136 SER B O 1
ATOM 3320 N N . THR B 1 137 ? -16.266 -3.998 -12.109 1 95.5 137 THR B N 1
ATOM 3321 C CA . THR B 1 137 ? -16.375 -2.619 -12.57 1 95.5 137 THR B CA 1
ATOM 3322 C C . THR B 1 137 ? -17.078 -1.756 -11.531 1 95.5 137 THR B C 1
ATOM 3324 O O . THR B 1 137 ? -16.625 -0.653 -11.219 1 95.5 137 THR B O 1
ATOM 3327 N N . GLY B 1 138 ? -18.156 -2.318 -11.023 1 96.31 138 GLY B N 1
ATOM 3328 C CA . GLY B 1 138 ? -18.875 -1.602 -9.984 1 96.31 138 GLY B CA 1
ATOM 3329 C C . GLY B 1 138 ? -18.047 -1.389 -8.727 1 96.31 138 GLY B C 1
ATOM 3330 O O . GLY B 1 138 ? -18.141 -0.332 -8.094 1 96.31 138 GLY B O 1
ATOM 3331 N N . GLY B 1 139 ? -17.281 -2.42 -8.336 1 97.06 139 GLY B N 1
ATOM 3332 C CA . GLY B 1 139 ? -16.422 -2.311 -7.168 1 97.06 139 GLY B CA 1
ATOM 3333 C C . GLY B 1 139 ? -15.344 -1.25 -7.316 1 97.06 139 GLY B C 1
ATOM 3334 O O . GLY B 1 139 ? -15.07 -0.498 -6.375 1 97.06 139 GLY B O 1
ATOM 3335 N N . LYS B 1 140 ? -14.773 -1.126 -8.508 1 96.69 140 LYS B N 1
ATOM 3336 C CA . LYS B 1 140 ? -13.734 -0.126 -8.766 1 96.69 140 LYS B CA 1
ATOM 3337 C C . LYS B 1 140 ? -14.32 1.285 -8.727 1 96.69 140 LYS B C 1
ATOM 3339 O O . LYS B 1 140 ? -13.719 2.193 -8.141 1 96.69 140 LYS B O 1
ATOM 3344 N N . ILE B 1 141 ? -15.43 1.464 -9.336 1 97 141 ILE B N 1
ATOM 3345 C CA . ILE B 1 141 ? -16.109 2.76 -9.328 1 97 141 ILE B CA 1
ATOM 3346 C C . ILE B 1 141 ? -16.453 3.152 -7.898 1 97 141 ILE B C 1
ATOM 3348 O O . ILE B 1 141 ? -16.203 4.285 -7.48 1 97 141 ILE B O 1
ATOM 3352 N N . PHE B 1 142 ? -17.047 2.223 -7.203 1 97.81 142 PHE B N 1
ATOM 3353 C CA . PHE B 1 142 ? -17.406 2.482 -5.816 1 97.81 142 PHE B CA 1
ATOM 3354 C C . PHE B 1 142 ? -16.172 2.814 -4.984 1 97.81 142 PHE B C 1
ATOM 3356 O O . PHE B 1 142 ? -16.203 3.717 -4.145 1 97.81 142 PHE B O 1
ATOM 3363 N N . CYS B 1 143 ? -15.109 2.07 -5.184 1 97.38 143 CYS B N 1
ATOM 3364 C CA . CYS B 1 143 ? -13.883 2.293 -4.434 1 97.38 143 CYS B CA 1
ATOM 3365 C C . CYS B 1 143 ? -13.367 3.713 -4.637 1 97.38 143 CYS B C 1
ATOM 3367 O O . CYS B 1 143 ? -12.922 4.355 -3.688 1 97.38 143 CYS B O 1
ATOM 3369 N N . VAL B 1 144 ? -13.484 4.191 -5.871 1 95.06 144 VAL B N 1
ATOM 3370 C CA . VAL B 1 144 ? -13.039 5.539 -6.207 1 95.06 144 VAL B CA 1
ATOM 3371 C C . VAL B 1 144 ? -13.844 6.562 -5.41 1 95.06 144 VAL B C 1
ATOM 3373 O O . VAL B 1 144 ? -13.273 7.398 -4.707 1 95.06 144 VAL B O 1
ATOM 3376 N N . GLY B 1 145 ? -15.125 6.473 -5.469 1 95.31 145 GLY B N 1
ATOM 3377 C CA . GLY B 1 145 ? -15.977 7.379 -4.719 1 95.31 145 GLY B CA 1
ATOM 3378 C C . GLY B 1 145 ? -15.82 7.242 -3.217 1 95.31 145 GLY B C 1
ATOM 3379 O O . GLY B 1 145 ? -15.773 8.242 -2.498 1 95.31 145 GLY B O 1
ATOM 3380 N N . TYR B 1 146 ? -15.719 6.012 -2.766 1 97.12 146 TYR B N 1
ATOM 3381 C CA . TYR B 1 146 ? -15.586 5.68 -1.353 1 97.12 146 TYR B CA 1
ATOM 3382 C C . TYR B 1 146 ? -14.305 6.273 -0.768 1 97.12 146 TYR B C 1
ATOM 3384 O O . TYR B 1 146 ? -14.32 6.824 0.337 1 97.12 146 TYR B O 1
ATOM 3392 N N . ALA B 1 147 ? -13.273 6.219 -1.552 1 95.69 147 ALA B N 1
ATOM 3393 C CA . ALA B 1 147 ? -11.969 6.672 -1.074 1 95.69 147 ALA B CA 1
ATOM 3394 C C . ALA B 1 147 ? -11.891 8.195 -1.039 1 95.69 147 ALA B C 1
ATOM 3396 O O . ALA B 1 147 ? -11.305 8.773 -0.121 1 95.69 147 ALA B O 1
ATOM 3397 N N . ILE B 1 148 ? -12.453 8.859 -1.98 1 92.31 148 ILE B N 1
ATOM 3398 C CA . ILE B 1 148 ? -12.391 10.312 -2.111 1 92.31 148 ILE B CA 1
ATOM 3399 C C . ILE B 1 148 ? -12.953 10.969 -0.856 1 92.31 148 ILE B C 1
ATOM 3401 O O . ILE B 1 148 ? -12.406 11.953 -0.359 1 92.31 148 ILE B O 1
ATOM 3405 N N . PHE B 1 149 ? -13.961 10.352 -0.276 1 92 149 PHE B N 1
ATOM 3406 C CA . PHE B 1 149 ? -14.609 10.953 0.879 1 92 149 PHE B CA 1
ATOM 3407 C C . PHE B 1 149 ? -14.117 10.32 2.174 1 92 149 PHE B C 1
ATOM 3409 O O . PHE B 1 149 ? -13.969 11 3.189 1 92 149 PHE B O 1
ATOM 3416 N N . GLY B 1 150 ? -13.914 9.125 2.098 1 95.69 150 GLY B N 1
ATOM 3417 C CA . GLY B 1 150 ? -13.594 8.383 3.309 1 95.69 150 GLY B CA 1
ATOM 3418 C C . GLY B 1 150 ? -12.195 8.656 3.826 1 95.69 150 GLY B C 1
ATOM 3419 O O . GLY B 1 150 ? -11.984 8.734 5.039 1 95.69 150 GLY B O 1
ATOM 3420 N N . ILE B 1 151 ? -11.219 8.773 2.941 1 94.06 151 ILE B N 1
ATOM 3421 C CA . ILE B 1 151 ? -9.836 8.922 3.365 1 94.06 151 ILE B CA 1
ATOM 3422 C C . ILE B 1 151 ? -9.648 10.258 4.078 1 94.06 151 ILE B C 1
ATOM 3424 O O . ILE B 1 151 ? -9.156 10.305 5.211 1 94.06 151 ILE B O 1
ATOM 3428 N N . PRO B 1 152 ? -10.117 11.391 3.51 1 89.31 152 PRO B N 1
ATOM 3429 C CA . PRO B 1 152 ? -10.016 12.656 4.25 1 89.31 152 PRO B CA 1
ATOM 3430 C C . PRO B 1 152 ? -10.742 12.609 5.59 1 89.31 152 PRO B C 1
ATOM 3432 O O . PRO B 1 152 ? -10.234 13.141 6.586 1 89.31 152 PRO B O 1
ATOM 3435 N N . LEU B 1 153 ? -11.883 12.039 5.605 1 91.69 153 LEU B N 1
ATOM 3436 C CA . LEU B 1 153 ? -12.625 11.906 6.855 1 91.69 153 LEU B CA 1
ATOM 3437 C C . LEU B 1 153 ? -11.797 11.172 7.902 1 91.69 153 LEU B C 1
ATOM 3439 O O . LEU B 1 153 ? -11.711 11.617 9.055 1 91.69 153 LEU B O 1
ATOM 3443 N N . THR B 1 154 ? -11.227 10.109 7.551 1 94.56 154 THR B N 1
ATOM 3444 C CA . THR B 1 154 ? -10.453 9.281 8.477 1 94.56 154 THR B CA 1
ATOM 3445 C C . THR B 1 154 ? -9.188 10.016 8.922 1 94.56 154 THR B C 1
ATOM 3447 O O . THR B 1 154 ? -8.82 9.969 10.094 1 94.56 154 THR B O 1
ATOM 3450 N N . LEU B 1 155 ? -8.562 10.656 7.965 1 90.75 155 LEU B N 1
ATOM 3451 C CA . LEU B 1 155 ? -7.352 11.391 8.289 1 90.75 155 LEU B CA 1
ATOM 3452 C C . LEU B 1 155 ? -7.641 12.5 9.297 1 90.75 155 LEU B C 1
ATOM 3454 O O . LEU B 1 155 ? -6.859 12.727 10.227 1 90.75 155 LEU B O 1
ATOM 3458 N N . VAL B 1 156 ? -8.711 13.188 9.086 1 88 156 VAL B N 1
ATOM 3459 C CA . VAL B 1 156 ? -9.109 14.242 10.008 1 88 156 VAL B CA 1
ATOM 3460 C C . VAL B 1 156 ? -9.414 13.641 11.383 1 88 156 VAL B C 1
ATOM 3462 O O . VAL B 1 156 ? -9.062 14.219 12.414 1 88 156 VAL B O 1
ATOM 3465 N N . THR B 1 157 ? -10.086 12.594 11.375 1 92 157 THR B N 1
ATOM 3466 C CA . THR B 1 157 ? -10.414 11.922 12.625 1 92 157 THR B CA 1
ATOM 3467 C C . THR B 1 157 ? -9.148 11.516 13.375 1 92 157 THR B C 1
ATOM 3469 O O . THR B 1 157 ? -9.023 11.742 14.578 1 92 157 THR B O 1
ATOM 3472 N N . ILE B 1 158 ? -8.211 10.945 12.664 1 92.88 158 ILE B N 1
ATOM 3473 C CA . ILE B 1 158 ? -6.957 10.508 13.266 1 92.88 158 ILE B CA 1
ATOM 3474 C C . ILE B 1 158 ? -6.188 11.719 13.797 1 92.88 158 ILE B C 1
ATOM 3476 O O . ILE B 1 158 ? -5.656 11.68 14.914 1 92.88 158 ILE B O 1
ATOM 3480 N N . ALA B 1 159 ? -6.16 12.734 13.023 1 87.38 159 ALA B N 1
ATOM 3481 C CA . ALA B 1 159 ? -5.477 13.953 13.445 1 87.38 159 ALA B CA 1
ATOM 3482 C C . ALA B 1 159 ? -6.113 14.539 14.703 1 87.38 159 ALA B C 1
ATOM 3484 O O . ALA B 1 159 ? -5.41 15.008 15.602 1 87.38 159 ALA B O 1
ATOM 3485 N N . ASP B 1 160 ? -7.402 14.555 14.664 1 87.44 160 ASP B N 1
ATOM 3486 C CA . ASP B 1 160 ? -8.148 15.055 15.812 1 87.44 160 ASP B CA 1
ATOM 3487 C C . ASP B 1 160 ? -7.844 14.242 17.062 1 87.44 160 ASP B C 1
ATOM 3489 O O . ASP B 1 160 ? -7.645 14.797 18.141 1 87.44 160 ASP B O 1
ATOM 3493 N N . LEU B 1 161 ? -7.789 13.016 17 1 91.12 161 LEU B N 1
ATOM 3494 C CA . LEU B 1 161 ? -7.496 12.141 18.125 1 91.12 161 LEU B CA 1
ATOM 3495 C C . LEU B 1 161 ? -6.047 12.289 18.578 1 91.12 161 LEU B C 1
ATOM 3497 O O . LEU B 1 161 ? -5.75 12.203 19.766 1 91.12 161 LEU B O 1
ATOM 3501 N N . ALA B 1 162 ? -5.176 12.414 17.594 1 89.56 162 ALA B N 1
ATOM 3502 C CA . ALA B 1 162 ? -3.771 12.633 17.922 1 89.56 162 ALA B CA 1
ATOM 3503 C C . ALA B 1 162 ? -3.6 13.906 18.75 1 89.56 162 ALA B C 1
ATOM 3505 O O . ALA B 1 162 ? -2.84 13.922 19.734 1 89.56 162 ALA B O 1
ATOM 3506 N N . LYS B 1 163 ? -4.27 14.914 18.328 1 84.25 163 LYS B N 1
ATOM 3507 C CA . LYS B 1 163 ? -4.23 16.172 19.078 1 84.25 163 LYS B CA 1
ATOM 3508 C C . LYS B 1 163 ? -4.793 15.984 20.484 1 84.25 163 LYS B C 1
ATOM 3510 O O . LYS B 1 163 ? -4.27 16.547 21.453 1 84.25 163 LYS B O 1
ATOM 3515 N N . PHE B 1 164 ? -5.836 15.266 20.516 1 84.06 164 PHE B N 1
ATOM 3516 C CA . PHE B 1 164 ? -6.453 14.977 21.812 1 84.06 164 PHE B CA 1
ATOM 3517 C C . PHE B 1 164 ? -5.465 14.273 22.734 1 84.06 164 PHE B C 1
ATOM 3519 O O . PHE B 1 164 ? -5.344 14.633 23.906 1 84.06 164 PHE B O 1
ATOM 3526 N N . VAL B 1 165 ? -4.801 13.328 22.25 1 85.38 165 VAL B N 1
ATOM 3527 C CA . VAL B 1 165 ? -3.82 12.578 23.031 1 85.38 165 VAL B CA 1
ATOM 3528 C C . VAL B 1 165 ? -2.652 13.484 23.406 1 85.38 165 VAL B C 1
ATOM 3530 O O . VAL B 1 165 ? -2.133 13.414 24.531 1 85.38 165 VAL B O 1
ATOM 3533 N N . ALA B 1 166 ? -2.225 14.281 22.531 1 82.94 166 ALA B N 1
ATOM 3534 C CA . ALA B 1 166 ? -1.151 15.234 22.781 1 82.94 166 ALA B CA 1
ATOM 3535 C C . ALA B 1 166 ? -1.509 16.156 23.953 1 82.94 166 ALA B C 1
ATOM 3537 O O . ALA B 1 166 ? -0.671 16.438 24.812 1 82.94 166 ALA B O 1
ATOM 3538 N N . ASP B 1 167 ? -2.688 16.641 23.875 1 77.88 167 ASP B N 1
ATOM 3539 C CA . ASP B 1 167 ? -3.158 17.547 24.922 1 77.88 167 ASP B CA 1
ATOM 3540 C C . ASP B 1 167 ? -3.211 16.859 26.281 1 77.88 167 ASP B C 1
ATOM 3542 O O . ASP B 1 167 ? -3.002 17.5 27.312 1 77.88 167 ASP B O 1
ATOM 3546 N N . MET B 1 168 ? -3.498 15.664 26.203 1 77.56 168 MET B N 1
ATOM 3547 C CA . MET B 1 168 ? -3.551 14.891 27.438 1 77.56 168 MET B CA 1
ATOM 3548 C C . MET B 1 168 ? -2.148 14.648 27.984 1 77.56 168 MET B C 1
ATOM 3550 O O . MET B 1 168 ? -1.958 14.586 29.203 1 77.56 168 MET B O 1
ATOM 3554 N N . LEU B 1 169 ? -1.27 14.398 27.047 1 71.5 169 LEU B N 1
ATOM 3555 C CA . LEU B 1 169 ? 0.104 14.141 27.453 1 71.5 169 LEU B CA 1
ATOM 3556 C C . LEU B 1 169 ? 0.817 15.43 27.828 1 71.5 169 LEU B C 1
ATOM 3558 O O . LEU B 1 169 ? 1.775 15.414 28.609 1 71.5 169 LEU B O 1
ATOM 3562 N N . ILE B 1 170 ? 0.655 16.578 26.969 1 60.62 170 ILE B N 1
ATOM 3563 C CA . ILE B 1 170 ? 1.291 17.875 27.188 1 60.62 170 ILE B CA 1
ATOM 3564 C C . ILE B 1 170 ? 0.887 18.422 28.562 1 60.62 170 ILE B C 1
ATOM 3566 O O . ILE B 1 170 ? -0.296 18.641 28.828 1 60.62 170 ILE B O 1
ATOM 3570 N N . MET B 1 171 ? 1.66 18.031 29.469 1 52.56 171 MET B N 1
ATOM 3571 C CA . MET B 1 171 ? 1.737 18.844 30.672 1 52.56 171 MET B CA 1
ATOM 3572 C C . MET B 1 171 ? 1.821 20.328 30.312 1 52.56 171 MET B C 1
ATOM 3574 O O . MET B 1 171 ? 2.066 20.688 29.156 1 52.56 171 MET B O 1
ATOM 3578 N N . ASP B 1 172 ? 2.338 21.312 31.109 1 44.31 172 ASP B N 1
ATOM 3579 C CA . ASP B 1 172 ? 2.354 22.781 31.062 1 44.31 172 ASP B CA 1
ATOM 3580 C C . ASP B 1 172 ? 2.83 23.281 29.703 1 44.31 172 ASP B C 1
ATOM 3582 O O . ASP B 1 172 ? 3.961 23 29.297 1 44.31 172 ASP B O 1
ATOM 3586 N N . PRO B 1 173 ? 1.847 23.453 28.812 1 45.19 173 PRO B N 1
ATOM 3587 C CA . PRO B 1 173 ? 2.154 24.031 27.484 1 45.19 173 PRO B CA 1
ATOM 3588 C C . PRO B 1 173 ? 3.35 24.969 27.516 1 45.19 173 PRO B C 1
ATOM 3590 O O . PRO B 1 173 ? 3.861 25.359 26.469 1 45.19 173 PRO B O 1
ATOM 3593 N N . THR B 1 174 ? 3.371 25.688 28.594 1 42.59 174 THR B N 1
ATOM 3594 C CA . THR B 1 174 ? 4.383 26.734 28.703 1 42.59 174 THR B CA 1
ATOM 3595 C C . THR B 1 174 ? 5.785 26.141 28.641 1 42.59 174 THR B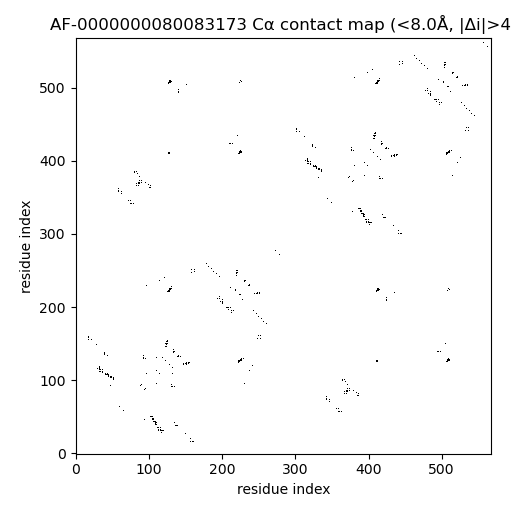 C 1
ATOM 3597 O O . THR B 1 174 ? 6.773 26.859 28.516 1 42.59 174 THR B O 1
ATOM 3600 N N . GLU B 1 175 ? 6 25.078 29.406 1 46.25 175 GLU B N 1
ATOM 3601 C CA . GLU B 1 175 ? 7.387 24.641 29.562 1 46.25 175 GLU B CA 1
ATOM 3602 C C . GLU B 1 175 ? 7.855 23.844 28.344 1 46.25 175 GLU B C 1
ATOM 3604 O O . GLU B 1 175 ? 7.223 22.859 27.953 1 46.25 175 GLU B O 1
ATOM 3609 N N . ASP B 1 176 ? 8.469 24.391 27.391 1 46.94 176 ASP B N 1
ATOM 3610 C CA . ASP B 1 176 ? 9.039 24.328 26.047 1 46.94 176 ASP B CA 1
ATOM 3611 C C . ASP B 1 176 ? 9.727 23 25.797 1 46.94 176 ASP B C 1
ATOM 3613 O O . ASP B 1 176 ? 10.461 22.844 24.812 1 46.94 176 ASP B O 1
ATOM 3617 N N . PRO B 1 177 ? 10.383 22.141 26.625 1 55.12 177 PRO B N 1
ATOM 3618 C CA . PRO B 1 177 ? 11.508 21.531 25.922 1 55.12 177 PRO B CA 1
ATOM 3619 C C . PRO B 1 177 ? 11.055 20.547 24.844 1 55.12 177 PRO B C 1
ATOM 3621 O O . PRO B 1 177 ? 10.461 19.516 25.141 1 55.12 177 PRO B O 1
ATOM 3624 N N . LYS B 1 178 ? 10.75 21.094 23.516 1 60.94 178 LYS B N 1
ATOM 3625 C CA . LYS B 1 178 ? 10.273 20.484 22.266 1 60.94 178 LYS B CA 1
ATOM 3626 C C . LYS B 1 178 ? 10.969 19.156 22 1 60.94 178 LYS B C 1
ATOM 3628 O O . LYS B 1 178 ? 10.328 18.172 21.609 1 60.94 178 LYS B O 1
ATOM 3633 N N . THR B 1 179 ? 12.133 18.984 22.625 1 67.25 179 THR B N 1
ATOM 3634 C CA . THR B 1 179 ? 12.922 17.781 22.344 1 67.25 179 THR B CA 1
ATOM 3635 C C . THR B 1 179 ? 12.508 16.625 23.25 1 67.25 179 THR B C 1
ATOM 3637 O O . THR B 1 179 ? 12.422 15.484 22.812 1 67.25 179 THR B O 1
ATOM 3640 N N . GLY B 1 180 ? 12.195 16.922 24.453 1 75.12 180 GLY B N 1
ATOM 3641 C CA . GLY B 1 180 ? 11.789 15.883 25.375 1 75.12 180 GLY B CA 1
ATOM 3642 C C . GLY B 1 180 ? 10.477 15.227 24.984 1 75.12 180 GLY B C 1
ATOM 3643 O O . GLY B 1 180 ? 10.352 14 25.062 1 75.12 180 GLY B O 1
ATOM 3644 N N . ARG B 1 181 ? 9.609 16 24.484 1 77.56 181 ARG B N 1
ATOM 3645 C CA . ARG B 1 181 ? 8.312 15.477 24.078 1 77.56 181 ARG B CA 1
ATOM 3646 C C . ARG B 1 181 ? 8.453 14.602 22.828 1 77.56 181 ARG B C 1
ATOM 3648 O O . ARG B 1 181 ? 7.797 13.57 22.719 1 77.56 181 ARG B O 1
ATOM 3655 N N . GLN B 1 182 ? 9.242 15.086 21.969 1 80.19 182 GLN B N 1
ATOM 3656 C CA . GLN B 1 182 ? 9.484 14.32 20.75 1 80.19 182 GLN B CA 1
ATOM 3657 C C . GLN B 1 182 ? 10.047 12.938 21.062 1 80.19 182 GLN B C 1
ATOM 3659 O O . GLN B 1 182 ? 9.602 11.938 20.5 1 80.19 182 GLN B O 1
ATOM 3664 N N . LEU B 1 183 ? 10.961 12.945 21.938 1 83.56 183 LEU B N 1
ATOM 3665 C CA . LEU B 1 183 ? 11.586 11.68 22.328 1 83.56 183 LEU B CA 1
ATOM 3666 C C . LEU B 1 183 ? 10.57 10.766 23 1 83.56 183 LEU B C 1
ATOM 3668 O O . LEU B 1 183 ? 10.57 9.555 22.766 1 83.56 183 LEU B O 1
ATOM 3672 N N . LEU B 1 184 ? 9.781 11.297 23.781 1 86.19 184 LEU B N 1
ATOM 3673 C CA . LEU B 1 184 ? 8.789 10.508 24.5 1 86.19 184 LEU B CA 1
ATOM 3674 C C . LEU B 1 184 ? 7.812 9.852 23.531 1 86.19 184 LEU B C 1
ATOM 3676 O O . LEU B 1 184 ? 7.504 8.664 23.656 1 86.19 184 LEU B O 1
ATOM 3680 N N . VAL B 1 185 ? 7.301 10.641 22.609 1 87.12 185 VAL B N 1
ATOM 3681 C CA . VAL B 1 185 ? 6.34 10.133 21.641 1 87.12 185 VAL B CA 1
ATOM 3682 C C . VAL B 1 185 ? 6.988 9.031 20.797 1 87.12 185 VAL B C 1
ATOM 3684 O O . VAL B 1 185 ? 6.359 8.016 20.5 1 87.12 185 VAL B O 1
ATOM 3687 N N . LEU B 1 186 ? 8.195 9.219 20.484 1 88.56 186 LEU B N 1
ATOM 3688 C CA . LEU B 1 186 ? 8.922 8.242 19.672 1 88.56 186 LEU B CA 1
ATOM 3689 C C . LEU B 1 186 ? 9.133 6.949 20.453 1 88.56 186 LEU B C 1
ATOM 3691 O O . LEU B 1 186 ? 9.023 5.855 19.891 1 88.56 186 LEU B O 1
ATOM 3695 N N . VAL B 1 187 ? 9.422 7.094 21.719 1 91.06 187 VAL B N 1
ATOM 3696 C CA . VAL B 1 187 ? 9.609 5.93 22.578 1 91.06 187 VAL B CA 1
ATOM 3697 C C . VAL B 1 187 ? 8.289 5.168 22.719 1 91.06 187 VAL B C 1
ATOM 3699 O O . VAL B 1 187 ? 8.266 3.938 22.672 1 91.06 187 VAL B O 1
ATOM 3702 N N . PHE B 1 188 ? 7.191 5.918 22.828 1 91.88 188 PHE B N 1
ATOM 3703 C CA . PHE B 1 188 ? 5.879 5.297 22.922 1 91.88 188 PHE B CA 1
ATOM 3704 C C . PHE B 1 188 ? 5.535 4.566 21.625 1 91.88 188 PHE B C 1
ATOM 3706 O O . PHE B 1 188 ? 4.977 3.469 21.656 1 91.88 188 PHE B O 1
ATOM 3713 N N . LEU B 1 189 ? 5.84 5.223 20.562 1 93.62 189 LEU B N 1
ATOM 3714 C CA . LEU B 1 189 ? 5.566 4.609 19.266 1 93.62 189 LEU B CA 1
ATOM 3715 C C . LEU B 1 189 ? 6.402 3.346 19.078 1 93.62 189 LEU B C 1
ATOM 3717 O O . LEU B 1 189 ? 5.887 2.314 18.641 1 93.62 189 LEU B O 1
ATOM 3721 N N . LEU B 1 190 ? 7.625 3.406 19.438 1 93.88 190 LEU B N 1
ATOM 3722 C CA . LEU B 1 190 ? 8.508 2.254 19.312 1 93.88 190 LEU B CA 1
ATOM 3723 C C . LEU B 1 190 ? 8.078 1.133 20.266 1 93.88 190 LEU B C 1
ATOM 3725 O O . LEU B 1 190 ? 8.125 -0.044 19.891 1 93.88 190 LEU B O 1
ATOM 3729 N N . GLY B 1 191 ? 7.785 1.491 21.469 1 96.06 191 GLY B N 1
ATOM 3730 C CA . GLY B 1 191 ? 7.258 0.506 22.406 1 96.06 191 GLY B CA 1
ATOM 3731 C C . GLY B 1 191 ? 5.996 -0.172 21.906 1 96.06 191 GLY B C 1
ATOM 3732 O O . GLY B 1 191 ? 5.867 -1.396 21.984 1 96.06 191 GLY B O 1
ATOM 3733 N N . TYR B 1 192 ? 5.102 0.669 21.406 1 96.75 192 TYR B N 1
ATOM 3734 C CA . TYR B 1 192 ? 3.859 0.138 20.859 1 96.75 192 TYR B CA 1
ATOM 3735 C C . TYR B 1 192 ? 4.141 -0.827 19.703 1 96.75 192 TYR B C 1
ATOM 3737 O O . TYR B 1 192 ? 3.537 -1.898 19.625 1 96.75 192 TYR B O 1
ATOM 3745 N N . MET B 1 193 ? 5.012 -0.462 18.859 1 96.25 193 MET B N 1
ATOM 3746 C CA . MET B 1 193 ? 5.367 -1.303 17.719 1 96.25 193 MET B CA 1
ATOM 3747 C C . MET B 1 193 ? 6.016 -2.604 18.188 1 96.25 193 MET B C 1
ATOM 3749 O O . MET B 1 193 ? 5.762 -3.666 17.609 1 96.25 193 MET B O 1
ATOM 3753 N N . THR B 1 194 ? 6.848 -2.553 19.203 1 96.62 194 THR B N 1
ATOM 3754 C CA . THR B 1 194 ? 7.539 -3.732 19.719 1 96.62 194 THR B CA 1
ATOM 3755 C C . THR B 1 194 ? 6.551 -4.703 20.359 1 96.62 194 THR B C 1
ATOM 3757 O O . THR B 1 194 ? 6.602 -5.91 20.094 1 96.62 194 THR B O 1
ATOM 3760 N N . ILE B 1 195 ? 5.664 -4.199 21.141 1 97 195 ILE B N 1
ATOM 3761 C CA . ILE B 1 195 ? 4.652 -5.035 21.781 1 97 195 ILE B CA 1
ATOM 3762 C C . ILE B 1 195 ? 3.775 -5.688 20.703 1 97 195 ILE B C 1
ATOM 3764 O O . ILE B 1 195 ? 3.514 -6.891 20.766 1 97 195 ILE B O 1
ATOM 3768 N N . SER B 1 196 ? 3.375 -4.887 19.766 1 96.69 196 SER B N 1
ATOM 3769 C CA . SER B 1 196 ? 2.549 -5.422 18.688 1 96.69 196 SER B CA 1
ATOM 3770 C C . SER B 1 196 ? 3.303 -6.484 17.891 1 96.69 196 SER B C 1
ATOM 3772 O O . SER B 1 196 ? 2.725 -7.5 17.516 1 96.69 196 SER B O 1
ATOM 3774 N N . ALA B 1 197 ? 4.57 -6.203 17.641 1 96.81 197 ALA B N 1
ATOM 3775 C CA . ALA B 1 197 ? 5.387 -7.164 16.906 1 96.81 197 ALA B CA 1
ATOM 3776 C C . ALA B 1 197 ? 5.484 -8.492 17.656 1 96.81 197 ALA B C 1
ATOM 3778 O O . ALA B 1 197 ? 5.457 -9.562 17.047 1 96.81 197 ALA B O 1
ATOM 3779 N N . CYS B 1 198 ? 5.59 -8.438 18.953 1 96.38 198 CYS B N 1
ATOM 3780 C CA . CYS B 1 198 ? 5.613 -9.656 19.766 1 96.38 198 CYS B CA 1
ATOM 3781 C C . CYS B 1 198 ? 4.305 -10.422 19.625 1 96.38 198 CYS B C 1
ATOM 3783 O O . CYS B 1 198 ? 4.312 -11.648 19.453 1 96.38 198 CYS B O 1
ATOM 3785 N N . VAL B 1 199 ? 3.232 -9.734 19.672 1 94.88 199 VAL B N 1
ATOM 3786 C CA . VAL B 1 199 ? 1.917 -10.359 19.547 1 94.88 199 VAL B CA 1
ATOM 3787 C C . VAL B 1 199 ? 1.771 -11.008 18.172 1 94.88 199 VAL B C 1
ATOM 3789 O O . VAL B 1 199 ? 1.324 -12.148 18.062 1 94.88 199 VAL B O 1
ATOM 3792 N N . TYR B 1 200 ? 2.203 -10.297 17.094 1 95.31 200 TYR B N 1
ATOM 3793 C CA . TYR B 1 200 ? 2.092 -10.844 15.742 1 95.31 200 TYR B CA 1
ATOM 3794 C C . TYR B 1 200 ? 3.004 -12.047 15.57 1 95.31 200 TYR B C 1
ATOM 3796 O O . TYR B 1 200 ? 2.67 -12.984 14.844 1 95.31 200 TYR B O 1
ATOM 3804 N N . THR B 1 201 ? 4.152 -12.031 16.219 1 95.19 201 THR B N 1
ATOM 3805 C CA . THR B 1 201 ? 5.074 -13.156 16.141 1 95.19 201 THR B CA 1
ATOM 3806 C C . THR B 1 201 ? 4.465 -14.406 16.766 1 95.19 201 THR B C 1
ATOM 3808 O O . THR B 1 201 ? 4.664 -15.516 16.281 1 95.19 201 THR B O 1
ATOM 3811 N N . ILE B 1 202 ? 3.699 -14.234 17.828 1 93.12 202 ILE B N 1
ATOM 3812 C CA . ILE B 1 202 ? 3.072 -15.352 18.531 1 93.12 202 ILE B CA 1
ATOM 3813 C C . ILE B 1 202 ? 1.877 -15.859 17.734 1 93.12 202 ILE B C 1
ATOM 3815 O O . ILE B 1 202 ? 1.657 -17.062 17.641 1 93.12 202 ILE B O 1
ATOM 3819 N N . LEU B 1 203 ? 1.165 -15 17.047 1 91 203 LEU B N 1
ATOM 3820 C CA . LEU B 1 203 ? -0.09 -15.359 16.391 1 91 203 LEU B CA 1
ATOM 3821 C C . LEU B 1 203 ? 0.152 -15.812 14.961 1 91 203 LEU B C 1
ATOM 3823 O O . LEU B 1 203 ? -0.696 -16.484 14.367 1 91 203 LEU B O 1
ATOM 3827 N N . GLU B 1 204 ? 1.224 -15.367 14.383 1 91.25 204 GLU B N 1
ATOM 3828 C CA . GLU B 1 204 ? 1.606 -15.789 13.039 1 91.25 204 GLU B CA 1
ATOM 3829 C C . GLU B 1 204 ? 2.838 -16.688 13.078 1 91.25 204 GLU B C 1
ATOM 3831 O O . GLU B 1 204 ? 3.971 -16.203 13.062 1 91.25 204 GLU B O 1
ATOM 3836 N N . PRO B 1 205 ? 2.664 -17.922 12.969 1 88.06 205 PRO B N 1
ATOM 3837 C CA . PRO B 1 205 ? 3.766 -18.875 13.18 1 88.06 205 PRO B CA 1
ATOM 3838 C C . PRO B 1 205 ? 4.844 -18.766 12.102 1 88.06 205 PRO B C 1
ATOM 3840 O O . PRO B 1 205 ? 6.004 -19.109 12.352 1 88.06 205 PRO B O 1
ATOM 3843 N N . MET B 1 206 ? 4.496 -18.188 10.992 1 88.06 206 MET B N 1
ATOM 3844 C CA . MET B 1 206 ? 5.48 -18.156 9.914 1 88.06 206 MET B CA 1
ATOM 3845 C C . MET B 1 206 ? 6.242 -16.828 9.922 1 88.06 206 MET B C 1
ATOM 3847 O O . MET B 1 206 ? 7.09 -16.594 9.062 1 88.06 206 MET B O 1
ATOM 3851 N N . TRP B 1 207 ? 5.934 -15.984 10.891 1 93.31 207 TRP B N 1
ATOM 3852 C CA . TRP B 1 207 ? 6.594 -14.688 10.945 1 93.31 207 TRP B CA 1
ATOM 3853 C C . TRP B 1 207 ? 7.699 -14.688 12 1 93.31 207 TRP B C 1
ATOM 3855 O O . TRP B 1 207 ? 7.469 -15.062 13.148 1 93.31 207 TRP B O 1
ATOM 3865 N N . SER B 1 208 ? 8.883 -14.312 11.648 1 95.62 208 SER B N 1
ATOM 3866 C CA . SER B 1 208 ? 9.906 -13.992 12.633 1 95.62 208 SER B CA 1
ATOM 3867 C C . SER B 1 208 ? 9.617 -12.656 13.312 1 95.62 208 SER B C 1
ATOM 3869 O O . SER B 1 208 ? 8.742 -11.906 12.875 1 95.62 208 SER B O 1
ATOM 3871 N N . PHE B 1 209 ? 10.305 -12.414 14.375 1 96.38 209 PHE B N 1
ATOM 3872 C CA . PHE B 1 209 ? 10.125 -11.133 15.039 1 96.38 209 PHE B CA 1
ATOM 3873 C C . PHE B 1 209 ? 10.438 -9.984 14.086 1 96.38 209 PHE B C 1
ATOM 3875 O O . PHE B 1 209 ? 9.75 -8.961 14.086 1 96.38 209 PHE B O 1
ATOM 3882 N N . LEU B 1 210 ? 11.453 -10.156 13.281 1 96.38 210 LEU B N 1
ATOM 3883 C CA . LEU B 1 210 ? 11.805 -9.117 12.32 1 96.38 210 LEU B CA 1
ATOM 3884 C C . LEU B 1 210 ? 10.672 -8.898 11.32 1 96.38 210 LEU B C 1
ATOM 3886 O O . LEU B 1 210 ? 10.359 -7.758 10.969 1 96.38 210 LEU B O 1
ATOM 3890 N N . ASP B 1 211 ? 10.07 -9.984 10.883 1 96.25 211 ASP B N 1
ATOM 3891 C CA . ASP B 1 211 ? 8.938 -9.883 9.969 1 96.25 211 ASP B CA 1
ATOM 3892 C C . ASP B 1 211 ? 7.793 -9.094 10.594 1 96.25 211 ASP B C 1
ATOM 3894 O O . ASP B 1 211 ? 7.188 -8.242 9.938 1 96.25 211 ASP B O 1
ATOM 3898 N N . SER B 1 212 ? 7.586 -9.438 11.852 1 96.81 212 SER B N 1
ATOM 3899 C CA . SER B 1 212 ? 6.492 -8.781 12.562 1 96.81 212 SER B CA 1
ATOM 3900 C C . SER B 1 212 ? 6.781 -7.293 12.766 1 96.81 212 SER B C 1
ATOM 3902 O O . SER B 1 212 ? 5.898 -6.453 12.594 1 96.81 212 SER B O 1
ATOM 3904 N N . PHE B 1 213 ? 7.961 -6.988 13.18 1 96.94 213 PHE B N 1
ATOM 3905 C CA . PHE B 1 213 ? 8.344 -5.594 13.383 1 96.94 213 PHE B CA 1
ATOM 3906 C C . PHE B 1 213 ? 8.305 -4.824 12.07 1 96.94 213 PHE B C 1
ATOM 3908 O O . PHE B 1 213 ? 7.832 -3.688 12.031 1 96.94 213 PHE B O 1
ATOM 3915 N N . TYR B 1 214 ? 8.859 -5.453 11.047 1 96.56 214 TYR B N 1
ATOM 3916 C CA . TYR B 1 214 ? 8.82 -4.906 9.695 1 96.56 214 TYR B CA 1
ATOM 3917 C C . TYR B 1 214 ? 7.383 -4.641 9.258 1 96.56 214 TYR B C 1
ATOM 3919 O O . TYR B 1 214 ? 7.078 -3.562 8.742 1 96.56 214 TYR B O 1
ATOM 3927 N N . PHE B 1 215 ? 6.516 -5.527 9.539 1 96.81 215 PHE B N 1
ATOM 3928 C CA . PHE B 1 215 ? 5.102 -5.398 9.211 1 96.81 215 PHE B CA 1
ATOM 3929 C C . PHE B 1 215 ? 4.484 -4.207 9.93 1 96.81 215 PHE B C 1
ATOM 3931 O O . PHE B 1 215 ? 3.768 -3.41 9.328 1 96.81 215 PHE B O 1
ATOM 3938 N N . CYS B 1 216 ? 4.773 -4.137 11.188 1 97.12 216 CYS B N 1
ATOM 3939 C CA . CYS B 1 216 ? 4.207 -3.064 12 1 97.12 216 CYS B CA 1
ATOM 3940 C C . CYS B 1 216 ? 4.656 -1.701 11.492 1 97.12 216 CYS B C 1
ATOM 3942 O O . CYS B 1 216 ? 3.84 -0.793 11.328 1 97.12 216 CYS B O 1
ATOM 3944 N N . LEU B 1 217 ? 5.891 -1.573 11.195 1 96.25 217 LEU B N 1
ATOM 3945 C CA . LEU B 1 217 ? 6.434 -0.295 10.75 1 96.25 217 LEU B CA 1
ATOM 3946 C C . LEU B 1 217 ? 5.855 0.102 9.398 1 96.25 217 LEU B C 1
ATOM 3948 O O . LEU B 1 217 ? 5.402 1.234 9.219 1 96.25 217 LEU B O 1
ATOM 3952 N N . VAL B 1 218 ? 5.84 -0.838 8.461 1 96.5 218 VAL B N 1
ATOM 3953 C CA . VAL B 1 218 ? 5.367 -0.597 7.102 1 96.5 218 VAL B CA 1
ATOM 3954 C C . VAL B 1 218 ? 3.879 -0.252 7.125 1 96.5 218 VAL B C 1
ATOM 3956 O O . VAL B 1 218 ? 3.416 0.583 6.344 1 96.5 218 VAL B O 1
ATOM 3959 N N . SER B 1 219 ? 3.18 -0.842 8.039 1 96.88 219 SER B N 1
ATOM 3960 C CA . SER B 1 219 ? 1.747 -0.582 8.148 1 96.88 219 SER B CA 1
ATOM 3961 C C . SER B 1 219 ? 1.479 0.767 8.812 1 96.88 219 SER B C 1
ATOM 3963 O O . SER B 1 219 ? 0.611 1.521 8.367 1 96.88 219 SER B O 1
ATOM 3965 N N . LEU B 1 220 ? 2.25 1.094 9.828 1 96.75 220 LEU B N 1
ATOM 3966 C CA . LEU B 1 220 ? 1.986 2.312 10.586 1 96.75 220 LEU B CA 1
ATOM 3967 C C . LEU B 1 220 ? 2.49 3.539 9.836 1 96.75 220 LEU B C 1
ATOM 3969 O O . LEU B 1 220 ? 2.018 4.652 10.07 1 96.75 220 LEU B O 1
ATOM 3973 N N . LEU B 1 221 ? 3.416 3.336 8.938 1 95.12 221 LEU B N 1
ATOM 3974 C CA . LEU B 1 221 ? 3.818 4.41 8.039 1 95.12 221 LEU B CA 1
ATOM 3975 C C . LEU B 1 221 ? 2.965 4.41 6.773 1 95.12 221 LEU B C 1
ATOM 3977 O O . LEU B 1 221 ? 3.221 5.18 5.848 1 95.12 221 LEU B O 1
ATOM 3981 N N . THR B 1 222 ? 1.976 3.533 6.68 1 95.56 222 THR B N 1
ATOM 3982 C CA . THR B 1 222 ? 0.912 3.385 5.695 1 95.56 222 THR B CA 1
ATOM 3983 C C . THR B 1 222 ? 1.488 3.027 4.328 1 95.56 222 THR B C 1
ATOM 3985 O O . THR B 1 222 ? 0.92 3.389 3.295 1 95.56 222 THR B O 1
ATOM 3988 N N . VAL B 1 223 ? 2.689 2.467 4.238 1 96.06 223 VAL B N 1
ATOM 3989 C CA . VAL B 1 223 ? 3.266 1.974 2.99 1 96.06 223 VAL B CA 1
ATOM 3990 C C . VAL B 1 223 ? 2.498 0.742 2.518 1 96.06 223 VAL B C 1
ATOM 3992 O O . VAL B 1 223 ? 1.934 0.738 1.421 1 96.06 223 VAL B O 1
ATOM 3995 N N . GLY B 1 224 ? 2.357 -0.296 3.32 1 94.62 224 GLY B N 1
ATOM 3996 C CA . GLY B 1 224 ? 1.548 -1.475 3.055 1 94.62 224 GLY B CA 1
ATOM 3997 C C . GLY B 1 224 ? 1.959 -2.207 1.791 1 94.62 224 GLY B C 1
ATOM 3998 O O . GLY B 1 224 ? 1.215 -2.229 0.809 1 94.62 224 GLY B O 1
ATOM 3999 N N . PHE B 1 225 ? 2.939 -3.031 1.809 1 93.81 225 PHE B N 1
ATOM 4000 C CA . PHE B 1 225 ? 3.424 -3.768 0.647 1 93.81 225 PHE B CA 1
ATOM 4001 C C . PHE B 1 225 ? 2.467 -4.898 0.283 1 93.81 225 PHE B C 1
ATOM 4003 O O . PHE B 1 225 ? 2.406 -5.32 -0.874 1 93.81 225 PHE B O 1
ATOM 4010 N N . GLY B 1 226 ? 1.871 -5.434 1.296 1 92.38 226 GLY B N 1
ATOM 4011 C CA . GLY B 1 226 ? 0.944 -6.531 1.071 1 92.38 226 GLY B CA 1
ATOM 4012 C C . GLY B 1 226 ? 1.614 -7.895 1.095 1 92.38 226 GLY B C 1
ATOM 4013 O O . GLY B 1 226 ? 0.973 -8.914 0.826 1 92.38 226 GLY B O 1
ATOM 4014 N N . ASP B 1 227 ? 2.941 -7.953 1.364 1 91.5 227 ASP B N 1
ATOM 4015 C CA . ASP B 1 227 ? 3.635 -9.234 1.497 1 91.5 227 ASP B CA 1
ATOM 4016 C C . ASP B 1 227 ? 3.281 -9.914 2.816 1 91.5 227 ASP B C 1
ATOM 4018 O O . ASP B 1 227 ? 3.221 -11.141 2.891 1 91.5 227 ASP B O 1
ATOM 4022 N N . LEU B 1 228 ? 3.074 -9.078 3.814 1 91.19 228 LEU B N 1
ATOM 4023 C CA . LEU B 1 228 ? 2.611 -9.555 5.113 1 91.19 228 LEU B CA 1
ATOM 4024 C C . LEU B 1 228 ? 1.312 -8.867 5.512 1 91.19 228 LEU B C 1
ATOM 4026 O O . LEU B 1 228 ? 1.197 -7.645 5.418 1 91.19 228 LEU B O 1
ATOM 4030 N N . TYR B 1 229 ? 0.348 -9.617 5.785 1 88.81 229 TYR B N 1
ATOM 4031 C CA . TYR B 1 229 ? -0.918 -9.094 6.285 1 88.81 229 TYR B CA 1
ATOM 4032 C C . TYR B 1 229 ? -1.618 -10.117 7.176 1 88.81 229 TYR B C 1
ATOM 4034 O O . TYR B 1 229 ? -1.438 -11.32 7.008 1 88.81 229 TYR B O 1
ATOM 4042 N N . PRO B 1 230 ? -2.289 -9.617 8.102 1 86.69 230 PRO B N 1
ATOM 4043 C CA . PRO B 1 230 ? -2.957 -10.539 9.023 1 86.69 230 PRO B CA 1
ATOM 4044 C C . PRO B 1 230 ? -4.094 -11.312 8.359 1 86.69 230 PRO B C 1
ATOM 4046 O O . PRO B 1 230 ? -4.883 -10.734 7.605 1 86.69 230 PRO B O 1
ATOM 4049 N N . SER B 1 231 ? -3.996 -12.594 8.414 1 79.75 231 SER B N 1
ATOM 4050 C CA . SER B 1 231 ? -5.055 -13.484 7.945 1 79.75 231 SER B CA 1
ATOM 4051 C C . SER B 1 231 ? -5.367 -14.562 8.977 1 79.75 231 SER B C 1
ATOM 4053 O O . SER B 1 231 ? -4.453 -15.156 9.562 1 79.75 231 SER B O 1
ATOM 4055 N N . GLY B 1 232 ? -6.531 -14.492 9.516 1 78.38 232 GLY B N 1
ATOM 4056 C CA . GLY B 1 232 ? -6.855 -15.492 10.516 1 78.38 232 GLY B CA 1
ATOM 4057 C C . GLY B 1 232 ? -8.266 -15.359 11.055 1 78.38 232 GLY B C 1
ATOM 4058 O O . GLY B 1 232 ? -9.211 -15.156 10.289 1 78.38 232 GLY B O 1
ATOM 4059 N N . THR B 1 233 ? -8.305 -15.438 12.336 1 80.81 233 THR B N 1
ATOM 4060 C CA . THR B 1 233 ? -9.602 -15.445 13 1 80.81 233 THR B CA 1
ATOM 4061 C C . THR B 1 233 ? -10.203 -14.039 13.023 1 80.81 233 THR B C 1
ATOM 4063 O O . THR B 1 233 ? -9.5 -13.055 12.766 1 80.81 233 THR B O 1
ATOM 4066 N N . VAL B 1 234 ? -11.469 -13.992 13.289 1 83.38 234 VAL B N 1
ATOM 4067 C CA . VAL B 1 234 ? -12.195 -12.734 13.367 1 83.38 234 VAL B CA 1
ATOM 4068 C C . VAL B 1 234 ? -11.578 -11.836 14.438 1 83.38 234 VAL B C 1
ATOM 4070 O O . VAL B 1 234 ? -11.344 -10.648 14.203 1 83.38 234 VAL B O 1
ATOM 4073 N N . GLU B 1 235 ? -11.297 -12.438 15.57 1 82.94 235 GLU B N 1
ATOM 4074 C CA . GLU B 1 235 ? -10.727 -11.68 16.688 1 82.94 235 GLU B CA 1
ATOM 4075 C C . GLU B 1 235 ? -9.367 -11.094 16.312 1 82.94 235 GLU B C 1
ATOM 4077 O O . GLU B 1 235 ? -9.07 -9.945 16.641 1 82.94 235 GLU B O 1
ATOM 4082 N N . TYR B 1 236 ? -8.641 -11.883 15.617 1 88.38 236 TYR B N 1
ATOM 4083 C CA . TYR B 1 236 ? -7.309 -11.469 15.195 1 88.38 236 TYR B CA 1
ATOM 4084 C C . TYR B 1 236 ? -7.379 -10.289 14.234 1 88.38 236 TYR B C 1
ATOM 4086 O O . TYR B 1 236 ? -6.617 -9.336 14.359 1 88.38 236 TYR B O 1
ATOM 4094 N N . MET B 1 237 ? -8.352 -10.336 13.391 1 88.62 237 MET B N 1
ATOM 4095 C CA . MET B 1 237 ? -8.516 -9.266 12.406 1 88.62 237 MET B CA 1
ATOM 4096 C C . MET B 1 237 ? -9.016 -7.992 13.07 1 88.62 237 MET B C 1
ATOM 4098 O O . MET B 1 237 ? -8.562 -6.895 12.742 1 88.62 237 MET B O 1
ATOM 4102 N N . LEU B 1 238 ? -9.891 -8.156 13.992 1 88.56 238 LEU B N 1
ATOM 4103 C CA . LEU B 1 238 ? -10.422 -7.004 14.711 1 88.56 238 LEU B CA 1
ATOM 4104 C C . LEU B 1 238 ? -9.336 -6.332 15.547 1 88.56 238 LEU B C 1
ATOM 4106 O O . LEU B 1 238 ? -9.234 -5.105 15.57 1 88.56 238 LEU B O 1
ATOM 4110 N N . CYS B 1 239 ? -8.539 -7.133 16.188 1 90.81 239 CYS B N 1
ATOM 4111 C CA . CYS B 1 239 ? -7.43 -6.594 16.969 1 90.81 239 CYS B CA 1
ATOM 4112 C C . CYS B 1 239 ? -6.438 -5.855 16.078 1 90.81 239 CYS B C 1
ATOM 4114 O O . CYS B 1 239 ? -5.855 -4.852 16.484 1 90.81 239 CYS B O 1
ATOM 4116 N N . SER B 1 240 ? -6.305 -6.391 14.891 1 93.88 240 SER B N 1
ATOM 4117 C CA . SER B 1 240 ? -5.398 -5.742 13.945 1 93.88 240 SER B CA 1
ATOM 4118 C C . SER B 1 240 ? -5.93 -4.379 13.516 1 93.88 240 SER B C 1
ATOM 4120 O O . SER B 1 240 ? -5.156 -3.461 13.242 1 93.88 240 SER B O 1
ATOM 4122 N N . ILE B 1 241 ? -7.246 -4.219 13.461 1 95.12 241 ILE B N 1
ATOM 4123 C CA . ILE B 1 241 ? -7.867 -2.941 13.133 1 95.12 241 ILE B CA 1
ATOM 4124 C C . ILE B 1 241 ? -7.57 -1.925 14.234 1 95.12 241 ILE B C 1
ATOM 4126 O O . ILE B 1 241 ? -7.184 -0.789 13.945 1 95.12 241 ILE B O 1
ATOM 4130 N N . VAL B 1 242 ? -7.68 -2.377 15.422 1 94.25 242 VAL B N 1
ATOM 4131 C CA . VAL B 1 242 ? -7.395 -1.517 16.562 1 94.25 242 VAL B CA 1
ATOM 4132 C C . VAL B 1 242 ? -5.918 -1.128 16.562 1 94.25 242 VAL B C 1
ATOM 4134 O O . VAL B 1 242 ? -5.574 0.032 16.812 1 94.25 242 VAL B O 1
ATOM 4137 N N . PHE B 1 243 ? -5.086 -2.092 16.266 1 95.81 243 PHE B N 1
ATOM 4138 C CA . PHE B 1 243 ? -3.654 -1.833 16.156 1 95.81 243 PHE B CA 1
ATOM 4139 C C . PHE B 1 243 ? -3.387 -0.716 15.156 1 95.81 243 PHE B C 1
ATOM 4141 O O . PHE B 1 243 ? -2.586 0.184 15.422 1 95.81 243 PHE B O 1
ATOM 4148 N N . ILE B 1 244 ? -4.066 -0.764 14.047 1 96 244 ILE B N 1
ATOM 4149 C CA . ILE B 1 244 ? -3.84 0.192 12.969 1 96 244 ILE B CA 1
ATOM 4150 C C . ILE B 1 244 ? -4.246 1.592 13.422 1 96 244 ILE B C 1
ATOM 4152 O O . ILE B 1 244 ? -3.469 2.541 13.305 1 96 244 ILE B O 1
ATOM 4156 N N . PHE B 1 245 ? -5.383 1.72 14.016 1 96.62 245 PHE B N 1
ATOM 4157 C CA . PHE B 1 245 ? -5.883 3.039 14.391 1 96.62 245 PHE B CA 1
ATOM 4158 C C . PHE B 1 245 ? -5.047 3.639 15.516 1 96.62 245 PHE B C 1
ATOM 4160 O O . PHE B 1 245 ? -4.652 4.805 15.445 1 96.62 245 PHE B O 1
ATOM 4167 N N . ILE B 1 246 ? -4.734 2.844 16.516 1 96.19 246 ILE B N 1
ATOM 4168 C CA . ILE B 1 246 ? -3.918 3.33 17.625 1 96.19 246 ILE B CA 1
ATOM 4169 C C . ILE B 1 246 ? -2.531 3.711 17.109 1 96.19 246 ILE B C 1
ATOM 4171 O O . ILE B 1 246 ? -1.995 4.762 17.469 1 96.19 246 ILE B O 1
ATOM 4175 N N . GLY B 1 247 ? -1.999 2.863 16.328 1 96.94 247 GLY B N 1
ATOM 4176 C CA . GLY B 1 247 ? -0.687 3.127 15.766 1 96.94 247 GLY B CA 1
ATOM 4177 C C . GLY B 1 247 ? -0.645 4.387 14.922 1 96.94 247 GLY B C 1
ATOM 4178 O O . GLY B 1 247 ? 0.323 5.148 14.977 1 96.94 247 GLY B O 1
ATOM 4179 N N . LEU B 1 248 ? -1.661 4.609 14.133 1 96.88 248 LEU B N 1
ATOM 4180 C CA . LEU B 1 248 ? -1.7 5.77 13.258 1 96.88 248 LEU B CA 1
ATOM 4181 C C . LEU B 1 248 ? -1.852 7.059 14.062 1 96.88 248 LEU B C 1
ATOM 4183 O O . LEU B 1 248 ? -1.32 8.102 13.68 1 96.88 248 LEU B O 1
ATOM 4187 N N . ILE B 1 249 ? -2.586 6.969 15.125 1 94.31 249 ILE B N 1
ATOM 4188 C CA . ILE B 1 249 ? -2.691 8.109 16.031 1 94.31 249 ILE B CA 1
ATOM 4189 C C . ILE B 1 249 ? -1.313 8.461 16.578 1 94.31 249 ILE B C 1
ATOM 4191 O O . ILE B 1 249 ? -0.904 9.625 16.562 1 94.31 249 ILE B O 1
ATOM 4195 N N . LEU B 1 250 ? -0.601 7.461 17 1 93.81 250 LEU B N 1
ATOM 4196 C CA . LEU B 1 250 ? 0.725 7.672 17.578 1 93.81 250 LEU B CA 1
ATOM 4197 C C . LEU B 1 250 ? 1.698 8.18 16.516 1 93.81 250 LEU B C 1
ATOM 4199 O O . LEU B 1 250 ? 2.533 9.047 16.812 1 93.81 250 LEU B O 1
ATOM 4203 N N . THR B 1 251 ? 1.607 7.621 15.383 1 93.88 251 THR B N 1
ATOM 4204 C CA . THR B 1 251 ? 2.484 8.062 14.305 1 93.88 251 THR B CA 1
ATOM 4205 C C . THR B 1 251 ? 2.189 9.516 13.93 1 93.88 251 THR B C 1
ATOM 4207 O O . THR B 1 251 ? 3.111 10.297 13.68 1 93.88 251 THR B O 1
ATOM 4210 N N . THR B 1 252 ? 0.927 9.844 13.805 1 89.94 252 THR B N 1
ATOM 4211 C CA . THR B 1 252 ? 0.538 11.219 13.516 1 89.94 252 THR B CA 1
ATOM 4212 C C . THR B 1 252 ? 1.047 12.164 14.594 1 89.94 252 THR B C 1
ATOM 4214 O O . THR B 1 252 ? 1.523 13.258 14.297 1 89.94 252 THR B O 1
ATOM 4217 N N . LEU B 1 253 ? 0.962 11.758 15.82 1 87.94 253 LEU B N 1
ATOM 4218 C CA . LEU B 1 253 ? 1.487 12.539 16.938 1 87.94 253 LEU B CA 1
ATOM 4219 C C . LEU B 1 253 ? 2.992 12.734 16.797 1 87.94 253 LEU B C 1
ATOM 4221 O O . LEU B 1 253 ? 3.502 13.836 17.047 1 87.94 253 LEU B O 1
ATOM 4225 N N . ALA B 1 254 ? 3.635 11.727 16.438 1 87.88 254 ALA B N 1
ATOM 4226 C CA . ALA B 1 254 ? 5.082 11.797 16.266 1 87.88 254 ALA B CA 1
ATOM 4227 C C . ALA B 1 254 ? 5.465 12.781 15.172 1 87.88 254 ALA B C 1
ATOM 4229 O O . ALA B 1 254 ? 6.418 13.547 15.32 1 87.88 254 ALA B O 1
ATOM 4230 N N . VAL B 1 255 ? 4.727 12.781 14.109 1 82.81 255 VAL B N 1
ATOM 4231 C CA . VAL B 1 255 ? 4.992 13.672 12.984 1 82.81 255 VAL B CA 1
ATOM 4232 C C . VAL B 1 255 ? 4.699 15.117 13.391 1 82.81 255 VAL B C 1
ATOM 4234 O O . VAL B 1 255 ? 5.441 16.031 13.031 1 82.81 255 VAL B O 1
ATOM 4237 N N . ASP B 1 256 ? 3.693 15.281 14.078 1 77.56 256 ASP B N 1
ATOM 4238 C CA . ASP B 1 256 ? 3.307 16.625 14.523 1 77.56 256 ASP B CA 1
ATOM 4239 C C . ASP B 1 256 ? 4.371 17.219 15.438 1 77.56 256 ASP B C 1
ATOM 4241 O O . ASP B 1 256 ? 4.738 18.391 15.289 1 77.56 256 ASP B O 1
ATOM 4245 N N . VAL B 1 257 ? 4.816 16.406 16.328 1 75.38 257 VAL B N 1
ATOM 4246 C CA . VAL B 1 257 ? 5.801 16.891 17.297 1 75.38 257 VAL B CA 1
ATOM 4247 C C . VAL B 1 257 ? 7.141 17.125 16.594 1 75.38 257 VAL B C 1
ATOM 4249 O O . VAL B 1 257 ? 7.859 18.062 16.922 1 75.38 257 VAL B O 1
ATOM 4252 N N . SER B 1 258 ? 7.469 16.312 15.656 1 74.75 258 SER B N 1
ATOM 4253 C CA . SER B 1 258 ? 8.727 16.438 14.922 1 74.75 258 SER B CA 1
ATOM 4254 C C . SER B 1 258 ? 8.688 17.625 13.969 1 74.75 258 SER B C 1
ATOM 4256 O O . SER B 1 258 ? 9.719 18.25 13.719 1 74.75 258 SER B O 1
ATOM 4258 N N . GLY B 1 259 ? 7.574 17.781 13.266 1 66 259 GLY B N 1
ATOM 4259 C CA . GLY B 1 259 ? 7.43 18.938 12.391 1 66 259 GLY B CA 1
ATOM 4260 C C . GLY B 1 259 ? 7.637 20.266 13.102 1 66 259 GLY B C 1
ATOM 4261 O O . GLY B 1 259 ? 8.297 21.156 12.578 1 66 259 GLY B O 1
ATOM 4262 N N . SER B 1 260 ? 7.238 20.375 14.312 1 60.47 260 SER B N 1
ATOM 4263 C CA . SER B 1 260 ? 7.402 21.594 15.086 1 60.47 260 SER B CA 1
ATOM 4264 C C . SER B 1 260 ? 8.867 21.844 15.445 1 60.47 260 SER B C 1
ATOM 4266 O O . SER B 1 260 ? 9.352 22.969 15.367 1 60.47 260 SER B O 1
ATOM 4268 N N . VAL B 1 261 ? 9.453 20.766 15.695 1 56.84 261 VAL B N 1
ATOM 4269 C CA . VAL B 1 261 ? 10.867 20.875 16.047 1 56.84 261 VAL B CA 1
ATOM 4270 C C . VAL B 1 261 ? 11.688 21.188 14.805 1 56.84 261 VAL B C 1
ATOM 4272 O O . VAL B 1 261 ? 12.625 21.984 14.859 1 56.84 261 VAL B O 1
ATOM 4275 N N . GLY B 1 262 ? 11.305 20.5 13.703 1 57.66 262 GLY B N 1
ATOM 4276 C CA . GLY B 1 262 ? 12.016 20.75 12.453 1 57.66 262 GLY B CA 1
ATOM 4277 C C . GLY B 1 262 ? 11.898 22.188 11.977 1 57.66 262 GLY B C 1
ATOM 4278 O O . GLY B 1 262 ? 12.891 22.781 11.547 1 57.66 262 GLY B O 1
ATOM 4279 N N . ILE B 1 263 ? 10.766 22.734 12.055 1 55.09 263 ILE B N 1
ATOM 4280 C CA . ILE B 1 263 ? 10.555 24.125 11.664 1 55.09 263 ILE B CA 1
ATOM 4281 C C . ILE B 1 263 ? 11.344 25.047 12.586 1 55.09 263 ILE B C 1
ATOM 4283 O O . ILE B 1 263 ? 11.984 26 12.125 1 55.09 263 ILE B O 1
ATOM 4287 N N . ALA B 1 264 ? 11.344 24.703 13.844 1 50.59 264 ALA B N 1
ATOM 4288 C CA . ALA B 1 264 ? 12.086 25.5 14.812 1 50.59 264 ALA B CA 1
ATOM 4289 C C . ALA B 1 264 ? 13.586 25.438 14.539 1 50.59 264 ALA B C 1
ATOM 4291 O O . ALA B 1 264 ? 14.281 26.453 14.617 1 50.59 264 ALA B O 1
ATOM 4292 N N . LYS B 1 265 ? 13.984 24.328 14.219 1 52.91 265 LYS B N 1
ATOM 4293 C CA . LYS B 1 265 ? 15.398 24.156 13.922 1 52.91 265 LYS B CA 1
ATOM 4294 C C . LYS B 1 265 ? 15.773 24.828 12.609 1 52.91 265 LYS B C 1
ATOM 4296 O O . LYS B 1 265 ? 16.859 25.422 12.492 1 52.91 265 LYS B O 1
ATOM 4301 N N . MET B 1 266 ? 14.945 24.641 11.656 1 53.88 266 MET B N 1
ATOM 4302 C CA . MET B 1 266 ? 15.195 25.297 10.367 1 53.88 266 MET B CA 1
ATOM 4303 C C . MET B 1 266 ? 15.25 26.812 10.523 1 53.88 266 MET B C 1
ATOM 4305 O O . MET B 1 266 ? 16.078 27.469 9.906 1 53.88 266 MET B O 1
ATOM 4309 N N . HIS B 1 267 ? 14.383 27.297 11.312 1 50.28 267 HIS B N 1
ATOM 4310 C CA . HIS B 1 267 ? 14.406 28.719 11.602 1 50.28 267 HIS B CA 1
ATOM 4311 C C . HIS B 1 267 ? 15.672 29.109 12.367 1 50.28 267 HIS B C 1
ATOM 4313 O O . HIS B 1 267 ? 16.25 30.172 12.117 1 50.28 267 HIS B O 1
ATOM 4319 N N . SER B 1 268 ? 16.094 28.172 13.164 1 49.59 268 SER B N 1
ATOM 4320 C CA . SER B 1 268 ? 17.328 28.438 13.906 1 49.59 268 SER B CA 1
ATOM 4321 C C . SER B 1 268 ? 18.547 28.359 13.008 1 49.59 268 SER B C 1
ATOM 4323 O O . SER B 1 268 ? 19.453 29.188 13.125 1 49.59 268 SER B O 1
ATOM 4325 N N . ILE B 1 269 ? 18.484 27.359 12.164 1 49.88 269 ILE B N 1
ATOM 4326 C CA . ILE B 1 269 ? 19.578 27.234 11.188 1 49.88 269 ILE B CA 1
ATOM 4327 C C . ILE B 1 269 ? 19.516 28.406 10.203 1 49.88 269 ILE B C 1
ATOM 4329 O O . ILE B 1 269 ? 20.562 28.969 9.852 1 49.88 269 ILE B O 1
ATOM 4333 N N . GLY B 1 270 ? 18.328 28.609 9.68 1 45.38 270 GLY B N 1
ATOM 4334 C CA . GLY B 1 270 ? 18.141 29.781 8.82 1 45.38 270 GLY B CA 1
ATOM 4335 C C . GLY B 1 270 ? 18.594 31.078 9.469 1 45.38 270 GLY B C 1
ATOM 4336 O O . GLY B 1 270 ? 19.234 31.906 8.82 1 45.38 270 GLY B O 1
ATOM 4337 N N . ARG B 1 271 ? 18.266 31.141 10.719 1 48.5 271 ARG B N 1
ATOM 4338 C CA . ARG B 1 271 ? 18.734 32.312 11.453 1 48.5 271 ARG B CA 1
ATOM 4339 C C . ARG B 1 271 ? 20.25 32.281 11.609 1 48.5 271 ARG B C 1
ATOM 4341 O O . ARG B 1 271 ? 20.906 33.344 11.625 1 48.5 271 ARG B O 1
ATOM 4348 N N . GLY B 1 272 ? 20.641 31.047 11.734 1 45.22 272 GLY B N 1
ATOM 4349 C CA . GLY B 1 272 ? 22.094 30.922 11.844 1 45.22 272 GLY B CA 1
ATOM 4350 C C . GLY B 1 272 ? 22.812 31.125 10.516 1 45.22 272 GLY B C 1
ATOM 4351 O O . GLY B 1 272 ? 23.953 31.578 10.492 1 45.22 272 GLY B O 1
ATOM 4352 N N . PHE B 1 273 ? 22.219 30.453 9.523 1 41.62 273 PHE B N 1
ATOM 4353 C CA . PHE B 1 273 ? 22.781 30.734 8.203 1 41.62 273 PHE B CA 1
ATOM 4354 C C . PHE B 1 273 ? 22.516 32.188 7.812 1 41.62 273 PHE B C 1
ATOM 4356 O O . PHE B 1 273 ? 21.562 32.469 7.086 1 41.62 273 PHE B O 1
ATOM 4363 N N . ASP B 1 274 ? 22.328 33.125 8.578 1 39.94 274 ASP B N 1
ATOM 4364 C CA . ASP B 1 274 ? 22.422 34.562 8.273 1 39.94 274 ASP B CA 1
ATOM 4365 C C . ASP B 1 274 ? 23.328 34.812 7.078 1 39.94 274 ASP B C 1
ATOM 4367 O O . ASP B 1 274 ? 24.531 34.531 7.141 1 39.94 274 ASP B O 1
ATOM 4371 N N . ALA B 1 275 ? 22.828 34.656 5.918 1 41.75 275 ALA B N 1
ATOM 4372 C CA . ALA B 1 275 ? 23.359 35.031 4.605 1 41.75 275 ALA B CA 1
ATOM 4373 C C . ALA B 1 275 ? 24.297 36.219 4.707 1 41.75 275 ALA B C 1
ATOM 4375 O O . ALA B 1 275 ? 25.297 36.281 3.982 1 41.75 275 ALA B O 1
ATOM 4376 N N . MET B 1 276 ? 23.922 37.031 5.52 1 43 276 MET B N 1
ATOM 4377 C CA . MET B 1 276 ? 24.75 38.219 5.668 1 43 276 MET B CA 1
ATOM 4378 C C . MET B 1 276 ? 26.156 37.844 6.129 1 43 276 MET B C 1
ATOM 4380 O O . MET B 1 276 ? 27.141 38.438 5.684 1 43 276 MET B O 1
ATOM 4384 N N . LYS B 1 277 ? 26.25 36.875 7.004 1 48.28 277 LYS B N 1
ATOM 4385 C CA . LYS B 1 277 ? 27.594 36.5 7.449 1 48.28 277 LYS B CA 1
ATOM 4386 C C . LYS B 1 277 ? 28.328 35.719 6.363 1 48.28 277 LYS B C 1
ATOM 4388 O O . LYS B 1 277 ? 29.531 35.938 6.152 1 48.28 277 LYS B O 1
ATOM 4393 N N . MET B 1 278 ? 27.562 34.938 5.629 1 42.66 278 MET B N 1
ATOM 4394 C CA . MET B 1 278 ? 28.203 34.219 4.543 1 42.66 278 MET B CA 1
ATOM 4395 C C . MET B 1 278 ? 28.562 35.156 3.393 1 42.66 278 MET B C 1
ATOM 4397 O O . MET B 1 278 ? 29.641 35.062 2.812 1 42.66 278 MET B O 1
ATOM 4401 N N . LEU B 1 279 ? 27.672 36.031 3.037 1 41.91 279 LEU B N 1
ATOM 4402 C CA . LEU B 1 279 ? 27.984 37.062 2.07 1 41.91 279 LEU B CA 1
ATOM 4403 C C . LEU B 1 279 ? 29.109 37.969 2.584 1 41.91 279 LEU B C 1
ATOM 4405 O O . LEU B 1 279 ? 30.016 38.312 1.832 1 41.91 279 LEU B O 1
ATOM 4409 N N . ASN B 1 280 ? 29.062 38.281 3.77 1 47.91 280 ASN B N 1
ATOM 4410 C CA . ASN B 1 280 ? 30.141 39.094 4.348 1 47.91 280 ASN B CA 1
ATOM 4411 C C . ASN B 1 280 ? 31.453 38.312 4.41 1 47.91 280 ASN B C 1
ATOM 4413 O O . ASN B 1 280 ? 32.531 38.875 4.195 1 47.91 280 ASN B O 1
ATOM 4417 N N . ALA B 1 281 ? 31.328 37 4.594 1 48.16 281 ALA B N 1
ATOM 4418 C CA . ALA B 1 281 ? 32.531 36.156 4.59 1 48.16 281 ALA B CA 1
ATOM 4419 C C . ALA B 1 281 ? 33.062 35.969 3.174 1 48.16 281 ALA B C 1
ATOM 4421 O O . ALA B 1 281 ? 34.281 35.875 2.975 1 48.16 281 ALA B O 1
ATOM 4422 N N . LEU B 1 282 ? 32.188 35.906 2.266 1 43.66 282 LEU B N 1
ATOM 4423 C CA . LEU B 1 282 ? 32.656 35.844 0.883 1 43.66 282 LEU B CA 1
ATOM 4424 C C . LEU B 1 282 ? 33.156 37.219 0.422 1 43.66 282 LEU B C 1
ATOM 4426 O O . LEU B 1 282 ? 33.969 37.281 -0.519 1 43.66 282 LEU B O 1
ATOM 4430 N N . ARG B 1 283 ? 32.688 38.281 0.948 1 45.66 283 ARG B N 1
ATOM 4431 C CA . ARG B 1 283 ? 33.188 39.594 0.619 1 45.66 283 ARG B CA 1
ATOM 4432 C C . ARG B 1 283 ? 34.469 39.875 1.376 1 45.66 283 ARG B C 1
ATOM 4434 O O . ARG B 1 283 ? 35.219 40.812 1.035 1 45.66 283 ARG B O 1
ATOM 4441 N N . SER B 1 284 ? 34.625 39.062 2.406 1 40.31 284 SER B N 1
ATOM 4442 C CA . SER B 1 284 ? 35.938 39.281 2.99 1 40.31 284 SER B CA 1
ATOM 4443 C C . SER B 1 284 ? 37 38.406 2.344 1 40.31 284 SER B C 1
ATOM 4445 O O . SER B 1 284 ? 38.125 38.844 2.129 1 40.31 284 SER B O 1
#

Organism: NCBI:txid1611254

Solvent-accessible surface area (backbone atoms only — not comparable to full-atom values): 29764 Å² total; per-residue (Å²): 123,72,76,55,48,60,54,50,52,50,48,48,51,52,49,48,51,54,47,50,42,49,50,52,46,52,50,50,32,50,52,47,8,54,51,48,28,67,56,38,28,62,47,50,38,52,50,50,50,55,51,30,52,52,51,52,52,49,52,50,50,54,58,66,52,54,76,42,93,70,52,72,67,55,55,50,50,51,50,35,53,49,50,52,50,48,53,48,40,41,58,67,50,58,64,71,81,70,91,52,55,61,87,42,87,68,88,70,55,78,48,35,67,68,52,21,35,53,46,36,48,31,49,32,61,15,15,16,40,41,73,74,64,69,76,38,73,67,36,42,54,47,47,52,59,49,45,70,55,40,26,59,54,38,49,50,38,38,51,53,49,20,50,52,50,45,58,69,65,54,60,68,83,78,66,66,68,62,64,61,54,38,52,48,43,48,50,51,43,49,51,51,38,50,54,50,12,52,52,44,25,70,74,33,84,89,38,47,58,65,52,21,37,47,44,44,51,36,45,49,62,15,15,16,40,38,69,69,70,95,79,76,52,70,67,57,51,52,51,48,51,51,50,49,55,55,40,38,22,43,45,51,36,37,48,54,44,43,51,54,47,48,52,52,46,48,51,48,45,50,60,63,57,39,54,65,57,53,52,49,55,70,72,96,124,73,76,57,49,59,54,50,54,51,48,47,49,52,48,48,51,54,48,49,43,48,49,51,44,53,51,49,32,50,52,48,9,52,51,48,27,68,55,38,27,62,47,50,39,51,50,51,51,55,50,28,53,51,51,51,52,48,51,49,46,55,57,65,52,53,77,42,94,69,52,69,68,55,54,49,52,50,50,33,51,49,49,51,50,48,53,50,40,41,56,68,52,58,64,69,82,70,92,54,56,60,85,43,87,68,87,70,54,78,48,37,66,68,52,22,35,54,47,37,49,31,48,34,62,16,16,16,42,42,72,74,65,70,76,36,72,68,35,43,52,47,48,51,58,50,44,70,54,39,25,59,52,37,49,50,39,40,51,51,49,19,50,51,51,44,58,71,66,55,58,66,85,77,69,64,69,62,62,60,54,37,51,48,43,47,50,49,44,50,50,51,39,50,54,51,12,53,52,43,26,70,73,33,80,88,38,48,59,65,53,22,38,48,44,45,51,37,46,48,63,15,15,16,42,37,70,68,72,94,79,78,52,70,68,57,51,53,52,50,51,52,50,49,55,55,40,38,22,41,45,51,38,38,48,54,45,45,51,54,45,50,53,51,45,47,52,48,46,51,60,62,57,39,56,63,58,53,51,49,54,71,73,97

Foldseek 3Di:
DVVVVVVVVVVVVLVVVLVVLVVVLLVLLLVQLVVLLVVCWVVQLVLLVVVLVVVVVLVVCCVVVVVDPDDPVVVVVSVVVVVVSVVVSVLLQPDDDPPDPSNDRDPGDPSDSLVSSLVSLLLLCLLCLVNGDRNDPVSVVVSVVSNVPRNVSLVVSLLSVLVVVVVVVDDPPPPDPLVVVLVVLVVVLLVLLQVQLVVCCVVPVVADSVNSSVQLVSVLVSVNNNPDDDDDDSVRSVVVSVSNSVSVSSVSNSCVSVVVVVVVVCVVVVVVPPVVVVVVVVVD/DVVVVVVVVVVVVLVVVLVVLVVVLLVLLLVQLVVLLVPQWVVQLVLLVVVLVVVVVLVVCCVVVVVDPDDPVVVVVSVVVVVVSVVVSVLLQPDDDPDDPSNDRDPGDPSDSLVSSLVSLLLLCLLCLVNHDRNDPVSVVVSVVSNVPRNVSLVVSLLSVLVVVVVVVDDPPPPDPLVVVLVVLVVVLLVLLQVQLVVCCVVPVVADSVNSSVQLVSLLVSVNNNPDDDDDDSVRSVVVSVSNSVSVSSVSNSCVSVVVVVVVVCVVVVVVPPVVVVVVVVVD

Sequence (568 aa):
MSNIFPGFLANLRLALFHLVLIFATVAYIIAGAYLFTKIEHQAELDRYQSYHSIYKNFVHNLIYDSSGNRSVSEVENMIDAFTSINFRAFKDGLKPTGRIYFLVPQETSRWSMISAIFFTTTVLTSIGYGNLIPISTGGKIFCVGYAIFGIPLTLVTIADLAKFVADMLIMDPTEDPKTGRQLLVLVFLLGYMTISACVYTILEPMWSFLDSFYFCLVSLLTVGFGDLYPSGTVEYMLCSIVFIFIGLILTTLA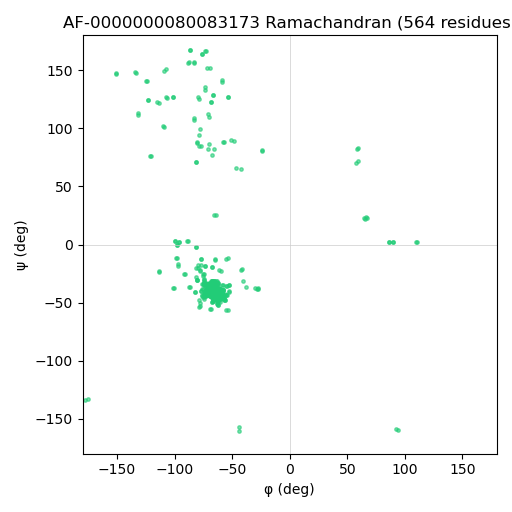VDVSGSVGIAKMHSIGRGFDAMKMLNALRSMSNIFPGFLANLRLALFHLVLIFATVAYIIAGAYLFTKIEHQAELDRYQSYHSIYKNFVHNLIYDSSGNRSVSEVENMIDAFTSINFRAFKDGLKPTGRIYFLVPQETSRWSMISAIFFTTTVLTSIGYGNLIPISTGGKIFCVGYAIFGIPLTLVTIADLAKFVADMLIMDPTEDPKTGRQLLVLVFLLGYMTISACVYTILEPMWSFLDSFYFCLVSLLTVGFGDLYPSGTVEYMLCSIVFIFIGLILTTLAVDVSGSVGIAKMHSIGRGFDAMKMLNALRS

Radius of gyration: 27.1 Å; Cα contacts (8 Å, |Δi|>4): 555; chains: 2; bounding box: 74×96×67 Å

pLDDT: mean 81.79, std 17.03, range [35.84, 98.56]